Protein AF-A0A1H6FYA8-F1 (afdb_monomer_lite)

Organism: Thermoleophilum album (NCBI:txid29539)

Sequence (494 aa):
MKAREGRDPGYGELPTGGPGAGPPAADCSPAAARSGRGACLRGLLGPTILLLAALLLPAVARPRPGVRVVAHADRLPAVPDAAWRSLLPARARIATAASSTPGDWCGEPTFEEYGPARAHTIKVVYAYPRGGSDRFGVYSDLIQRDVEAARVFYARESGGTVMPRFDLGTACGPAYVDVRKVELPRPREGYPADAARAALVLAQDLSNLLGPNRDYLVYVDGLASSGDATGVATMASDDSPGPDNRAASGGFFGFVIGDGSPDFNRARTLTAIHELTHTLGAVQDSAPHSTGAGHCFDEQDVMCYDDGGPRVPHPLPRVRCRANPLPRLDCGRDDYFAPTPASTSYLARHWNVARSPFLCGEPECPVSELAQRTIPAAKTRRPQTSATGALARRLARQVARAIARRGRLPRTVSARFVAPGRGVLRLRIALASRTVAIGSARVVRRGPLRVRFTLRPVRHESAHAAAFGTLRVRVVFEPAALRPRGFRYSNERR

Secondary structure (DSSP, 8-state):
-------------------------------------------------------------PPPTTEEE-SS-B-PPP--HHHHGGGS-GGGGT--SSS--TTS--S--BSS-SSSPPTT-EEEEEEE-TTS---HHHHHHHHHHHHHHHHHHHHHHTTSS-EE-B-EEETTEEEEE-EEEEE-SS-GGGS-SSHHHHHHHHHHHHHHHS-TTSEEEEEETT---SS---EEEEEE-----STT-GGGS---EEEEE--SSTTSSTTHHHHHHHHHHHHTTPPPTTSTTB-SSS-BSSSSBTTBS----TT--SSPPP-SS--BSB-BSSSSS-SS--SS--TTSHHHHS--GGG-TTEE-TTTS-HHHHHHTTS-------HHHHHHHHHHHHHHHHHHHHHHHHSS--SEEEEEEEESSSEEEEEEEEETTEEEEEEEEEE-SSEEEEEEEE-EE-SS----TT-----EEEEEEEEPP-PPP---------

pLDDT: mean 77.25, std 22.47, range [26.34, 98.56]

Foldseek 3Di:
DDDDDDDDDDDDDDDDDDDDDDDDDDDDDDDDDDDDDDDDDDDDDDDDPDDDPPPPPPPQPDPDPQKDWLQAFDLDAFQDPVLLCLLFFCQLVPPPDDDDRVLAADADADLDDPPDDDFLAEAEEEEEEAVGDDPCVLCQSVVLSLQLSQQLQCLQLQVLFKGFRACAAHPVGRSHGRYHYDHFPHHLVVADQGQSRSQVVVLSRVCVVDPFRHEYEYEYAQNNNPDSGQWIWMAGQFWAADCPTPLQRGSIYIYGQANNDSSRHRHRSLSSNLRVLRSLHAFHLPFPQDLNSRAGQLPLESRHDPPVRPRQDVPGDPRQDDPDPHGRPDRVCAGAADLDDDCPGSNVGTHHSNPHSSMDHPPSDSSNCSNVSNPPVPPCCPVQNVQQVVVQVQQLVVQVVCCVVPVDGDQKDKDKTQAQAWFKKKKFKDFQNHTFWIWMWTDPGGGIDMTMTGIDGDDDDPCRSPDRGDIGMGMHTDHDDPPPPDDPDDDDDD

Radius of gyration: 36.57 Å; chains: 1; bounding box: 97×131×97 Å

Structure (mmCIF, N/CA/C/O backbone):
data_AF-A0A1H6FYA8-F1
#
_entry.id   AF-A0A1H6FYA8-F1
#
loop_
_atom_site.group_PDB
_atom_site.id
_atom_site.type_symbol
_atom_site.label_atom_id
_atom_site.label_alt_id
_atom_site.label_comp_id
_atom_site.label_asym_id
_atom_site.label_entity_id
_atom_site.label_seq_id
_atom_site.pdbx_PDB_ins_code
_atom_site.Cartn_x
_atom_site.Cartn_y
_atom_site.Cartn_z
_atom_site.occupancy
_atom_site.B_iso_or_equiv
_atom_site.auth_seq_id
_atom_site.auth_comp_id
_atom_site.auth_asym_id
_atom_site.auth_atom_id
_atom_site.pdbx_PDB_model_num
ATOM 1 N N . MET A 1 1 ? 52.543 24.501 16.268 1.00 33.78 1 MET A N 1
ATOM 2 C CA . MET A 1 1 ? 53.647 23.651 16.765 1.00 33.78 1 MET A CA 1
ATOM 3 C C . MET A 1 1 ? 53.288 23.207 18.181 1.00 33.78 1 MET A C 1
ATOM 5 O O . MET A 1 1 ? 53.078 24.071 19.015 1.00 33.78 1 MET A O 1
ATOM 9 N N . LYS A 1 2 ? 53.196 21.886 18.393 1.00 34.97 2 LYS A N 1
ATOM 10 C CA . LYS A 1 2 ? 53.009 21.129 19.652 1.00 34.97 2 LYS A CA 1
ATOM 11 C C . LYS A 1 2 ? 51.674 21.230 20.421 1.00 34.97 2 LYS A C 1
ATOM 13 O O . LYS A 1 2 ? 51.342 22.228 21.044 1.00 34.97 2 LYS A O 1
ATOM 18 N N . ALA A 1 3 ? 50.993 20.083 20.382 1.00 35.41 3 ALA A N 1
ATOM 19 C CA . ALA A 1 3 ? 49.879 19.612 21.192 1.00 35.41 3 ALA A CA 1
ATOM 20 C C . ALA A 1 3 ? 50.312 19.156 22.599 1.00 35.41 3 ALA A C 1
ATOM 22 O O . ALA A 1 3 ? 51.505 18.935 22.831 1.00 35.41 3 ALA A O 1
ATOM 23 N N . ARG A 1 4 ? 49.328 18.890 23.475 1.00 35.19 4 ARG A N 1
ATOM 24 C CA . ARG A 1 4 ? 49.377 17.742 24.396 1.00 35.19 4 ARG A CA 1
ATOM 25 C C . ARG A 1 4 ? 48.000 17.335 24.933 1.00 35.19 4 ARG A C 1
ATOM 27 O O . ARG A 1 4 ? 47.330 18.114 25.603 1.00 35.19 4 ARG A O 1
ATOM 34 N N . GLU A 1 5 ? 47.663 16.084 24.636 1.00 38.38 5 GLU A N 1
ATOM 35 C CA . GLU A 1 5 ? 46.716 15.198 25.314 1.00 38.38 5 GLU A CA 1
ATOM 36 C C . GLU A 1 5 ? 47.224 14.748 26.696 1.00 38.38 5 GLU A C 1
ATOM 38 O O . GLU A 1 5 ? 48.426 14.729 26.975 1.00 38.38 5 GLU A O 1
ATOM 43 N N . GLY A 1 6 ? 46.281 14.290 27.516 1.00 29.27 6 GLY A N 1
ATOM 44 C CA . GLY A 1 6 ? 46.433 13.278 28.564 1.00 29.27 6 GLY A CA 1
ATOM 45 C C . GLY A 1 6 ? 45.064 12.591 28.716 1.00 29.27 6 GLY A C 1
ATOM 46 O O . GLY A 1 6 ? 44.052 13.234 28.469 1.00 29.27 6 GLY A O 1
ATOM 47 N N . ARG A 1 7 ? 44.921 11.326 29.107 1.00 33.25 7 ARG A N 1
ATOM 48 C CA . ARG A 1 7 ? 45.831 10.418 29.805 1.00 33.25 7 ARG A CA 1
ATOM 49 C C . ARG A 1 7 ? 45.182 9.018 29.769 1.00 33.25 7 ARG A C 1
ATOM 51 O O . ARG A 1 7 ? 43.987 8.919 30.018 1.00 33.25 7 ARG A O 1
ATOM 58 N N . ASP A 1 8 ? 45.981 7.988 29.519 1.00 36.16 8 ASP A N 1
ATOM 59 C CA . ASP A 1 8 ? 45.690 6.568 29.785 1.00 36.16 8 ASP A CA 1
ATOM 60 C C . ASP A 1 8 ? 46.709 6.089 30.845 1.00 36.16 8 ASP A C 1
ATOM 62 O O . ASP A 1 8 ? 47.762 6.737 30.977 1.00 36.16 8 ASP A O 1
ATOM 66 N N . PRO A 1 9 ? 46.436 5.039 31.647 1.00 47.88 9 PRO A N 1
ATOM 67 C CA . PRO A 1 9 ? 47.124 3.776 31.350 1.00 47.88 9 PRO A CA 1
ATOM 68 C C . PRO A 1 9 ? 46.405 2.476 31.785 1.00 47.88 9 PRO A C 1
ATOM 70 O O . PRO A 1 9 ? 45.856 2.382 32.881 1.00 47.88 9 PRO A O 1
ATOM 73 N N . GLY A 1 10 ? 46.662 1.403 31.027 1.00 28.73 10 GLY A N 1
ATOM 74 C CA . GLY A 1 10 ? 47.315 0.216 31.599 1.00 28.73 10 GLY A CA 1
ATOM 75 C C . GLY A 1 10 ? 46.602 -1.129 31.431 1.00 28.73 10 GLY A C 1
ATOM 76 O O . GLY A 1 10 ? 45.739 -1.468 32.230 1.00 28.73 10 GLY A O 1
ATOM 77 N N . TYR A 1 11 ? 47.085 -1.957 30.497 1.00 32.53 11 TYR A N 1
ATOM 78 C CA . TYR A 1 11 ? 47.039 -3.423 30.598 1.00 32.53 11 TYR A CA 1
ATOM 79 C C . TYR A 1 11 ? 48.361 -4.015 30.086 1.00 32.53 11 TYR A C 1
ATOM 81 O O . TYR A 1 11 ? 48.807 -3.688 28.988 1.00 32.53 11 TYR A O 1
ATOM 89 N N . GLY A 1 12 ? 48.994 -4.839 30.927 1.00 30.19 12 GLY A N 1
ATOM 90 C CA . GLY A 1 12 ? 50.229 -5.583 30.661 1.00 30.19 12 GLY A CA 1
ATOM 91 C C . GLY A 1 12 ? 49.976 -7.045 30.264 1.00 30.19 12 GLY A C 1
ATOM 92 O O . GLY A 1 12 ? 48.887 -7.578 30.462 1.00 30.19 12 GLY A O 1
ATOM 93 N N . GLU A 1 13 ? 51.010 -7.647 29.678 1.00 31.88 13 GLU A N 1
ATOM 94 C CA . GLU A 1 13 ? 51.063 -8.861 28.847 1.00 31.88 13 GLU A CA 1
ATOM 95 C C . GLU A 1 13 ? 51.052 -10.235 29.580 1.00 31.88 13 GLU A C 1
ATOM 97 O O . GLU A 1 13 ? 51.619 -10.346 30.660 1.00 31.88 13 GLU A O 1
ATOM 102 N N . LEU A 1 14 ? 50.456 -11.253 28.905 1.00 37.53 14 LEU A N 1
ATOM 103 C CA . LEU A 1 14 ? 50.890 -12.653 28.564 1.00 37.53 14 LEU A CA 1
ATOM 104 C C . LEU A 1 14 ? 51.487 -13.611 29.649 1.00 37.53 14 LEU A C 1
ATOM 106 O O . LEU A 1 14 ? 52.099 -13.115 30.586 1.00 37.53 14 LEU A O 1
ATOM 110 N N . PRO A 1 15 ? 51.409 -14.981 29.537 1.00 42.06 15 PRO A N 1
ATOM 111 C CA . PRO A 1 15 ? 51.671 -15.753 28.301 1.00 42.06 15 PRO A CA 1
ATOM 112 C C . PRO A 1 15 ? 51.003 -17.144 28.054 1.00 42.06 15 PRO A C 1
ATOM 114 O O . PRO A 1 15 ? 50.451 -17.805 28.924 1.00 42.06 15 PRO A O 1
ATOM 117 N N . THR A 1 16 ? 51.114 -17.542 26.776 1.00 37.56 16 THR A N 1
ATOM 118 C CA . THR A 1 16 ? 51.184 -18.862 26.093 1.00 37.56 16 THR A CA 1
ATOM 119 C C . THR A 1 16 ? 50.863 -20.194 26.804 1.00 37.56 16 THR A C 1
ATOM 121 O O . THR A 1 16 ? 51.509 -20.555 27.784 1.00 37.56 16 THR A O 1
ATOM 124 N N . GLY A 1 17 ? 50.058 -21.035 26.130 1.00 29.47 17 GLY A N 1
ATOM 125 C CA . GLY A 1 17 ? 50.079 -22.502 26.264 1.00 29.47 17 GLY A CA 1
ATOM 126 C C . GLY A 1 17 ? 48.920 -23.225 25.549 1.00 29.47 17 GLY A C 1
ATOM 127 O O . GLY A 1 17 ? 47.765 -23.055 25.916 1.00 29.47 17 GLY A O 1
ATOM 128 N N . GLY A 1 18 ? 49.224 -24.062 24.554 1.00 30.66 18 GLY A N 1
ATOM 129 C CA . GLY A 1 18 ? 48.389 -25.193 24.098 1.00 30.66 18 GLY A CA 1
ATOM 130 C C . GLY A 1 18 ? 49.275 -26.447 23.982 1.00 30.66 18 GLY A C 1
ATOM 131 O O . GLY A 1 18 ? 50.467 -26.324 24.275 1.00 30.66 18 GLY A O 1
ATOM 132 N N . PRO A 1 19 ? 48.808 -27.616 23.489 1.00 51.59 19 PRO A N 1
ATOM 133 C CA . PRO A 1 19 ? 47.439 -28.096 23.237 1.00 51.59 19 PRO A CA 1
ATOM 134 C C . PRO A 1 19 ? 47.111 -29.416 24.001 1.00 51.59 19 PRO A C 1
ATOM 136 O O . PRO A 1 19 ? 48.009 -30.066 24.531 1.00 51.59 19 PRO A O 1
ATOM 139 N N . GLY A 1 20 ? 45.847 -29.876 24.016 1.00 29.41 20 GLY A N 1
ATOM 140 C CA . GLY A 1 20 ? 45.524 -31.220 24.535 1.00 29.41 20 GLY A CA 1
ATOM 141 C C . GLY A 1 20 ? 44.039 -31.620 24.587 1.00 29.41 20 GLY A C 1
ATOM 142 O O . GLY A 1 20 ? 43.308 -31.145 25.442 1.00 29.41 20 GLY A O 1
ATOM 143 N N . ALA A 1 21 ? 43.665 -32.529 23.674 1.00 32.12 21 ALA A N 1
ATOM 144 C CA . ALA A 1 21 ? 42.736 -33.673 23.781 1.00 32.12 21 ALA A CA 1
ATOM 145 C C . ALA A 1 21 ? 41.332 -33.545 24.441 1.00 32.12 21 ALA A C 1
ATOM 147 O O . ALA A 1 21 ? 41.198 -33.364 25.646 1.00 32.12 21 ALA A O 1
ATOM 148 N N . GLY A 1 22 ? 40.282 -33.829 23.647 1.00 33.88 22 GLY A N 1
ATOM 149 C CA . GLY A 1 22 ? 38.974 -34.333 24.128 1.00 33.88 22 GLY A CA 1
ATOM 150 C C . GLY A 1 22 ? 39.032 -35.827 24.494 1.00 33.88 22 GLY A C 1
ATOM 151 O O . GLY A 1 22 ? 40.035 -36.470 24.168 1.00 33.88 22 GLY A O 1
ATOM 152 N N . PRO A 1 23 ? 38.035 -36.394 25.216 1.00 42.47 23 PRO A N 1
ATOM 153 C CA . PRO A 1 23 ? 36.964 -37.231 24.602 1.00 42.47 23 PRO A CA 1
ATOM 154 C C . PRO A 1 23 ? 35.683 -37.347 25.508 1.00 42.47 23 PRO A C 1
ATOM 156 O O . PRO A 1 23 ? 35.545 -36.525 26.413 1.00 42.47 23 PRO A O 1
ATOM 159 N N . PRO A 1 24 ? 34.794 -38.377 25.426 1.00 48.53 24 PRO A N 1
ATOM 160 C CA . PRO A 1 24 ? 34.211 -39.113 24.285 1.00 48.53 24 PRO A CA 1
ATOM 161 C C . PRO A 1 24 ? 32.655 -39.182 24.292 1.00 48.53 24 PRO A C 1
ATOM 163 O O . PRO A 1 24 ? 31.983 -38.865 25.271 1.00 48.53 24 PRO A O 1
ATOM 166 N N . ALA A 1 25 ? 32.108 -39.696 23.182 1.00 32.44 25 ALA A N 1
ATOM 167 C CA . ALA A 1 25 ? 30.738 -40.190 23.009 1.00 32.44 25 ALA A CA 1
ATOM 168 C C . ALA A 1 25 ? 30.579 -41.656 23.480 1.00 32.44 25 ALA A C 1
ATOM 170 O O . ALA A 1 25 ? 31.560 -42.399 23.526 1.00 32.44 25 ALA A O 1
ATOM 171 N N . ALA A 1 26 ? 29.345 -42.077 23.784 1.00 33.16 26 ALA A N 1
ATOM 172 C CA . ALA A 1 26 ? 28.998 -43.445 24.178 1.00 33.16 26 ALA A CA 1
ATOM 173 C C . ALA A 1 26 ? 28.077 -44.127 23.148 1.00 33.16 26 ALA A C 1
ATOM 175 O O . ALA A 1 26 ? 27.032 -43.587 22.785 1.00 33.16 26 ALA A O 1
ATOM 176 N N . ASP A 1 27 ? 28.489 -45.326 22.733 1.00 29.91 27 ASP A N 1
ATOM 177 C CA . ASP A 1 27 ? 27.759 -46.327 21.946 1.00 29.91 27 ASP A CA 1
ATOM 178 C C . ASP A 1 27 ? 26.989 -47.301 22.855 1.00 29.91 27 ASP A C 1
ATOM 180 O O . ASP A 1 27 ? 27.418 -47.550 23.981 1.00 29.91 27 ASP A O 1
ATOM 184 N N . CYS A 1 28 ? 25.949 -47.959 22.320 1.00 26.34 28 CYS A N 1
ATOM 185 C CA . CYS A 1 28 ? 25.732 -49.407 22.496 1.00 26.34 28 CYS A CA 1
ATOM 186 C C . CYS A 1 28 ? 24.712 -49.981 21.486 1.00 26.34 28 CYS A C 1
ATOM 188 O O . CYS A 1 28 ? 23.619 -49.452 21.298 1.00 26.34 28 CYS A O 1
ATOM 190 N N . SER A 1 29 ? 25.102 -51.101 20.864 1.00 30.34 29 SER A N 1
ATOM 191 C CA . SER A 1 29 ? 24.357 -51.952 19.910 1.00 30.34 29 SER A CA 1
ATOM 192 C C . SER A 1 29 ? 23.349 -52.903 20.586 1.00 30.34 29 SER A C 1
ATOM 194 O O . SER A 1 29 ? 23.366 -53.044 21.809 1.00 30.34 29 SER A O 1
ATOM 196 N N . PRO A 1 30 ? 22.596 -53.702 19.797 1.00 38.25 30 PRO A N 1
ATOM 197 C CA . PRO A 1 30 ? 22.347 -55.090 20.189 1.00 38.25 30 PRO A CA 1
ATOM 198 C C . PRO A 1 30 ? 22.651 -56.129 19.091 1.00 38.25 30 PRO A C 1
ATOM 200 O O . PRO A 1 30 ? 22.567 -55.873 17.890 1.00 38.25 30 PRO A O 1
ATOM 203 N N . ALA A 1 31 ? 23.022 -57.321 19.567 1.00 30.17 31 ALA A N 1
ATOM 204 C CA . ALA A 1 31 ? 23.472 -58.495 18.825 1.00 30.17 31 ALA A CA 1
ATOM 205 C C . ALA A 1 31 ? 22.334 -59.485 18.478 1.00 30.17 31 ALA A C 1
ATOM 207 O O . ALA A 1 31 ? 21.182 -59.319 18.865 1.00 30.17 31 ALA A O 1
ATOM 208 N N . ALA A 1 32 ? 22.705 -60.510 17.709 1.00 30.94 32 ALA A N 1
ATOM 209 C CA . ALA A 1 32 ? 21.889 -61.325 16.812 1.00 30.94 32 ALA A CA 1
ATOM 210 C C . ALA A 1 32 ? 21.442 -62.715 17.343 1.00 30.94 32 ALA A C 1
ATOM 212 O O . ALA A 1 32 ? 21.878 -63.153 18.402 1.00 30.94 32 ALA A O 1
ATOM 213 N N . ALA A 1 33 ? 20.727 -63.439 16.450 1.00 32.94 33 ALA A N 1
ATOM 214 C CA . ALA A 1 33 ? 20.590 -64.911 16.296 1.00 32.94 33 ALA A CA 1
ATOM 215 C C . ALA A 1 33 ? 19.403 -65.602 17.017 1.00 32.94 33 ALA A C 1
ATOM 217 O O . ALA A 1 33 ? 19.029 -65.196 18.103 1.00 32.94 33 ALA A O 1
ATOM 218 N N . ARG A 1 34 ? 18.768 -66.691 16.537 1.00 31.50 34 ARG A N 1
ATOM 219 C CA . ARG A 1 34 ? 18.753 -67.497 15.285 1.00 31.50 34 ARG A CA 1
ATOM 220 C C . ARG A 1 34 ? 17.603 -68.535 15.397 1.00 31.50 34 ARG A C 1
ATOM 222 O O . ARG A 1 34 ? 17.360 -69.020 16.492 1.00 31.50 34 ARG A O 1
ATOM 229 N N . SER A 1 35 ? 17.092 -69.001 14.242 1.00 30.69 35 SER A N 1
ATOM 230 C CA . SER A 1 35 ? 16.445 -70.320 13.949 1.00 30.69 35 SER A CA 1
ATOM 231 C C . SER A 1 35 ? 15.113 -70.686 14.645 1.00 30.69 35 SER A C 1
ATOM 233 O O . SER A 1 35 ? 14.906 -70.329 15.787 1.00 30.69 35 SER A O 1
ATOM 235 N N . GLY A 1 36 ? 14.160 -71.437 14.075 1.00 29.28 36 GLY A N 1
ATOM 236 C CA . GLY A 1 36 ? 14.002 -72.072 12.764 1.00 29.28 36 GLY A CA 1
ATOM 237 C C . GLY A 1 36 ? 12.756 -72.997 12.732 1.00 29.28 36 GLY A C 1
ATOM 238 O O . GLY A 1 36 ? 12.485 -73.678 13.707 1.00 29.28 36 GLY A O 1
ATOM 239 N N . ARG A 1 37 ? 12.057 -73.011 11.580 1.00 32.16 37 ARG A N 1
ATOM 240 C CA . ARG A 1 37 ? 11.232 -74.070 10.926 1.00 32.16 37 ARG A CA 1
ATOM 241 C C . ARG A 1 37 ? 10.091 -74.812 11.671 1.00 32.16 37 ARG A C 1
ATOM 243 O O . ARG A 1 37 ? 10.326 -75.588 12.583 1.00 32.16 37 ARG A O 1
ATOM 250 N N . GLY A 1 38 ? 8.894 -74.757 11.066 1.00 27.91 38 GLY A N 1
ATOM 251 C CA . GLY A 1 38 ? 7.794 -75.730 11.204 1.00 27.91 38 GLY A CA 1
ATOM 252 C C . GLY A 1 38 ? 6.563 -75.322 10.373 1.00 27.91 38 GLY A C 1
ATOM 253 O O . GLY A 1 38 ? 6.024 -74.242 10.576 1.00 27.91 38 GLY A O 1
ATOM 254 N N . ALA A 1 39 ? 6.164 -76.142 9.397 1.00 32.06 39 ALA A N 1
ATOM 255 C CA . ALA A 1 39 ? 5.094 -75.898 8.421 1.00 32.06 39 ALA A CA 1
ATOM 256 C C . ALA A 1 39 ? 3.717 -76.422 8.887 1.00 32.06 39 ALA A C 1
ATOM 258 O O . ALA A 1 39 ? 3.691 -77.443 9.564 1.00 32.06 39 ALA A O 1
ATOM 259 N N . CYS A 1 40 ? 2.604 -75.784 8.471 1.00 28.16 40 CYS A N 1
ATOM 260 C CA . CYS A 1 40 ? 1.428 -76.410 7.815 1.00 28.16 40 CYS A CA 1
ATOM 261 C C . CYS A 1 40 ? 0.173 -75.499 7.741 1.00 28.16 40 CYS A C 1
ATOM 263 O O . CYS A 1 40 ? -0.322 -75.013 8.746 1.00 28.16 40 CYS A O 1
ATOM 265 N N . LEU A 1 41 ? -0.344 -75.378 6.509 1.00 30.83 41 LEU A N 1
ATOM 266 C CA . LEU A 1 41 ? -1.746 -75.328 6.042 1.00 30.83 41 LEU A CA 1
ATOM 267 C C . LEU A 1 41 ? -2.814 -74.346 6.613 1.00 30.83 41 LEU A C 1
ATOM 269 O O . LEU A 1 41 ? -3.372 -74.554 7.678 1.00 30.83 41 LEU A O 1
ATOM 273 N N . ARG A 1 42 ? -3.274 -73.488 5.676 1.00 32.56 42 ARG A N 1
ATOM 274 C CA . ARG A 1 42 ? -4.671 -73.196 5.234 1.00 32.56 42 ARG A CA 1
ATOM 275 C C . ARG A 1 42 ? -5.653 -72.409 6.131 1.00 32.56 42 ARG A C 1
ATOM 277 O O . ARG A 1 42 ? -6.063 -72.873 7.182 1.00 32.56 42 ARG A O 1
ATOM 284 N N . GLY A 1 43 ? -6.201 -71.335 5.536 1.00 32.56 43 GLY A N 1
ATOM 285 C CA . GLY A 1 43 ? -7.517 -70.736 5.845 1.00 32.56 43 GLY A CA 1
ATOM 286 C C . GLY A 1 43 ? -7.471 -69.202 5.949 1.00 32.56 43 GLY A C 1
ATOM 287 O O . GLY A 1 43 ? -7.127 -68.686 6.997 1.00 32.56 43 GLY A O 1
ATOM 288 N N . LEU A 1 44 ? -7.511 -68.451 4.841 1.00 40.62 44 LEU A N 1
ATOM 289 C CA . LEU A 1 44 ? -8.682 -67.718 4.310 1.00 40.62 44 LEU A CA 1
ATOM 290 C C . LEU A 1 44 ? -9.338 -66.688 5.269 1.00 40.62 44 LEU A C 1
ATOM 292 O O . LEU A 1 44 ? -9.979 -67.075 6.236 1.00 40.62 44 LEU A O 1
ATOM 296 N N . LEU A 1 45 ? -9.284 -65.413 4.824 1.00 39.56 45 LEU A N 1
ATOM 297 C CA . LEU A 1 45 ? -10.137 -64.232 5.112 1.00 39.56 45 LEU A CA 1
ATOM 298 C C . LEU A 1 45 ? -9.621 -63.145 6.088 1.00 39.56 45 LEU A C 1
ATOM 300 O O . LEU A 1 45 ? -9.574 -63.339 7.294 1.00 39.56 45 LEU A O 1
ATOM 304 N N . GLY A 1 46 ? -9.417 -61.937 5.530 1.00 34.12 46 GLY A N 1
ATOM 305 C CA . GLY A 1 46 ? -9.762 -60.648 6.164 1.00 34.12 46 GLY A CA 1
ATOM 306 C C . GLY A 1 46 ? -8.605 -59.833 6.766 1.00 34.12 46 GLY A C 1
ATOM 307 O O . GLY A 1 46 ? -7.939 -60.336 7.663 1.00 34.12 46 GLY A O 1
ATOM 308 N N . PRO A 1 47 ? -8.345 -58.586 6.313 1.00 43.62 47 PRO A N 1
ATOM 309 C CA . PRO A 1 47 ? -7.110 -57.872 6.614 1.00 43.62 47 PRO A CA 1
ATOM 310 C C . PRO A 1 47 ? -7.100 -57.232 8.009 1.00 43.62 47 PRO A C 1
ATOM 312 O O . PRO A 1 47 ? -8.093 -56.729 8.529 1.00 43.62 47 PRO A O 1
ATOM 315 N N . THR A 1 48 ? -5.901 -57.250 8.567 1.00 37.06 48 THR A N 1
ATOM 316 C CA . THR A 1 48 ? -5.419 -56.728 9.840 1.00 37.06 48 THR A CA 1
ATOM 317 C C . THR A 1 48 ? -5.754 -55.252 10.080 1.00 37.06 48 THR A C 1
ATOM 319 O O . THR A 1 48 ? -5.327 -54.369 9.338 1.00 37.06 48 THR A O 1
ATOM 322 N N . ILE A 1 49 ? -6.414 -54.979 11.208 1.00 43.66 49 ILE A N 1
ATOM 323 C CA . ILE A 1 49 ? -6.346 -53.692 11.909 1.00 43.66 49 ILE A CA 1
ATOM 324 C C . ILE A 1 49 ? -4.923 -53.585 12.471 1.00 43.66 49 ILE A C 1
ATOM 326 O O . ILE A 1 49 ? -4.612 -54.167 13.509 1.00 43.66 49 ILE A O 1
ATOM 330 N N . LEU A 1 50 ? -4.032 -52.897 11.754 1.00 37.78 50 LEU A N 1
ATOM 331 C CA . LEU A 1 50 ? -2.731 -52.509 12.291 1.00 37.78 50 LEU A CA 1
ATOM 332 C C . LEU A 1 50 ? -2.895 -51.175 13.026 1.00 37.78 50 LEU A C 1
ATOM 334 O O . LEU A 1 50 ? -3.168 -50.142 12.415 1.00 37.78 50 LEU A O 1
ATOM 338 N N . LEU A 1 51 ? -2.722 -51.217 14.346 1.00 43.41 51 LEU A N 1
ATOM 339 C CA . LEU A 1 51 ? -2.502 -50.052 15.196 1.00 43.41 51 LEU A CA 1
ATOM 340 C C . LEU A 1 51 ? -1.263 -49.289 14.678 1.00 43.41 51 LEU A C 1
ATOM 342 O O . LEU A 1 51 ? -0.130 -49.647 14.992 1.00 43.41 51 LEU A O 1
ATOM 346 N N . LEU A 1 52 ? -1.462 -48.235 13.884 1.00 38.66 52 LEU A N 1
ATOM 347 C CA . LEU A 1 52 ? -0.457 -47.188 13.702 1.00 38.66 52 LEU A CA 1
ATOM 348 C C . LEU A 1 52 ? -0.699 -46.128 14.777 1.00 38.66 52 LEU A C 1
ATOM 350 O O . LEU A 1 52 ? -1.466 -45.187 14.591 1.00 38.66 52 LEU A O 1
ATOM 354 N N . ALA A 1 53 ? -0.016 -46.276 15.911 1.00 43.28 53 ALA A N 1
ATOM 355 C CA . ALA A 1 53 ? 0.268 -45.146 16.784 1.00 43.28 53 ALA A CA 1
ATOM 356 C C . ALA A 1 53 ? 1.272 -44.239 16.054 1.00 43.28 53 ALA A C 1
ATOM 358 O O . ALA A 1 53 ? 2.481 -44.311 16.264 1.00 43.28 53 ALA A O 1
ATOM 359 N N . ALA A 1 54 ? 0.767 -43.430 15.121 1.00 41.62 54 ALA A N 1
ATOM 360 C CA . ALA A 1 54 ? 1.525 -42.337 14.547 1.00 41.62 54 ALA A CA 1
ATOM 361 C C . ALA A 1 54 ? 1.774 -41.321 15.666 1.00 41.62 54 ALA A C 1
ATOM 363 O O . ALA A 1 54 ? 0.849 -40.670 16.151 1.00 41.62 54 ALA A O 1
ATOM 364 N N . LEU A 1 55 ? 3.032 -41.222 16.092 1.00 41.00 55 LEU A N 1
ATOM 365 C CA . LEU A 1 55 ? 3.555 -40.085 16.836 1.00 41.00 55 LEU A CA 1
ATOM 366 C C . LEU A 1 55 ? 3.176 -38.808 16.076 1.00 41.00 55 LEU A C 1
ATOM 368 O O . LEU A 1 55 ? 3.811 -38.448 15.085 1.00 41.00 55 LEU A O 1
ATOM 372 N N . LEU A 1 56 ? 2.121 -38.140 16.540 1.00 39.19 56 LEU A N 1
ATOM 373 C CA . LEU A 1 56 ? 1.770 -36.774 16.173 1.00 39.19 56 LEU A CA 1
ATOM 374 C C . LEU A 1 56 ? 2.833 -35.845 16.770 1.00 39.19 56 LEU A C 1
ATOM 376 O O . LEU A 1 56 ? 2.621 -35.180 17.779 1.00 39.19 56 LEU A O 1
ATOM 380 N N . LEU A 1 57 ? 4.013 -35.831 16.155 1.00 39.56 57 LEU A N 1
ATOM 381 C CA . LEU A 1 57 ? 4.903 -34.686 16.249 1.00 39.56 57 LEU A CA 1
ATOM 382 C C . LEU A 1 57 ? 4.167 -33.521 15.574 1.00 39.56 57 LEU A C 1
ATOM 384 O O . LEU A 1 57 ? 3.738 -33.683 14.426 1.00 39.56 57 LEU A O 1
ATOM 388 N N . PRO A 1 58 ? 3.987 -32.365 16.237 1.00 35.91 58 PRO A N 1
ATOM 389 C CA . PRO A 1 58 ? 3.462 -31.198 15.552 1.00 35.91 58 PRO A CA 1
ATOM 390 C C . PRO A 1 58 ? 4.407 -30.917 14.387 1.00 35.91 58 PRO A C 1
ATOM 392 O O . PRO A 1 58 ? 5.620 -30.794 14.575 1.00 35.91 58 PRO A O 1
ATOM 395 N N . ALA A 1 59 ? 3.862 -30.881 13.172 1.00 37.69 59 ALA A N 1
ATOM 396 C CA . ALA A 1 59 ? 4.596 -30.440 12.004 1.00 37.69 59 ALA A CA 1
ATOM 397 C C . ALA A 1 59 ? 4.963 -28.971 12.230 1.00 37.69 59 ALA A C 1
ATOM 399 O O . ALA A 1 59 ? 4.201 -28.066 11.907 1.00 37.69 59 ALA A O 1
ATOM 400 N N . VAL A 1 60 ? 6.121 -28.729 12.841 1.00 41.25 60 VAL A N 1
ATOM 401 C CA . VAL A 1 60 ? 6.735 -27.409 12.858 1.00 41.25 60 VAL A CA 1
ATOM 402 C C . VAL A 1 60 ? 7.012 -27.095 11.396 1.00 41.25 60 VAL A C 1
ATOM 404 O O . VAL A 1 60 ? 7.863 -27.736 10.775 1.00 41.25 60 VAL A O 1
ATOM 407 N N . ALA A 1 61 ? 6.235 -26.174 10.823 1.00 41.06 61 ALA A N 1
ATOM 408 C CA . ALA A 1 61 ? 6.444 -25.689 9.472 1.00 41.06 61 ALA A CA 1
ATOM 409 C C . ALA A 1 61 ? 7.901 -25.226 9.360 1.00 41.06 61 ALA A C 1
ATOM 411 O O . ALA A 1 61 ? 8.300 -24.222 9.950 1.00 41.06 61 ALA A O 1
ATOM 412 N N . ARG A 1 62 ? 8.732 -26.002 8.655 1.00 41.47 62 ARG A N 1
ATOM 413 C CA . ARG A 1 62 ? 10.086 -25.561 8.321 1.00 41.47 62 ARG A CA 1
ATOM 414 C C . ARG A 1 62 ? 9.951 -24.298 7.464 1.00 41.47 62 ARG A C 1
ATOM 416 O O . ARG A 1 62 ? 9.093 -24.288 6.577 1.00 41.47 62 ARG A O 1
ATOM 423 N N . PRO A 1 63 ? 10.769 -23.255 7.693 1.00 46.22 63 PRO A N 1
ATOM 424 C CA . PRO A 1 63 ? 10.760 -22.079 6.834 1.00 46.22 63 PRO A CA 1
ATOM 425 C C . PRO A 1 63 ? 10.970 -22.526 5.386 1.00 46.22 63 PRO A C 1
ATOM 427 O O . PRO A 1 63 ? 11.866 -23.323 5.091 1.00 46.22 63 PRO A O 1
ATOM 430 N N . ARG A 1 64 ? 10.093 -22.066 4.490 1.00 53.31 64 ARG A N 1
ATOM 431 C CA . ARG A 1 64 ? 10.176 -22.397 3.067 1.00 53.31 64 ARG A CA 1
ATOM 432 C C . ARG A 1 64 ? 11.500 -21.837 2.526 1.00 53.31 64 ARG A C 1
ATOM 434 O O . ARG A 1 64 ? 11.757 -20.647 2.717 1.00 53.31 64 ARG A O 1
ATOM 441 N N . PRO A 1 65 ? 12.354 -22.647 1.875 1.00 54.06 65 PRO A N 1
ATOM 442 C CA . PRO A 1 65 ? 13.595 -22.144 1.297 1.00 54.06 65 PRO A CA 1
ATOM 443 C C . PRO A 1 65 ? 13.286 -21.012 0.305 1.00 54.06 65 PRO A C 1
ATOM 445 O O . PRO A 1 65 ? 12.465 -21.187 -0.594 1.00 54.06 65 PRO A O 1
ATOM 448 N N . GLY A 1 66 ? 13.924 -19.852 0.491 1.00 61.25 66 GLY A N 1
ATOM 449 C CA . GLY A 1 66 ? 13.747 -18.669 -0.361 1.00 61.25 66 GLY A CA 1
ATOM 450 C C . GLY A 1 66 ? 12.802 -17.582 0.166 1.00 61.25 66 GLY A C 1
ATOM 451 O O . GLY A 1 66 ? 12.606 -16.591 -0.530 1.00 61.25 66 GLY A O 1
ATOM 452 N N . VAL A 1 67 ? 12.240 -17.723 1.372 1.00 71.31 67 VAL A N 1
ATOM 453 C CA . VAL A 1 67 ? 11.621 -16.590 2.085 1.00 71.31 67 VAL A CA 1
ATOM 454 C C . VAL A 1 67 ? 12.727 -15.794 2.774 1.00 71.31 67 VAL A C 1
ATOM 456 O O . VAL A 1 67 ? 13.470 -16.345 3.588 1.00 71.31 67 VAL A O 1
ATOM 459 N N . ARG A 1 68 ? 12.835 -14.503 2.460 1.00 76.69 68 ARG A N 1
ATOM 460 C CA . ARG A 1 68 ? 13.720 -13.560 3.152 1.00 76.69 68 ARG A CA 1
ATOM 461 C C . ARG A 1 68 ? 12.842 -12.584 3.929 1.00 76.69 68 ARG A C 1
ATOM 463 O O . ARG A 1 68 ? 11.874 -12.064 3.384 1.00 76.69 68 ARG A O 1
ATOM 470 N N . VAL A 1 69 ? 13.163 -12.322 5.191 1.00 77.12 69 VAL A N 1
ATOM 471 C CA . VAL A 1 69 ? 12.685 -11.089 5.839 1.00 77.12 69 VAL A CA 1
ATOM 472 C C . VAL A 1 69 ? 13.514 -9.960 5.260 1.00 77.12 69 VAL A C 1
ATOM 474 O O . VAL A 1 69 ? 14.725 -10.135 5.107 1.00 77.12 69 VAL A O 1
ATOM 477 N N . VAL A 1 70 ? 12.888 -8.846 4.885 1.00 76.31 70 VAL A N 1
ATOM 478 C CA . VAL A 1 70 ? 13.629 -7.647 4.472 1.00 76.31 70 VAL A CA 1
ATOM 479 C C . VAL A 1 70 ? 14.729 -7.405 5.507 1.00 76.31 70 VAL A C 1
ATOM 481 O O . VAL A 1 70 ? 14.511 -7.590 6.705 1.00 76.31 70 VAL A O 1
ATOM 484 N N . ALA A 1 71 ? 15.958 -7.180 5.033 1.00 62.94 71 ALA A N 1
ATOM 485 C CA . ALA A 1 71 ? 17.169 -7.434 5.822 1.00 62.94 71 ALA A CA 1
ATOM 486 C C . ALA A 1 71 ? 17.279 -6.550 7.084 1.00 62.94 71 ALA A C 1
ATOM 488 O O . ALA A 1 71 ? 18.107 -6.813 7.960 1.00 62.94 71 ALA A O 1
ATOM 489 N N . HIS A 1 72 ? 16.420 -5.536 7.188 1.00 80.69 72 HIS A N 1
ATOM 490 C CA . HIS A 1 72 ? 16.305 -4.568 8.266 1.00 80.69 72 HIS A CA 1
ATOM 491 C C . HIS A 1 72 ? 14.853 -4.088 8.407 1.00 80.69 72 HIS A C 1
ATOM 493 O O . HIS A 1 72 ? 13.975 -4.471 7.640 1.00 80.69 72 HIS A O 1
ATOM 499 N N . ALA A 1 73 ? 14.610 -3.263 9.425 1.00 86.81 73 ALA A N 1
ATOM 500 C CA . ALA A 1 73 ? 13.317 -2.633 9.662 1.00 86.81 73 ALA A CA 1
ATOM 501 C C . ALA A 1 73 ? 13.256 -1.211 9.089 1.00 86.81 73 ALA A C 1
ATOM 503 O O . ALA A 1 73 ? 14.227 -0.451 9.188 1.00 86.81 73 ALA A O 1
ATOM 504 N N . ASP A 1 74 ? 12.085 -0.827 8.591 1.00 90.12 74 ASP A N 1
ATOM 505 C CA . ASP A 1 74 ? 11.899 0.369 7.777 1.00 90.12 74 ASP A CA 1
ATOM 506 C C . ASP A 1 74 ? 11.592 1.604 8.610 1.00 90.12 74 ASP A C 1
ATOM 508 O O . ASP A 1 74 ? 10.640 1.644 9.393 1.00 90.12 74 ASP A O 1
ATOM 512 N N . ARG A 1 75 ? 12.375 2.670 8.417 1.00 90.25 75 ARG A N 1
ATOM 513 C CA . ARG A 1 75 ? 12.238 3.944 9.148 1.00 90.25 75 ARG A CA 1
ATOM 514 C C . ARG A 1 75 ? 11.638 5.034 8.270 1.00 90.25 75 ARG A C 1
ATOM 516 O O . ARG A 1 75 ? 12.205 6.121 8.142 1.00 90.25 75 ARG A O 1
ATOM 523 N N . LEU A 1 76 ? 10.474 4.752 7.695 1.00 89.94 76 LEU A N 1
ATOM 524 C CA . LEU A 1 76 ? 9.866 5.606 6.681 1.00 89.94 76 LEU A CA 1
ATOM 525 C C . LEU A 1 76 ? 9.512 7.002 7.225 1.00 89.94 76 LEU A C 1
ATOM 527 O O . LEU A 1 76 ? 9.065 7.144 8.371 1.00 89.94 76 LEU A O 1
ATOM 531 N N . PRO A 1 77 ? 9.724 8.061 6.424 1.00 87.19 77 PRO A N 1
ATOM 532 C CA . PRO A 1 77 ? 9.394 9.416 6.828 1.00 87.19 77 PRO A CA 1
ATOM 533 C C . PRO A 1 77 ? 7.877 9.607 6.905 1.00 87.19 77 PRO A C 1
ATOM 535 O O . PRO A 1 77 ? 7.107 9.009 6.153 1.00 87.19 77 PRO A O 1
ATOM 538 N N . ALA A 1 78 ? 7.446 10.512 7.783 1.00 85.56 78 ALA A N 1
ATOM 539 C CA . ALA A 1 78 ? 6.048 10.906 7.843 1.00 85.56 78 ALA A CA 1
ATOM 540 C C . ALA A 1 78 ? 5.636 11.595 6.534 1.00 85.56 78 ALA A C 1
ATOM 542 O O . ALA A 1 78 ? 6.236 12.588 6.114 1.00 85.56 78 ALA A O 1
ATOM 543 N N . VAL A 1 79 ? 4.565 11.101 5.922 1.00 82.81 79 VAL A N 1
ATOM 544 C CA . VAL A 1 79 ? 3.871 11.776 4.826 1.00 82.81 79 VAL A CA 1
ATOM 545 C C . VAL A 1 79 ? 2.547 12.276 5.386 1.00 82.81 79 VAL A C 1
ATOM 547 O O . VAL A 1 79 ? 1.786 11.462 5.905 1.00 82.81 79 VAL A O 1
ATOM 550 N N . PRO A 1 80 ? 2.233 13.584 5.298 1.00 77.00 80 PRO A N 1
ATOM 551 C CA . PRO A 1 80 ? 1.008 14.105 5.880 1.00 77.00 80 PRO A CA 1
ATOM 552 C C . PRO A 1 80 ? -0.216 13.354 5.362 1.00 77.00 80 PRO A C 1
ATOM 554 O O . PRO A 1 80 ? -0.422 13.261 4.153 1.00 77.00 80 PRO A O 1
ATOM 557 N N . ASP A 1 81 ? -1.087 12.922 6.268 1.00 70.69 81 ASP A N 1
ATOM 558 C CA . ASP A 1 81 ? -2.374 12.290 5.957 1.00 70.69 81 ASP A CA 1
ATOM 559 C C . ASP A 1 81 ? -3.174 13.049 4.891 1.00 70.69 81 ASP A C 1
ATOM 561 O O . ASP A 1 81 ? -3.840 12.465 4.040 1.00 70.69 81 ASP A O 1
ATOM 565 N N . ALA A 1 82 ? -3.089 14.382 4.894 1.00 71.69 82 ALA A N 1
ATOM 566 C CA . ALA A 1 82 ? -3.723 15.234 3.896 1.00 71.69 82 ALA A CA 1
ATOM 567 C C . ALA A 1 82 ? -3.250 14.951 2.454 1.00 71.69 82 ALA A C 1
ATOM 569 O O . ALA A 1 82 ? -4.043 15.103 1.521 1.00 71.69 82 ALA A O 1
ATOM 570 N N . ALA A 1 83 ? -1.994 14.537 2.262 1.00 80.75 83 ALA A N 1
ATOM 571 C CA . ALA A 1 83 ? -1.449 14.131 0.971 1.00 80.75 83 ALA A CA 1
ATOM 572 C C . ALA A 1 83 ? -2.074 12.808 0.504 1.00 80.75 83 ALA A C 1
ATOM 574 O O . ALA A 1 83 ? -2.563 12.742 -0.624 1.00 80.75 83 ALA A O 1
ATOM 575 N N . TRP A 1 84 ? -2.192 11.807 1.379 1.00 81.31 84 TRP A N 1
ATOM 576 C CA . TRP A 1 84 ? -2.893 10.552 1.075 1.00 81.31 84 TRP A CA 1
ATOM 577 C C . TRP A 1 84 ? -4.386 10.771 0.834 1.00 81.31 84 TRP A C 1
ATOM 579 O O . TRP A 1 84 ? -4.927 10.366 -0.192 1.00 81.31 84 TRP A O 1
ATOM 589 N N . ARG A 1 85 ? -5.048 11.566 1.681 1.00 71.12 85 ARG A N 1
ATOM 590 C CA . ARG A 1 85 ? -6.443 11.999 1.479 1.00 71.12 85 ARG A CA 1
ATOM 591 C C . ARG A 1 85 ? -6.618 12.848 0.219 1.00 71.12 85 ARG A C 1
ATOM 593 O O . ARG A 1 85 ? -7.747 13.037 -0.237 1.00 71.12 85 ARG A O 1
ATOM 600 N N . SER A 1 86 ? -5.546 13.395 -0.361 1.00 68.75 86 SER A N 1
ATOM 601 C CA . SER A 1 86 ? -5.574 14.043 -1.681 1.00 68.75 86 SER A CA 1
ATOM 602 C C . SER A 1 86 ? -5.773 13.074 -2.837 1.00 68.75 86 SER A C 1
ATOM 604 O O . SER A 1 86 ? -6.272 13.489 -3.885 1.00 68.75 86 SER A O 1
ATOM 606 N N . LEU A 1 87 ? -5.503 11.787 -2.612 1.00 66.31 87 LEU A N 1
ATOM 607 C CA . LEU A 1 87 ? -5.863 10.713 -3.526 1.00 66.31 87 LEU A CA 1
ATOM 608 C C . LEU A 1 87 ? -7.340 10.314 -3.456 1.00 66.31 87 LEU A C 1
ATOM 610 O O . LEU A 1 87 ? -7.808 9.653 -4.377 1.00 66.31 87 LEU A O 1
ATOM 614 N N . LEU A 1 88 ? -8.091 10.743 -2.442 1.00 59.53 88 LEU A N 1
ATOM 615 C CA . LEU A 1 88 ? -9.511 10.416 -2.290 1.00 59.53 88 LEU A CA 1
ATOM 616 C C . LEU A 1 88 ? -10.406 11.530 -2.891 1.00 59.53 88 LEU A C 1
ATOM 618 O O . LEU A 1 88 ? -10.050 12.715 -2.838 1.00 59.53 88 LEU A O 1
ATOM 622 N N . PRO A 1 89 ? -11.576 11.204 -3.482 1.00 53.78 89 PRO A N 1
ATOM 623 C CA . PRO A 1 89 ? -12.446 12.186 -4.132 1.00 53.78 89 PRO A CA 1
ATOM 624 C C . PRO A 1 89 ? -13.030 13.215 -3.148 1.00 53.78 89 PRO A C 1
ATOM 626 O O . PRO A 1 89 ? -13.317 12.925 -1.991 1.00 53.78 89 PRO A O 1
ATOM 629 N N . ALA A 1 90 ? -13.340 14.422 -3.640 1.00 45.59 90 ALA A N 1
ATOM 630 C CA . ALA A 1 90 ? -13.895 15.516 -2.829 1.00 45.59 90 ALA A CA 1
ATOM 631 C C . ALA A 1 90 ? -15.259 15.210 -2.166 1.00 45.59 90 ALA A C 1
ATOM 633 O O . ALA A 1 90 ? -15.618 15.877 -1.201 1.00 45.59 90 ALA A O 1
ATOM 634 N N . ARG A 1 91 ? -16.019 14.216 -2.651 1.00 41.59 91 ARG A N 1
ATOM 635 C CA . ARG A 1 91 ? -17.286 13.777 -2.029 1.00 41.59 91 ARG A CA 1
ATOM 636 C C . ARG A 1 91 ? -17.078 13.104 -0.667 1.00 41.59 91 ARG A C 1
ATOM 638 O O . ARG A 1 91 ? -17.899 13.326 0.213 1.00 41.59 91 ARG A O 1
ATOM 645 N N . ALA A 1 92 ? -15.947 12.422 -0.457 1.00 42.59 92 ALA A N 1
ATOM 646 C CA . ALA A 1 92 ? -15.532 11.926 0.860 1.00 42.59 92 ALA A CA 1
ATOM 647 C C . ALA A 1 92 ? -15.230 13.064 1.855 1.00 42.59 92 ALA A C 1
ATOM 649 O O . ALA A 1 92 ? -15.231 12.860 3.059 1.00 42.59 92 ALA A O 1
ATOM 650 N N . ARG A 1 93 ? -15.028 14.296 1.361 1.00 43.16 93 ARG A N 1
ATOM 651 C CA . ARG A 1 93 ? -14.765 15.488 2.184 1.00 43.16 93 ARG A CA 1
ATOM 652 C C . ARG A 1 93 ? -16.018 16.303 2.533 1.00 43.16 93 ARG A C 1
ATOM 654 O O . ARG A 1 93 ? -15.883 17.310 3.217 1.00 43.16 93 ARG A O 1
ATOM 661 N N . ILE A 1 94 ? -17.202 15.949 2.009 1.00 38.72 94 ILE A N 1
ATOM 662 C CA . ILE A 1 94 ? -18.444 16.755 2.127 1.00 38.72 94 ILE A CA 1
ATOM 663 C C . ILE A 1 94 ? -19.645 15.923 2.645 1.00 38.72 94 ILE A C 1
ATOM 665 O O . ILE A 1 94 ? -20.752 16.442 2.757 1.00 38.72 94 ILE A O 1
ATOM 669 N N . ALA A 1 95 ? -19.472 14.649 3.003 1.00 33.38 95 ALA A N 1
ATOM 670 C CA . ALA A 1 95 ? -20.555 13.847 3.577 1.00 33.38 95 ALA A CA 1
ATOM 671 C C . ALA A 1 95 ? -20.757 14.161 5.074 1.00 33.38 95 ALA A C 1
ATOM 673 O O . ALA A 1 95 ? -20.295 13.435 5.942 1.00 33.38 95 ALA A O 1
ATOM 674 N N . THR A 1 96 ? -21.459 15.254 5.377 1.00 38.56 96 THR A N 1
ATOM 675 C CA . THR A 1 96 ? -22.119 15.476 6.672 1.00 38.56 96 THR A CA 1
ATOM 676 C C . THR A 1 96 ? -23.616 15.642 6.450 1.00 38.56 96 THR A C 1
ATOM 678 O O . THR A 1 96 ? -24.095 16.735 6.161 1.00 38.56 96 THR A O 1
ATOM 681 N N . ALA A 1 97 ? -24.334 14.522 6.541 1.00 34.50 97 ALA A N 1
ATOM 682 C CA . ALA A 1 97 ? -25.692 14.376 7.076 1.00 34.50 97 ALA A CA 1
ATOM 683 C C . ALA A 1 97 ? -26.193 12.960 6.733 1.00 34.50 97 ALA A C 1
ATOM 685 O O . ALA A 1 97 ? -26.480 12.678 5.573 1.00 34.50 97 ALA A O 1
ATOM 686 N N . ALA A 1 98 ? -26.316 12.128 7.773 1.00 35.25 98 ALA A N 1
ATOM 687 C CA . ALA A 1 98 ? -26.837 10.755 7.809 1.00 35.25 98 ALA A CA 1
ATOM 688 C C . ALA A 1 98 ? -25.950 9.640 7.193 1.00 35.25 98 ALA A C 1
ATOM 690 O O . ALA A 1 98 ? -25.799 9.540 5.980 1.00 35.25 98 ALA A O 1
ATOM 691 N N . SER A 1 99 ? -25.474 8.746 8.076 1.00 37.62 99 SER A N 1
ATOM 692 C CA . SER A 1 99 ? -24.676 7.512 7.872 1.00 37.62 99 SER A CA 1
ATOM 693 C C . SER A 1 99 ? -23.187 7.682 7.507 1.00 37.62 99 SER A C 1
ATOM 695 O O . SER A 1 99 ? -22.837 8.588 6.759 1.00 37.62 99 SER A O 1
ATOM 697 N N . SER A 1 100 ? -22.348 6.838 8.133 1.00 40.19 100 SER A N 1
ATOM 698 C CA . SER A 1 100 ? -20.876 6.674 8.055 1.00 40.19 100 SER A CA 1
ATOM 699 C C . SER A 1 100 ? -20.137 7.486 6.982 1.00 40.19 100 SER A C 1
ATOM 701 O O . SER A 1 100 ? -20.444 7.383 5.790 1.00 40.19 100 SER A O 1
ATOM 703 N N . THR A 1 101 ? -19.108 8.238 7.384 1.00 45.94 101 THR A N 1
ATOM 704 C CA . THR A 1 101 ? -18.249 8.979 6.450 1.00 45.94 101 THR A CA 1
ATOM 705 C C . THR A 1 101 ? -17.581 7.998 5.480 1.00 45.94 101 THR A C 1
ATOM 707 O O . THR A 1 101 ? -17.174 6.916 5.899 1.00 45.94 101 THR A O 1
ATOM 710 N N . PRO A 1 102 ? -17.411 8.332 4.187 1.00 50.22 102 PRO A N 1
ATOM 711 C CA . PRO A 1 102 ? -16.529 7.560 3.318 1.00 50.22 102 PRO A CA 1
ATOM 712 C C . PRO A 1 102 ? -15.126 7.483 3.943 1.00 50.22 102 PRO A C 1
ATOM 714 O O . PRO A 1 102 ? -14.481 8.520 4.117 1.00 50.22 102 PRO A O 1
ATOM 717 N N . GLY A 1 103 ? -14.696 6.272 4.303 1.00 58.41 103 GLY A N 1
ATOM 718 C CA . GLY A 1 103 ? -13.443 6.005 5.012 1.00 58.41 103 GLY A CA 1
ATOM 719 C C . GLY A 1 103 ? -13.590 5.679 6.503 1.00 58.41 103 GLY A C 1
ATOM 720 O O . GLY A 1 103 ? -12.569 5.491 7.154 1.00 58.41 103 GLY A O 1
ATOM 721 N N . ASP A 1 104 ? -14.799 5.621 7.057 1.00 80.81 104 ASP A N 1
ATOM 722 C CA . ASP A 1 104 ? -15.025 4.977 8.356 1.00 80.81 104 ASP A CA 1
ATOM 723 C C . ASP A 1 104 ? -15.300 3.492 8.103 1.00 80.81 104 ASP A C 1
ATOM 725 O O . ASP A 1 104 ? -15.979 3.133 7.135 1.00 80.81 104 ASP A O 1
ATOM 729 N N . TRP A 1 105 ? -14.725 2.619 8.917 1.00 88.06 105 TRP A N 1
ATOM 730 C CA . TRP A 1 105 ? -14.878 1.185 8.763 1.00 88.06 105 TRP A CA 1
ATOM 731 C C . TRP A 1 105 ? -16.267 0.741 9.223 1.00 88.06 105 TRP A C 1
ATOM 733 O O . TRP A 1 105 ? -16.839 1.267 10.176 1.00 88.06 105 TRP A O 1
ATOM 743 N N . CYS A 1 106 ? -16.825 -0.245 8.526 1.00 86.00 106 CYS A N 1
ATOM 744 C CA . CYS A 1 106 ? -18.093 -0.855 8.888 1.00 86.00 106 CYS A CA 1
ATOM 745 C C . CYS A 1 106 ? -17.975 -2.362 8.710 1.00 86.00 106 CYS A C 1
ATOM 747 O O . CYS A 1 106 ? -17.813 -2.866 7.597 1.00 86.00 106 CYS A O 1
ATOM 749 N N . GLY A 1 107 ? -18.063 -3.082 9.816 1.00 83.50 107 GLY A N 1
ATOM 750 C CA . GLY A 1 107 ? -17.980 -4.528 9.863 1.00 83.50 107 GLY A CA 1
ATOM 751 C C . GLY A 1 107 ? -18.001 -5.010 11.305 1.00 83.50 107 GLY A C 1
ATOM 752 O O . GLY A 1 107 ? -18.064 -4.212 12.237 1.00 83.50 107 GLY A O 1
ATOM 753 N N . GLU A 1 108 ? -17.928 -6.323 11.470 1.00 78.38 108 GLU A N 1
ATOM 754 C CA . GLU A 1 108 ? -17.730 -6.954 12.772 1.00 78.38 108 GLU A CA 1
ATOM 755 C C . GLU A 1 108 ? -16.292 -7.473 12.832 1.00 78.38 108 GLU A C 1
ATOM 757 O O . GLU A 1 108 ? -15.876 -8.154 11.892 1.00 78.38 108 GLU A O 1
ATOM 762 N N . PRO A 1 109 ? -15.500 -7.148 13.871 1.00 69.31 109 PRO A N 1
ATOM 763 C CA . PRO A 1 109 ? -14.181 -7.736 14.027 1.00 69.31 109 PRO A CA 1
ATOM 764 C C . PRO A 1 109 ? -14.350 -9.226 14.259 1.00 69.31 109 PRO A C 1
ATOM 766 O O . PRO A 1 109 ? -14.801 -9.656 15.322 1.00 69.31 109 PRO A O 1
ATOM 769 N N . THR A 1 110 ? -13.976 -10.025 13.272 1.00 76.06 110 THR A N 1
ATOM 770 C CA . THR A 1 110 ? -14.035 -11.468 13.407 1.00 76.06 110 THR A CA 1
ATOM 771 C C . THR A 1 110 ? -12.710 -11.971 13.961 1.00 76.06 110 THR A C 1
ATOM 773 O O . THR A 1 110 ? -11.625 -11.622 13.493 1.00 76.06 110 THR A O 1
ATOM 776 N N . PHE A 1 111 ? -12.801 -12.832 14.972 1.00 77.00 111 PHE A N 1
ATOM 777 C CA . PHE A 1 111 ? -11.704 -13.720 15.353 1.00 77.00 111 PHE A CA 1
ATOM 778 C C . PHE A 1 111 ? -11.628 -14.935 14.435 1.00 77.00 111 PHE A C 1
ATOM 780 O O . PHE A 1 111 ? -10.767 -15.768 14.672 1.00 77.00 111 PHE A O 1
ATOM 787 N N . GLU A 1 112 ? -12.504 -15.023 13.424 1.00 76.31 112 GLU A N 1
ATOM 788 C CA . GLU A 1 112 ? -12.582 -16.059 12.390 1.00 76.31 112 GLU A CA 1
ATOM 789 C C . GLU A 1 112 ? -12.637 -15.464 10.970 1.00 76.31 112 GLU A C 1
ATOM 791 O O . GLU A 1 112 ? -12.596 -14.248 10.795 1.00 76.31 112 GLU A O 1
ATOM 796 N N . GLU A 1 113 ? -12.638 -16.300 9.931 1.00 75.69 113 GLU A N 1
ATOM 797 C CA . GLU A 1 113 ? -12.817 -15.822 8.555 1.00 75.69 113 GLU A CA 1
ATOM 798 C C . GLU A 1 113 ? -14.242 -15.300 8.367 1.00 75.69 113 GLU A C 1
ATOM 800 O O . GLU A 1 113 ? -15.209 -15.978 8.729 1.00 75.69 113 GLU A O 1
ATOM 805 N N . TYR A 1 114 ? -14.389 -14.110 7.786 1.00 67.38 114 TYR A N 1
ATOM 806 C CA . TYR A 1 114 ? -15.699 -13.643 7.359 1.00 67.38 114 TYR A CA 1
ATOM 807 C C . TYR A 1 114 ? -15.995 -14.222 5.969 1.00 67.38 114 TYR A C 1
ATOM 809 O O . TYR A 1 114 ? -15.563 -13.725 4.932 1.00 67.38 114 TYR A O 1
ATOM 817 N N . GLY A 1 115 ? -16.742 -15.325 5.945 1.00 68.25 115 GLY A N 1
ATOM 818 C CA . GLY A 1 115 ? -17.055 -16.037 4.707 1.00 68.25 115 GLY A CA 1
ATOM 819 C C . GLY A 1 115 ? -15.895 -16.899 4.182 1.00 68.25 115 GLY A C 1
ATOM 820 O O . GLY A 1 115 ? -14.925 -17.160 4.894 1.00 68.25 115 GLY A O 1
ATOM 821 N N . PRO A 1 116 ? -16.010 -17.438 2.954 1.00 69.00 116 PRO A N 1
ATOM 822 C CA . PRO A 1 116 ? -15.004 -18.340 2.412 1.00 69.00 116 PRO A CA 1
ATOM 823 C C . PRO A 1 116 ? -13.735 -17.576 2.022 1.00 69.00 116 PRO A C 1
ATOM 825 O O . PRO A 1 116 ? -13.781 -16.672 1.185 1.00 69.00 116 PRO A O 1
ATOM 828 N N . ALA A 1 117 ? -12.593 -18.002 2.569 1.00 77.25 117 ALA A N 1
ATOM 829 C CA . ALA A 1 117 ? -11.291 -17.469 2.193 1.00 77.25 117 ALA A CA 1
ATOM 830 C C . ALA A 1 117 ? -11.053 -17.638 0.684 1.00 77.25 117 ALA A C 1
ATOM 832 O O . ALA A 1 117 ? -11.160 -18.736 0.130 1.00 77.25 117 ALA A O 1
ATOM 833 N N . ARG A 1 118 ? -10.705 -16.537 0.019 1.00 82.06 118 ARG A N 1
ATOM 834 C CA . ARG A 1 118 ? -10.361 -16.523 -1.404 1.00 82.06 118 ARG A CA 1
ATOM 835 C C . ARG A 1 118 ? -8.846 -16.586 -1.547 1.00 82.06 118 ARG A C 1
ATOM 837 O O . ARG A 1 118 ? -8.132 -15.831 -0.895 1.00 82.06 118 ARG A O 1
ATOM 844 N N . ALA A 1 119 ? -8.356 -17.501 -2.378 1.00 84.25 119 ALA A N 1
ATOM 845 C CA . ALA A 1 119 ? -6.937 -17.541 -2.714 1.00 84.25 119 ALA A CA 1
ATOM 846 C C . ALA A 1 119 ? -6.525 -16.256 -3.446 1.00 84.25 119 ALA A C 1
ATOM 848 O O . ALA A 1 119 ? -7.346 -15.621 -4.112 1.00 84.25 119 ALA A O 1
ATOM 849 N N . HIS A 1 120 ? -5.249 -15.901 -3.332 1.00 92.12 120 HIS A N 1
ATOM 850 C CA . HIS A 1 120 ? -4.657 -14.730 -3.976 1.00 92.12 120 HIS A CA 1
ATOM 851 C C . HIS A 1 120 ? -5.303 -13.388 -3.596 1.00 92.12 120 HIS A C 1
ATOM 853 O O . HIS A 1 120 ? -5.284 -12.446 -4.381 1.00 92.12 120 HIS A O 1
ATOM 859 N N . THR A 1 121 ? -5.879 -13.275 -2.396 1.00 95.44 121 THR A N 1
ATOM 860 C CA . THR A 1 121 ? -6.277 -11.982 -1.824 1.00 95.44 121 THR A CA 1
ATOM 861 C C . THR A 1 121 ? -5.271 -11.500 -0.789 1.00 95.44 121 THR A C 1
ATOM 863 O O . THR A 1 121 ? -4.503 -12.282 -0.224 1.00 95.44 121 THR A O 1
ATOM 866 N N . ILE A 1 122 ? -5.295 -10.193 -0.536 1.00 97.88 122 ILE A N 1
ATOM 867 C CA . ILE A 1 122 ? -4.562 -9.559 0.556 1.00 97.88 122 ILE A CA 1
ATOM 868 C C . ILE A 1 122 ? -5.498 -9.481 1.757 1.00 97.88 122 ILE A C 1
ATOM 870 O O . ILE A 1 122 ? -6.465 -8.712 1.756 1.00 97.88 122 ILE A O 1
ATOM 874 N N . LYS A 1 123 ? -5.218 -10.287 2.778 1.00 96.69 123 LYS A N 1
ATOM 875 C CA . LYS A 1 123 ? -5.968 -10.297 4.028 1.00 96.69 123 LYS A CA 1
ATOM 876 C C . LYS A 1 123 ? -5.400 -9.254 4.977 1.00 96.69 123 LYS A C 1
ATOM 878 O O . LYS A 1 123 ? -4.207 -9.258 5.275 1.00 96.69 123 LYS A O 1
ATOM 883 N N . VAL A 1 124 ? -6.260 -8.381 5.489 1.00 97.50 124 VAL A N 1
ATOM 884 C CA . VAL A 1 124 ? -5.858 -7.418 6.514 1.00 97.50 124 VAL A CA 1
ATOM 885 C C . VAL A 1 124 ? -6.064 -8.017 7.895 1.00 97.50 124 VAL A C 1
ATOM 887 O O . VAL A 1 124 ? -7.104 -8.614 8.184 1.00 97.50 124 VAL A O 1
ATOM 890 N N . VAL A 1 125 ? -5.055 -7.859 8.745 1.00 97.44 125 VAL A N 1
ATOM 891 C CA . VAL A 1 125 ? -5.049 -8.376 10.111 1.00 97.44 125 VAL A CA 1
ATOM 892 C C . VAL A 1 125 ? -4.769 -7.232 11.074 1.00 97.44 125 VAL A C 1
ATOM 894 O O . VAL A 1 125 ? -3.814 -6.484 10.883 1.00 97.44 125 VAL A O 1
ATOM 897 N N . TYR A 1 126 ? -5.572 -7.112 12.126 1.00 97.62 126 TYR A N 1
ATOM 898 C CA . TYR A 1 126 ? -5.224 -6.317 13.299 1.00 97.62 126 TYR A CA 1
ATOM 899 C C . TYR A 1 126 ? -4.740 -7.260 14.398 1.00 97.62 126 TYR A C 1
ATOM 901 O O . TYR A 1 126 ? -5.492 -8.130 14.845 1.00 97.62 126 TYR A O 1
ATOM 909 N N . ALA A 1 127 ? -3.488 -7.099 14.814 1.00 97.25 127 ALA A N 1
ATOM 910 C CA . ALA A 1 127 ? -2.840 -7.950 15.798 1.00 97.25 127 ALA A CA 1
ATOM 911 C C . ALA A 1 127 ? -2.404 -7.138 17.020 1.00 97.25 127 ALA A C 1
ATOM 913 O O . ALA A 1 127 ? -1.880 -6.037 16.875 1.00 97.25 127 ALA A O 1
ATOM 914 N N . TYR A 1 128 ? -2.569 -7.686 18.222 1.00 96.12 128 TYR A N 1
ATOM 915 C CA . TYR A 1 128 ? -2.097 -7.069 19.467 1.00 96.12 128 TYR A CA 1
ATOM 916 C C . TYR A 1 128 ? -1.468 -8.125 20.392 1.00 96.12 128 TYR A C 1
ATOM 918 O O . TYR A 1 128 ? -1.919 -9.273 20.385 1.00 96.12 128 TYR A O 1
ATOM 926 N N . PRO A 1 129 ? -0.415 -7.796 21.168 1.00 95.62 129 PRO A N 1
ATOM 927 C CA . PRO A 1 129 ? 0.210 -8.729 22.107 1.00 95.62 129 PRO A CA 1
ATOM 928 C C . PRO A 1 129 ? -0.775 -9.282 23.144 1.00 95.62 129 PRO A C 1
ATOM 930 O O . PRO A 1 129 ? -1.683 -8.567 23.567 1.00 95.62 129 PRO A O 1
ATOM 933 N N . ARG A 1 130 ? -0.555 -10.517 23.617 1.00 96.00 130 ARG A N 1
ATOM 934 C CA . ARG A 1 130 ? -1.366 -11.132 24.681 1.00 96.00 130 ARG A CA 1
ATOM 935 C C . ARG A 1 130 ? -1.405 -10.254 25.923 1.00 96.00 130 ARG A C 1
ATOM 937 O O . ARG A 1 130 ? -0.351 -9.877 26.435 1.00 96.00 130 ARG A O 1
ATOM 944 N N . GLY A 1 131 ? -2.604 -9.981 26.432 1.00 93.25 131 GLY A N 1
ATOM 945 C CA . GLY A 1 131 ? -2.793 -9.087 27.581 1.00 93.25 131 GLY A CA 1
ATOM 946 C C . GLY A 1 131 ? -2.437 -7.617 27.305 1.00 93.25 131 GLY A C 1
ATOM 947 O O . GLY A 1 131 ? -2.439 -6.803 28.227 1.00 93.25 131 GLY A O 1
ATOM 948 N N . GLY A 1 132 ? -2.129 -7.271 26.052 1.00 90.56 132 GLY A N 1
ATOM 949 C CA . GLY A 1 132 ? -2.000 -5.902 25.577 1.00 90.56 132 GLY A CA 1
ATOM 950 C C . GLY A 1 132 ? -3.363 -5.237 25.385 1.00 90.56 132 GLY A C 1
ATOM 951 O O . GLY A 1 132 ? -4.415 -5.875 25.433 1.00 90.56 132 GLY A O 1
ATOM 952 N N . SER A 1 133 ? -3.352 -3.924 25.169 1.00 90.25 133 SER A N 1
ATOM 953 C CA . SER A 1 133 ? -4.583 -3.174 24.927 1.00 90.25 133 SER A CA 1
ATOM 954 C C . SER A 1 133 ? -5.099 -3.422 23.514 1.00 90.25 133 SER A C 1
ATOM 956 O O . SER A 1 133 ? -4.426 -3.095 22.543 1.00 90.25 133 SER A O 1
ATOM 958 N N . ASP A 1 134 ? -6.320 -3.926 23.412 1.00 90.50 134 ASP A N 1
ATOM 959 C CA . ASP A 1 134 ? -7.064 -3.987 22.162 1.00 90.50 134 ASP A CA 1
ATOM 960 C C . ASP A 1 134 ? -7.661 -2.611 21.828 1.00 90.50 134 ASP A C 1
ATOM 962 O O . ASP A 1 134 ? -8.579 -2.122 22.488 1.00 90.50 134 ASP A O 1
ATOM 966 N N . ARG A 1 135 ? -7.116 -1.976 20.792 1.00 92.44 135 ARG A N 1
ATOM 967 C CA . ARG A 1 135 ? -7.530 -0.663 20.277 1.00 92.44 135 ARG A CA 1
ATOM 968 C C . ARG A 1 135 ? -8.166 -0.767 18.894 1.00 92.44 135 ARG A C 1
ATOM 970 O O . ARG A 1 135 ? -8.203 0.220 18.160 1.00 92.44 135 ARG A O 1
ATOM 977 N N . PHE A 1 136 ? -8.702 -1.932 18.525 1.00 91.12 136 PHE A N 1
ATOM 978 C CA . PHE A 1 136 ? -9.297 -2.134 17.203 1.00 91.12 136 PHE A CA 1
ATOM 979 C C . PHE A 1 136 ? -10.371 -1.087 16.859 1.00 91.12 136 PHE A C 1
ATOM 981 O O . PHE A 1 136 ? -10.413 -0.577 15.741 1.00 91.12 136 PHE A O 1
ATOM 988 N N . GLY A 1 137 ? -11.200 -0.701 17.835 1.00 86.75 137 GLY A N 1
ATOM 989 C CA . GLY A 1 137 ? -12.223 0.333 17.646 1.00 86.75 137 GLY A CA 1
ATOM 990 C C . GLY A 1 137 ? -11.665 1.716 17.281 1.00 86.75 137 GLY A C 1
ATOM 991 O O . GLY A 1 137 ? -12.369 2.503 16.665 1.00 86.75 137 GLY A O 1
ATOM 992 N N . VAL A 1 138 ? -10.403 2.005 17.615 1.00 85.38 138 VAL A N 1
ATOM 993 C CA . VAL A 1 138 ? -9.709 3.248 17.234 1.00 85.38 138 VAL A CA 1
ATOM 994 C C . VAL A 1 138 ? -9.075 3.115 15.848 1.00 85.38 138 VAL A C 1
ATOM 996 O O . VAL A 1 138 ? -9.083 4.059 15.062 1.00 85.38 138 VAL A O 1
ATOM 999 N N . TYR A 1 139 ? -8.520 1.944 15.536 1.00 91.69 139 TYR A N 1
ATOM 1000 C CA . TYR A 1 139 ? -7.701 1.758 14.339 1.00 91.69 139 TYR A CA 1
ATOM 1001 C C . TYR A 1 139 ? -8.439 1.198 13.128 1.00 91.69 139 TYR A C 1
ATOM 1003 O O . TYR A 1 139 ? -7.925 1.307 12.022 1.00 91.69 139 TYR A O 1
ATOM 1011 N N . SER A 1 140 ? -9.628 0.627 13.288 1.00 90.38 140 SER A N 1
ATOM 1012 C CA . SER A 1 140 ? -10.407 0.078 12.169 1.00 90.38 140 SER A CA 1
ATOM 1013 C C . SER A 1 140 ? -10.667 1.117 11.066 1.00 90.38 140 SER A C 1
ATOM 1015 O O . SER A 1 140 ? -10.386 0.847 9.898 1.00 90.38 140 SER A O 1
ATOM 1017 N N . ASP A 1 141 ? -11.070 2.339 11.427 1.00 88.25 141 ASP A N 1
ATOM 1018 C CA . ASP A 1 141 ? -11.232 3.459 10.485 1.00 88.25 141 ASP A CA 1
ATOM 1019 C C . ASP A 1 141 ? -9.923 3.827 9.781 1.00 88.25 141 ASP A C 1
ATOM 1021 O O . ASP A 1 141 ? -9.885 4.106 8.581 1.00 88.25 141 ASP A O 1
ATOM 1025 N N . LEU A 1 142 ? -8.819 3.831 10.528 1.00 89.88 142 LEU A N 1
ATOM 1026 C CA . LEU A 1 142 ? -7.494 4.085 9.980 1.00 89.88 142 LEU A CA 1
ATOM 1027 C C . LEU A 1 142 ? -7.145 3.010 8.938 1.00 89.88 142 LEU A C 1
ATOM 1029 O O . LEU A 1 142 ? -6.816 3.341 7.794 1.00 89.88 142 LEU A O 1
ATOM 1033 N N . ILE A 1 143 ? -7.292 1.739 9.297 1.00 94.44 143 ILE A N 1
ATOM 1034 C CA . ILE A 1 143 ? -7.009 0.584 8.444 1.00 94.44 143 ILE A CA 1
ATOM 1035 C C . ILE A 1 143 ? -7.845 0.627 7.155 1.00 94.44 143 ILE A C 1
ATOM 1037 O O . ILE A 1 143 ? -7.292 0.490 6.063 1.00 94.44 143 ILE A O 1
ATOM 1041 N N . GLN A 1 144 ? -9.152 0.902 7.244 1.00 92.75 144 GLN A N 1
ATOM 1042 C CA . GLN A 1 144 ? -10.018 1.072 6.069 1.00 92.75 144 GLN A CA 1
ATOM 1043 C C . GLN A 1 144 ? -9.483 2.158 5.123 1.00 92.75 144 GLN A C 1
ATOM 1045 O O . GLN A 1 144 ? -9.422 1.956 3.907 1.00 92.75 144 GLN A O 1
ATOM 1050 N N . ARG A 1 145 ? -9.047 3.302 5.666 1.00 89.75 145 ARG A N 1
ATOM 1051 C CA . ARG A 1 145 ? -8.501 4.413 4.864 1.00 89.75 145 ARG A CA 1
ATOM 1052 C C . ARG A 1 145 ? -7.200 4.044 4.163 1.00 89.75 145 ARG A C 1
ATOM 1054 O O . ARG A 1 145 ? -6.993 4.488 3.036 1.00 89.75 145 ARG A O 1
ATOM 1061 N N . ASP A 1 146 ? -6.340 3.250 4.791 1.00 93.88 146 ASP A N 1
ATOM 1062 C CA . ASP A 1 146 ? -5.096 2.794 4.162 1.00 93.88 146 ASP A CA 1
ATOM 1063 C C . ASP A 1 146 ? -5.359 1.819 3.026 1.00 93.88 146 ASP A C 1
ATOM 1065 O O . ASP A 1 146 ? -4.764 1.952 1.960 1.00 93.88 146 ASP A O 1
ATOM 1069 N N . VAL A 1 147 ? -6.290 0.883 3.219 1.00 94.81 147 VAL A N 1
ATOM 1070 C CA . VAL A 1 147 ? -6.719 -0.050 2.172 1.00 94.81 147 VAL A CA 1
ATOM 1071 C C . VAL A 1 147 ? -7.260 0.719 0.968 1.00 94.81 147 VAL A C 1
ATOM 1073 O O . VAL A 1 147 ? -6.866 0.466 -0.173 1.00 94.81 147 VAL A O 1
ATOM 1076 N N . GLU A 1 148 ? -8.116 1.715 1.199 1.00 90.56 148 GLU A N 1
ATOM 1077 C CA . GLU A 1 148 ? -8.606 2.595 0.136 1.00 90.56 148 GLU A CA 1
ATOM 1078 C C . GLU A 1 148 ? -7.474 3.383 -0.538 1.00 90.56 148 GLU A C 1
ATOM 1080 O O . GLU A 1 148 ? -7.423 3.457 -1.771 1.00 90.56 148 GLU A O 1
ATOM 1085 N N . ALA A 1 149 ? -6.552 3.949 0.247 1.00 90.94 149 ALA A N 1
ATOM 1086 C CA . ALA A 1 149 ? -5.415 4.705 -0.264 1.00 90.94 149 ALA A CA 1
ATOM 1087 C C . ALA A 1 149 ? -4.496 3.831 -1.127 1.00 90.94 149 ALA A C 1
ATOM 1089 O O . ALA A 1 149 ? -4.159 4.241 -2.237 1.00 90.94 149 ALA A O 1
ATOM 1090 N N . ALA A 1 150 ? -4.161 2.620 -0.678 1.00 94.88 150 ALA A N 1
ATOM 1091 C CA . ALA A 1 150 ? -3.344 1.657 -1.409 1.00 94.88 150 ALA A CA 1
ATOM 1092 C C . ALA A 1 150 ? -3.997 1.265 -2.741 1.00 94.88 150 ALA A C 1
ATOM 1094 O O . ALA A 1 150 ? -3.353 1.332 -3.791 1.00 94.88 150 ALA A O 1
ATOM 1095 N N . ARG A 1 151 ? -5.301 0.947 -2.735 1.00 94.69 151 ARG A N 1
ATOM 1096 C CA . ARG A 1 151 ? -6.051 0.616 -3.960 1.00 94.69 151 ARG A CA 1
ATOM 1097 C C . ARG A 1 151 ? -6.042 1.759 -4.968 1.00 94.69 151 ARG A C 1
ATOM 1099 O O . ARG A 1 151 ? -5.774 1.534 -6.147 1.00 94.69 151 ARG A O 1
ATOM 1106 N N . VAL A 1 152 ? -6.311 2.988 -4.523 1.00 91.50 152 VAL A N 1
ATOM 1107 C CA . VAL A 1 152 ? -6.298 4.166 -5.403 1.00 91.50 152 VAL A CA 1
ATOM 1108 C C . VAL A 1 152 ? -4.887 4.488 -5.893 1.00 91.50 152 VAL A C 1
ATOM 1110 O O . VAL A 1 152 ? -4.714 4.840 -7.061 1.00 91.50 152 VAL A O 1
ATOM 1113 N N . PHE A 1 153 ? -3.884 4.383 -5.022 1.00 92.44 153 PHE A N 1
ATOM 1114 C CA . PHE A 1 153 ? -2.489 4.651 -5.353 1.00 92.44 153 PHE A CA 1
ATOM 1115 C C . PHE A 1 153 ? -2.000 3.713 -6.457 1.00 92.44 153 PHE A C 1
ATOM 1117 O O . PHE A 1 153 ? -1.589 4.184 -7.516 1.00 92.44 153 PHE A O 1
ATOM 1124 N N . TYR A 1 154 ? -2.170 2.403 -6.277 1.00 95.62 154 TYR A N 1
ATOM 1125 C CA . TYR A 1 154 ? -1.827 1.415 -7.296 1.00 95.62 154 TYR A CA 1
ATOM 1126 C C . TYR A 1 154 ? -2.639 1.585 -8.578 1.00 95.62 154 TYR A C 1
ATOM 1128 O O . TYR A 1 154 ? -2.055 1.565 -9.654 1.00 95.62 154 TYR A O 1
ATOM 1136 N N . ALA A 1 155 ? -3.956 1.811 -8.497 1.00 94.25 155 ALA A N 1
ATOM 1137 C CA . ALA A 1 155 ? -4.774 2.039 -9.690 1.00 94.25 155 ALA A CA 1
ATOM 1138 C C . ALA A 1 155 ? -4.255 3.230 -10.517 1.00 94.25 155 ALA A C 1
ATOM 1140 O O . ALA A 1 155 ? -4.261 3.193 -11.744 1.00 94.25 155 ALA A O 1
ATOM 1141 N N . ARG A 1 156 ? -3.762 4.291 -9.871 1.00 90.06 156 ARG A N 1
ATOM 1142 C CA . ARG A 1 156 ? -3.156 5.433 -10.571 1.00 90.06 156 ARG A CA 1
ATOM 1143 C C . ARG A 1 156 ? -1.786 5.121 -11.136 1.00 90.06 156 ARG A C 1
ATOM 1145 O O . ARG A 1 156 ? -1.527 5.427 -12.299 1.00 90.06 156 ARG A O 1
ATOM 1152 N N . GLU A 1 157 ? -0.914 4.540 -10.323 1.00 92.00 157 GLU A N 1
ATOM 1153 C CA . GLU A 1 157 ? 0.443 4.203 -10.741 1.00 92.00 157 GLU A CA 1
ATOM 1154 C C . GLU A 1 157 ? 0.429 3.141 -11.844 1.00 92.00 157 GLU A C 1
ATOM 1156 O O . GLU A 1 157 ? 1.304 3.133 -12.713 1.00 92.00 157 GLU A O 1
ATOM 1161 N N . SER A 1 158 ? -0.629 2.334 -11.908 1.00 94.19 158 SER A N 1
ATOM 1162 C CA . SER A 1 158 ? -0.869 1.366 -12.967 1.00 94.19 158 SER A CA 1
ATOM 1163 C C . SER A 1 158 ? -1.506 1.947 -14.237 1.00 94.19 158 SER A C 1
ATOM 1165 O O . SER A 1 158 ? -1.633 1.244 -15.239 1.00 94.19 158 SER A O 1
ATOM 1167 N N . GLY A 1 159 ? -1.923 3.217 -14.225 1.00 91.00 159 GLY A N 1
ATOM 1168 C CA . GLY A 1 159 ? -2.674 3.815 -15.332 1.00 91.00 159 GLY A CA 1
ATOM 1169 C C . GLY A 1 159 ? -4.094 3.258 -15.491 1.00 91.00 159 GLY A C 1
ATOM 1170 O O . GLY A 1 159 ? -4.655 3.344 -16.579 1.00 91.00 159 GLY A O 1
ATOM 1171 N N . GLY A 1 160 ? -4.677 2.698 -14.428 1.00 91.50 160 GLY A N 1
ATOM 1172 C CA . GLY A 1 160 ? -6.029 2.135 -14.411 1.00 91.50 160 GLY A CA 1
ATOM 1173 C C . GLY A 1 160 ? -6.109 0.677 -14.850 1.00 91.50 160 GLY A C 1
ATOM 1174 O O . GLY A 1 160 ? -7.159 0.257 -15.321 1.00 91.50 160 GLY A O 1
ATOM 1175 N N . THR A 1 161 ? -5.021 -0.084 -14.719 1.00 94.88 161 THR A N 1
ATOM 1176 C CA . THR A 1 161 ? -4.949 -1.479 -15.189 1.00 94.88 161 THR A CA 1
ATOM 1177 C C . THR A 1 161 ? -5.071 -2.491 -14.056 1.00 94.88 161 THR A C 1
ATOM 1179 O O . THR A 1 161 ? -5.828 -3.449 -14.177 1.00 94.88 161 THR A O 1
ATOM 1182 N N . VAL A 1 162 ? -4.367 -2.264 -12.946 1.00 96.69 162 VAL A N 1
ATOM 1183 C CA . VAL A 1 162 ? -4.344 -3.164 -11.784 1.00 96.69 162 VAL A CA 1
ATOM 1184 C C . VAL A 1 162 ? -4.368 -2.401 -10.458 1.00 96.69 162 VAL A C 1
ATOM 1186 O O . VAL A 1 162 ? -3.896 -1.262 -10.375 1.00 96.69 162 VAL A O 1
ATOM 1189 N N . MET A 1 163 ? -4.911 -3.037 -9.419 1.00 96.25 163 MET A N 1
ATOM 1190 C CA . MET A 1 163 ? -4.857 -2.612 -8.015 1.00 96.25 163 MET A CA 1
ATOM 1191 C C . MET A 1 163 ? -4.699 -3.826 -7.076 1.00 96.25 163 MET A C 1
ATOM 1193 O O . MET A 1 163 ? -5.023 -4.935 -7.494 1.00 96.25 163 MET A O 1
ATOM 1197 N N . PRO A 1 164 ? -4.286 -3.634 -5.809 1.00 97.75 164 PRO A N 1
ATOM 1198 C CA . PRO A 1 164 ? -4.312 -4.655 -4.770 1.00 97.75 164 PRO A CA 1
ATOM 1199 C C . PRO A 1 164 ? -5.685 -5.307 -4.611 1.00 97.75 164 PRO A C 1
ATOM 1201 O O . PRO A 1 164 ? -6.698 -4.621 -4.417 1.00 97.75 164 PRO A O 1
ATOM 1204 N N . ARG A 1 165 ? -5.704 -6.640 -4.655 1.00 97.12 165 ARG A N 1
ATOM 1205 C CA . ARG A 1 165 ? -6.884 -7.480 -4.447 1.00 97.12 165 ARG A CA 1
ATOM 1206 C C . ARG A 1 165 ? -7.096 -7.732 -2.956 1.00 97.12 165 ARG A C 1
ATOM 1208 O O . ARG A 1 165 ? -6.894 -8.836 -2.457 1.00 97.12 165 ARG A O 1
ATOM 1215 N N . PHE A 1 166 ? -7.471 -6.687 -2.226 1.00 96.50 166 PHE A N 1
ATOM 1216 C CA . PHE A 1 166 ? -7.823 -6.828 -0.813 1.00 96.50 166 PHE A CA 1
ATOM 1217 C C . PHE A 1 166 ? -9.044 -7.729 -0.615 1.00 96.50 166 PHE A C 1
ATOM 1219 O O . PHE A 1 166 ? -9.956 -7.755 -1.443 1.00 96.50 166 PHE A O 1
ATOM 1226 N N . ASP A 1 167 ? -9.058 -8.436 0.511 1.00 94.12 167 ASP A N 1
ATOM 1227 C CA . ASP A 1 167 ? -10.224 -9.154 1.010 1.00 94.12 167 ASP A CA 1
ATOM 1228 C C . ASP A 1 167 ? -11.273 -8.145 1.500 1.00 94.12 167 ASP A C 1
ATOM 1230 O O . ASP A 1 167 ? -11.139 -7.528 2.560 1.00 94.12 167 ASP A O 1
ATOM 1234 N N . LEU A 1 168 ? -12.270 -7.887 0.653 1.00 90.75 168 LEU A N 1
ATOM 1235 C CA . LEU A 1 168 ? -13.327 -6.911 0.896 1.00 90.75 168 LEU A CA 1
ATOM 1236 C C . LEU A 1 168 ? -14.687 -7.595 0.950 1.00 90.75 168 LEU A C 1
ATOM 1238 O O . LEU A 1 168 ? -14.967 -8.537 0.202 1.00 90.75 168 LEU A O 1
ATOM 1242 N N . GLY A 1 169 ? -15.567 -7.018 1.757 1.00 86.88 169 GLY A N 1
ATOM 1243 C CA . GLY A 1 169 ? -16.902 -7.526 2.005 1.00 86.88 169 GLY A CA 1
ATOM 1244 C C . GLY A 1 169 ? -17.118 -7.739 3.486 1.00 86.88 169 GLY A C 1
ATOM 1245 O O . GLY A 1 169 ? -16.512 -8.609 4.092 1.00 86.88 169 GLY A O 1
ATOM 1246 N N . THR A 1 170 ? -18.034 -6.965 4.049 1.00 85.31 170 THR A N 1
ATOM 1247 C CA . THR A 1 170 ? -18.544 -7.160 5.406 1.00 85.31 170 THR A CA 1
ATOM 1248 C C . THR A 1 170 ? -20.069 -7.209 5.359 1.00 85.31 170 THR A C 1
ATOM 1250 O O . THR A 1 170 ? -20.679 -7.061 4.293 1.00 85.31 170 THR A O 1
ATOM 1253 N N . ALA A 1 171 ? -20.715 -7.322 6.522 1.00 83.88 171 ALA A N 1
ATOM 1254 C CA . ALA A 1 171 ? -22.168 -7.192 6.624 1.00 83.88 171 ALA A CA 1
ATOM 1255 C C . ALA A 1 171 ? -22.681 -5.823 6.126 1.00 83.88 171 ALA A C 1
ATOM 1257 O O . ALA A 1 171 ? -23.845 -5.698 5.752 1.00 83.88 171 ALA A O 1
ATOM 1258 N N . CYS A 1 172 ? -21.811 -4.808 6.072 1.00 83.94 172 CYS A N 1
ATOM 1259 C CA . CYS A 1 172 ? -22.132 -3.474 5.570 1.00 83.94 172 CYS A CA 1
ATOM 1260 C C . CYS A 1 172 ? -21.979 -3.336 4.045 1.00 83.94 172 CYS A C 1
ATOM 1262 O O . CYS A 1 172 ? -22.379 -2.320 3.475 1.00 83.94 172 CYS A O 1
ATOM 1264 N N . GLY A 1 173 ? -21.401 -4.337 3.373 1.00 85.25 173 GLY A N 1
ATOM 1265 C CA . GLY A 1 173 ? -21.281 -4.393 1.919 1.00 85.25 173 GLY A CA 1
ATOM 1266 C C . GLY A 1 173 ? -19.853 -4.608 1.398 1.00 85.25 173 GLY A C 1
ATOM 1267 O O . GLY A 1 173 ? -18.899 -4.713 2.167 1.00 85.25 173 GLY A O 1
ATOM 1268 N N . PRO A 1 174 ? -19.686 -4.651 0.063 1.00 84.62 174 PRO A N 1
ATOM 1269 C CA . PRO A 1 174 ? -18.450 -5.075 -0.610 1.00 84.62 174 PRO A CA 1
ATOM 1270 C C . PRO A 1 174 ? -17.315 -4.037 -0.603 1.00 84.62 174 PRO A C 1
ATOM 1272 O O . PRO A 1 174 ? -16.244 -4.298 -1.143 1.00 84.62 174 PRO A O 1
ATOM 1275 N N . ALA A 1 175 ? -17.546 -2.836 -0.067 1.00 85.06 175 ALA A N 1
ATOM 1276 C CA . ALA A 1 175 ? -16.557 -1.754 -0.056 1.00 85.06 175 ALA A CA 1
ATOM 1277 C C . ALA A 1 175 ? -15.670 -1.745 1.199 1.00 85.06 175 ALA A C 1
ATOM 1279 O O . ALA A 1 175 ? -14.615 -1.108 1.195 1.00 85.06 175 ALA A O 1
ATOM 1280 N N . TYR A 1 176 ? -16.101 -2.428 2.258 1.00 89.25 176 TYR A N 1
ATOM 1281 C CA . TYR A 1 176 ? -15.419 -2.433 3.544 1.00 89.25 176 TYR A CA 1
ATOM 1282 C C . TYR A 1 176 ? -14.414 -3.575 3.610 1.00 89.25 176 TYR A C 1
ATOM 1284 O O . TYR A 1 176 ? -14.706 -4.680 3.148 1.00 89.25 176 TYR A O 1
ATOM 1292 N N . VAL A 1 177 ? -13.229 -3.301 4.152 1.00 92.25 177 VAL A N 1
ATOM 1293 C CA . VAL A 1 177 ? -12.207 -4.329 4.336 1.00 92.25 177 VAL A CA 1
ATOM 1294 C C . VAL A 1 177 ? -12.648 -5.329 5.392 1.00 92.25 177 VAL A C 1
ATOM 1296 O O . VAL A 1 177 ? -13.126 -4.951 6.461 1.00 92.25 177 VAL A O 1
ATOM 1299 N N . ASP A 1 178 ? -12.466 -6.607 5.087 1.00 91.62 178 ASP A N 1
ATOM 1300 C CA . ASP A 1 178 ? -12.638 -7.673 6.057 1.00 91.62 178 ASP A CA 1
ATOM 1301 C C . ASP A 1 178 ? -11.355 -7.826 6.891 1.00 91.62 178 ASP A C 1
ATOM 1303 O O . ASP A 1 178 ? -10.343 -8.366 6.423 1.00 91.62 178 ASP A O 1
ATOM 1307 N N . VAL A 1 179 ? -11.396 -7.333 8.133 1.00 93.69 179 VAL A N 1
ATOM 1308 C CA . VAL A 1 179 ? -10.251 -7.341 9.051 1.00 93.69 179 VAL A CA 1
ATOM 1309 C C . VAL A 1 179 ? -10.345 -8.513 10.020 1.00 93.69 179 VAL A C 1
ATOM 1311 O O . VAL A 1 179 ? -11.223 -8.551 10.881 1.00 93.69 179 VAL A O 1
ATOM 1314 N N . ARG A 1 180 ? -9.365 -9.420 9.949 1.00 93.62 180 ARG A N 1
ATOM 1315 C CA . ARG A 1 180 ? -9.189 -10.474 10.957 1.00 93.62 180 ARG A CA 1
ATOM 1316 C C . ARG A 1 180 ? -8.526 -9.879 12.192 1.00 93.62 180 ARG A C 1
ATOM 1318 O O . ARG A 1 180 ? -7.440 -9.308 12.105 1.00 93.62 180 ARG A O 1
ATOM 1325 N N . LYS A 1 181 ? -9.149 -10.041 13.352 1.00 94.25 181 LYS A N 1
ATOM 1326 C CA . LYS A 1 181 ? -8.563 -9.651 14.633 1.00 94.25 181 LYS A CA 1
ATOM 1327 C C . LYS A 1 181 ? -7.832 -10.829 15.269 1.00 94.25 181 LYS A C 1
ATOM 1329 O O . LYS A 1 181 ? -8.357 -11.941 15.302 1.00 94.25 181 LYS A O 1
ATOM 1334 N N . VAL A 1 182 ? -6.626 -10.582 15.773 1.00 95.25 182 VAL A N 1
ATOM 1335 C CA . VAL A 1 182 ? -5.764 -11.602 16.379 1.00 95.25 182 VAL A CA 1
ATOM 1336 C C . VAL A 1 182 ? -5.174 -11.085 17.687 1.00 95.25 182 VAL A C 1
ATOM 1338 O O . VAL A 1 182 ? -4.425 -10.111 17.701 1.00 95.25 182 VAL A O 1
ATOM 1341 N N . GLU A 1 183 ? -5.455 -11.780 18.788 1.00 95.31 183 GLU A N 1
ATOM 1342 C CA . GLU A 1 183 ? -4.589 -11.702 19.964 1.00 95.31 183 GLU A CA 1
ATOM 1343 C C . GLU A 1 183 ? -3.376 -12.596 19.713 1.00 95.31 183 GLU A C 1
ATOM 1345 O O . GLU A 1 183 ? -3.495 -13.800 19.475 1.00 95.31 183 GLU A O 1
ATOM 1350 N N . LEU A 1 184 ? -2.194 -11.998 19.723 1.00 95.88 184 LEU A N 1
ATOM 1351 C CA . LEU A 1 184 ? -0.950 -12.712 19.512 1.00 95.88 184 LEU A CA 1
ATOM 1352 C C . LEU A 1 184 ? -0.665 -13.664 20.685 1.00 95.88 184 LEU A C 1
ATOM 1354 O O . LEU A 1 184 ? -0.936 -13.323 21.833 1.00 95.88 184 LEU A O 1
ATOM 1358 N N . PRO A 1 185 ? -0.010 -14.817 20.463 1.00 95.75 185 PRO A N 1
ATOM 1359 C CA . PRO A 1 185 ? 0.203 -15.831 21.499 1.00 95.75 185 PRO A CA 1
ATOM 1360 C C . PRO A 1 185 ? 1.272 -15.459 22.538 1.00 95.75 185 PRO A C 1
ATOM 1362 O O . PRO A 1 185 ? 1.614 -16.277 23.392 1.00 95.75 185 PRO A O 1
ATOM 1365 N N . ARG A 1 186 ? 1.837 -14.252 22.491 1.00 95.12 186 ARG A N 1
ATOM 1366 C CA . ARG A 1 186 ? 2.888 -13.785 23.403 1.00 95.12 186 ARG A CA 1
ATOM 1367 C C . ARG A 1 186 ? 2.560 -12.377 23.886 1.00 95.12 186 ARG A C 1
ATOM 1369 O O . ARG A 1 186 ? 2.017 -11.598 23.099 1.00 95.12 186 ARG A O 1
ATOM 1376 N N . PRO A 1 187 ? 2.902 -12.031 25.138 1.00 95.38 187 PRO A N 1
ATOM 1377 C CA . PRO A 1 187 ? 2.866 -10.647 25.580 1.00 95.38 187 PRO A CA 1
ATOM 1378 C C . PRO A 1 187 ? 3.965 -9.851 24.866 1.00 95.38 187 PRO A C 1
ATOM 1380 O O . PRO A 1 187 ? 4.806 -10.418 24.159 1.00 95.38 187 PRO A O 1
ATOM 1383 N N . ARG A 1 188 ? 3.973 -8.530 25.053 1.00 92.81 188 ARG A N 1
ATOM 1384 C CA . ARG A 1 188 ? 4.885 -7.617 24.354 1.00 92.81 188 ARG A CA 1
ATOM 1385 C C . ARG A 1 188 ? 6.357 -8.002 24.530 1.00 92.81 188 ARG A C 1
ATOM 1387 O O . ARG A 1 188 ? 7.127 -7.922 23.574 1.00 92.81 188 ARG A O 1
ATOM 1394 N N . GLU A 1 189 ? 6.734 -8.446 25.722 1.00 92.75 189 GLU A N 1
ATOM 1395 C CA . GLU A 1 189 ? 8.097 -8.822 26.112 1.00 92.75 189 GLU A CA 1
ATOM 1396 C C . GLU A 1 189 ? 8.559 -10.125 25.442 1.00 92.75 189 GLU A C 1
ATOM 1398 O O . GLU A 1 189 ? 9.753 -10.406 25.378 1.00 92.75 189 GLU A O 1
ATOM 1403 N N . GLY A 1 190 ? 7.621 -10.920 24.916 1.00 93.94 190 GLY A N 1
ATOM 1404 C CA . GLY A 1 190 ? 7.913 -12.142 24.169 1.00 93.94 190 GLY A CA 1
ATOM 1405 C C . GLY A 1 190 ? 8.384 -11.901 22.732 1.00 93.94 190 GLY A C 1
ATOM 1406 O O . GLY A 1 190 ? 8.760 -12.863 22.057 1.00 93.94 190 GLY A O 1
ATOM 1407 N N . TYR A 1 191 ? 8.367 -10.646 22.269 1.00 92.75 191 TYR A N 1
ATOM 1408 C CA . TYR A 1 191 ? 8.864 -10.231 20.961 1.00 92.75 191 TYR A CA 1
ATOM 1409 C C . TYR A 1 191 ? 10.176 -9.447 21.095 1.00 92.75 191 TYR A C 1
ATOM 1411 O O . TYR A 1 191 ? 10.250 -8.524 21.914 1.00 92.75 191 TYR A O 1
ATOM 1419 N N . PRO A 1 192 ? 11.199 -9.762 20.276 1.00 91.75 192 PRO A N 1
ATOM 1420 C CA . PRO A 1 192 ? 12.449 -9.013 20.232 1.00 91.75 192 PRO A CA 1
ATOM 1421 C C . PRO A 1 192 ? 12.247 -7.500 20.084 1.00 91.75 192 PRO A C 1
ATOM 1423 O O . PRO A 1 192 ? 11.318 -7.042 19.424 1.00 91.75 192 PRO A O 1
ATOM 1426 N N . ALA A 1 193 ? 13.155 -6.716 20.671 1.00 87.62 193 ALA A N 1
ATOM 1427 C CA . ALA A 1 193 ? 13.125 -5.263 20.523 1.00 87.62 193 ALA A CA 1
ATOM 1428 C C . ALA A 1 193 ? 13.494 -4.802 19.098 1.00 87.62 193 ALA A C 1
ATOM 1430 O O . ALA A 1 193 ? 13.030 -3.756 18.646 1.00 87.62 193 ALA A O 1
ATOM 1431 N N . ASP A 1 194 ? 14.326 -5.583 18.408 1.00 88.94 194 ASP A N 1
ATOM 1432 C CA . ASP A 1 194 ? 14.646 -5.391 16.998 1.00 88.94 194 ASP A CA 1
ATOM 1433 C C . ASP A 1 194 ? 13.465 -5.829 16.122 1.00 88.94 194 ASP A C 1
ATOM 1435 O O . ASP A 1 194 ? 13.020 -6.976 16.202 1.00 88.94 194 ASP A O 1
ATOM 1439 N N . ALA A 1 195 ? 12.960 -4.918 15.291 1.00 88.88 195 ALA A N 1
ATOM 1440 C CA . ALA A 1 195 ? 11.749 -5.138 14.507 1.00 88.88 195 ALA A CA 1
ATOM 1441 C C . ALA A 1 195 ? 11.909 -6.235 13.439 1.00 88.88 195 ALA A C 1
ATOM 1443 O O . ALA A 1 195 ? 10.980 -7.015 13.247 1.00 88.88 195 ALA A O 1
ATOM 1444 N N . ALA A 1 196 ? 13.084 -6.378 12.815 1.00 88.19 196 ALA A N 1
ATOM 1445 C CA . ALA A 1 196 ? 13.326 -7.444 11.839 1.00 88.19 196 ALA A CA 1
ATOM 1446 C C . ALA A 1 196 ? 13.300 -8.834 12.496 1.00 88.19 196 ALA A C 1
ATOM 1448 O O . ALA A 1 196 ? 12.665 -9.768 12.000 1.00 88.19 196 ALA A O 1
ATOM 1449 N N . ARG A 1 197 ? 13.909 -8.974 13.680 1.00 89.75 197 ARG A N 1
ATOM 1450 C CA . ARG A 1 197 ? 13.803 -10.201 14.485 1.00 89.75 197 ARG A CA 1
ATOM 1451 C C . ARG A 1 197 ? 12.392 -10.428 15.019 1.00 89.75 197 ARG A C 1
ATOM 1453 O O . ARG A 1 197 ? 11.957 -11.575 15.086 1.00 89.75 197 ARG A O 1
ATOM 1460 N N . ALA A 1 198 ? 11.670 -9.371 15.388 1.00 91.50 198 ALA A N 1
ATOM 1461 C CA . ALA A 1 198 ? 10.272 -9.483 15.790 1.00 91.50 198 ALA A CA 1
ATOM 1462 C C . ALA A 1 198 ? 9.390 -9.986 14.642 1.00 91.50 198 ALA A C 1
ATOM 1464 O O . ALA A 1 198 ? 8.551 -10.850 14.879 1.00 91.50 198 ALA A O 1
ATOM 1465 N N . ALA A 1 199 ? 9.631 -9.537 13.407 1.00 91.44 199 ALA A N 1
ATOM 1466 C CA . ALA A 1 199 ? 8.918 -9.984 12.210 1.00 91.44 199 ALA A CA 1
ATOM 1467 C C . ALA A 1 199 ? 9.022 -11.496 11.988 1.00 91.44 199 ALA A C 1
ATOM 1469 O O . ALA A 1 199 ? 8.032 -12.131 11.642 1.00 91.44 199 ALA A O 1
ATOM 1470 N N . LEU A 1 200 ? 10.196 -12.091 12.235 1.00 91.00 200 LEU A N 1
ATOM 1471 C CA . LEU A 1 200 ? 10.384 -13.545 12.154 1.00 91.00 200 LEU A CA 1
ATOM 1472 C C . LEU A 1 200 ? 9.482 -14.289 13.145 1.00 91.00 200 LEU A C 1
ATOM 1474 O O . LEU A 1 200 ? 8.835 -15.272 12.785 1.00 91.00 200 LEU A O 1
ATOM 1478 N N . VAL A 1 201 ? 9.426 -13.806 14.389 1.00 93.31 201 VAL A N 1
ATOM 1479 C CA . VAL A 1 201 ? 8.586 -14.399 15.437 1.00 93.31 201 VAL A CA 1
ATOM 1480 C C . VAL A 1 201 ? 7.102 -14.185 15.126 1.00 93.31 201 VAL A C 1
ATOM 1482 O O . VAL A 1 201 ? 6.321 -15.127 15.225 1.00 93.31 201 VAL A O 1
ATOM 1485 N N . LEU A 1 202 ? 6.718 -12.985 14.682 1.00 94.94 202 LEU A N 1
ATOM 1486 C CA . LEU A 1 202 ? 5.353 -12.660 14.261 1.00 94.94 202 LEU A CA 1
ATOM 1487 C C . LEU A 1 202 ? 4.895 -13.531 13.092 1.00 94.94 202 LEU A C 1
ATOM 1489 O O . LEU A 1 202 ? 3.808 -14.097 13.145 1.00 94.94 202 LEU A O 1
ATOM 1493 N N . ALA A 1 203 ? 5.715 -13.666 12.048 1.00 93.88 203 ALA A N 1
ATOM 1494 C CA . ALA A 1 203 ? 5.398 -14.489 10.888 1.00 93.88 203 ALA A CA 1
ATOM 1495 C C . ALA A 1 203 ? 5.218 -15.956 11.290 1.00 93.88 203 ALA A C 1
ATOM 1497 O O . ALA A 1 203 ? 4.295 -16.607 10.805 1.00 93.88 203 ALA A O 1
ATOM 1498 N N . GLN A 1 204 ? 6.041 -16.471 12.209 1.00 92.38 204 GLN A N 1
ATOM 1499 C CA . GLN A 1 204 ? 5.878 -17.823 12.741 1.00 92.38 204 GLN A CA 1
ATOM 1500 C C . GLN A 1 204 ? 4.569 -17.979 13.527 1.00 92.38 204 GLN A C 1
ATOM 1502 O O . GLN A 1 204 ? 3.825 -18.931 13.292 1.00 92.38 204 GLN A O 1
ATOM 1507 N N . ASP A 1 205 ? 4.279 -17.051 14.439 1.00 94.31 205 ASP A N 1
ATOM 1508 C CA . ASP A 1 205 ? 3.082 -17.101 15.277 1.00 94.31 205 ASP A CA 1
ATOM 1509 C C . ASP A 1 205 ? 1.801 -16.973 14.421 1.00 94.31 205 ASP A C 1
ATOM 1511 O O . ASP A 1 205 ? 0.845 -17.722 14.622 1.00 94.31 205 ASP A O 1
ATOM 1515 N N . LEU A 1 206 ? 1.799 -16.098 13.410 1.00 94.75 206 LEU A N 1
ATOM 1516 C CA . LEU A 1 206 ? 0.653 -15.873 12.523 1.00 94.75 206 LEU A CA 1
ATOM 1517 C C . LEU A 1 206 ? 0.486 -16.944 11.444 1.00 94.75 206 LEU A C 1
ATOM 1519 O O . LEU A 1 206 ? -0.649 -17.282 11.126 1.00 94.75 206 LEU A O 1
ATOM 1523 N N . SER A 1 207 ? 1.563 -17.526 10.908 1.00 91.69 207 SER A N 1
ATOM 1524 C CA . SER A 1 207 ? 1.462 -18.608 9.908 1.00 91.69 207 SER A CA 1
ATOM 1525 C C . SER A 1 207 ? 0.750 -19.850 10.447 1.00 91.69 207 SER A C 1
ATOM 1527 O O . SER A 1 207 ? 0.199 -20.625 9.674 1.00 91.69 207 SER A O 1
ATOM 1529 N N . ASN A 1 208 ? 0.757 -20.059 11.766 1.00 85.31 208 ASN A N 1
ATOM 1530 C CA . ASN A 1 208 ? 0.014 -21.153 12.395 1.00 85.31 208 ASN A CA 1
ATOM 1531 C C . ASN A 1 208 ? -1.483 -20.844 12.537 1.00 85.31 208 ASN A C 1
ATOM 1533 O O . ASN A 1 208 ? -2.298 -21.761 12.587 1.00 85.31 208 ASN A O 1
ATOM 1537 N N . LEU A 1 209 ? -1.836 -19.560 12.630 1.00 87.38 209 LEU A N 1
ATOM 1538 C CA . LEU A 1 209 ? -3.213 -19.086 12.791 1.00 87.38 209 LEU A CA 1
ATOM 1539 C C . LEU A 1 209 ? -3.889 -18.806 11.445 1.00 87.38 209 LEU A C 1
ATOM 1541 O O . LEU A 1 209 ? -5.115 -18.800 11.354 1.00 87.38 209 LEU A O 1
ATOM 1545 N N . LEU A 1 210 ? -3.094 -18.545 10.408 1.00 89.62 210 LEU A N 1
ATOM 1546 C CA . LEU A 1 210 ? -3.540 -18.061 9.110 1.00 89.62 210 LEU A CA 1
ATOM 1547 C C . LEU A 1 210 ? -3.105 -19.020 7.995 1.00 89.62 210 LEU A C 1
ATOM 1549 O O . LEU A 1 210 ? -2.070 -19.673 8.067 1.00 89.62 210 LEU A O 1
ATOM 1553 N N . GLY A 1 211 ? -3.905 -19.117 6.934 1.00 85.00 211 GLY A N 1
ATOM 1554 C CA . GLY A 1 211 ? -3.626 -20.021 5.814 1.00 85.00 211 GLY A CA 1
ATOM 1555 C C . GLY A 1 211 ? -2.502 -19.537 4.879 1.00 85.00 211 GLY A C 1
ATOM 1556 O O . GLY A 1 211 ? -2.180 -18.353 4.849 1.00 85.00 211 GLY A O 1
ATOM 1557 N N . PRO A 1 212 ? -1.935 -20.409 4.032 1.00 87.75 212 PRO A N 1
ATOM 1558 C CA . PRO A 1 212 ? -0.791 -20.054 3.187 1.00 87.75 212 PRO A CA 1
ATOM 1559 C C . PRO A 1 212 ? -1.140 -19.374 1.853 1.00 87.75 212 PRO A C 1
ATOM 1561 O O . PRO A 1 212 ? -0.234 -18.916 1.177 1.00 87.75 212 PRO A O 1
ATOM 1564 N N . ASN A 1 213 ? -2.409 -19.337 1.441 1.00 88.50 213 ASN A N 1
ATOM 1565 C CA . ASN A 1 213 ? -2.800 -18.977 0.064 1.00 88.50 213 ASN A CA 1
ATOM 1566 C C . ASN A 1 213 ? -3.129 -17.483 -0.125 1.00 88.50 213 ASN A C 1
ATOM 1568 O O . ASN A 1 213 ? -3.745 -17.099 -1.123 1.00 88.50 213 ASN A O 1
ATOM 1572 N N . ARG A 1 214 ? -2.806 -16.657 0.872 1.00 94.44 214 ARG A N 1
ATOM 1573 C CA . ARG A 1 214 ? -3.061 -15.214 0.909 1.00 94.44 214 ARG A CA 1
ATOM 1574 C C . ARG A 1 214 ? -1.806 -14.489 1.352 1.00 94.44 214 ARG A C 1
ATOM 1576 O O . ARG A 1 214 ? -1.025 -15.062 2.109 1.00 94.44 214 ARG A O 1
ATOM 1583 N N . ASP A 1 215 ? -1.665 -13.244 0.931 1.00 96.62 215 ASP A N 1
ATOM 1584 C CA . ASP A 1 215 ? -0.710 -12.334 1.552 1.00 96.62 215 ASP A CA 1
ATOM 1585 C C . ASP A 1 215 ? -1.403 -11.538 2.647 1.00 96.62 215 ASP A C 1
ATOM 1587 O O . ASP A 1 215 ? -2.617 -11.317 2.612 1.00 96.62 215 ASP A O 1
ATOM 1591 N N . TYR A 1 216 ? -0.633 -11.138 3.650 1.00 97.69 216 TYR A N 1
ATOM 1592 C CA . TYR A 1 216 ? -1.153 -10.553 4.872 1.00 97.69 216 TYR A CA 1
ATOM 1593 C C . TYR A 1 216 ? -0.568 -9.168 5.092 1.00 97.69 216 TYR A C 1
ATOM 1595 O O . TYR A 1 216 ? 0.642 -9.015 5.237 1.00 97.69 216 TYR A O 1
ATOM 1603 N N . LEU A 1 217 ? -1.441 -8.167 5.186 1.00 98.56 217 LEU A N 1
ATOM 1604 C CA . LEU A 1 217 ? -1.075 -6.841 5.667 1.00 98.56 217 LEU A CA 1
ATOM 1605 C C . LEU A 1 217 ? -1.502 -6.730 7.131 1.00 98.56 217 LEU A C 1
ATOM 1607 O O . LEU A 1 217 ? -2.694 -6.669 7.444 1.00 98.56 217 LEU A O 1
ATOM 1611 N N . VAL A 1 218 ? -0.526 -6.754 8.031 1.00 98.38 218 VAL A N 1
ATOM 1612 C CA . VAL A 1 218 ? -0.741 -6.897 9.469 1.00 98.38 218 VAL A CA 1
ATOM 1613 C C . VAL A 1 218 ? -0.425 -5.587 10.177 1.00 98.38 218 VAL A C 1
ATOM 1615 O O . VAL A 1 218 ? 0.717 -5.142 10.206 1.00 98.38 218 VAL A O 1
ATOM 1618 N N . TYR A 1 219 ? -1.432 -5.003 10.812 1.00 98.25 219 TYR A N 1
ATOM 1619 C CA . TYR A 1 219 ? -1.290 -3.875 11.724 1.00 98.25 219 TYR A CA 1
ATOM 1620 C C . TYR A 1 219 ? -1.038 -4.416 13.128 1.00 98.25 219 TYR A C 1
ATOM 1622 O O . TYR A 1 219 ? -1.966 -4.890 13.785 1.00 98.25 219 TYR A O 1
ATOM 1630 N N . VAL A 1 220 ? 0.215 -4.362 13.582 1.00 96.94 220 VAL A N 1
ATOM 1631 C CA . VAL A 1 220 ? 0.636 -4.870 14.893 1.00 96.94 220 VAL A CA 1
ATOM 1632 C C . VAL A 1 220 ? 0.667 -3.744 15.930 1.00 96.94 220 VAL A C 1
ATOM 1634 O O . VAL A 1 220 ? 1.555 -2.896 15.904 1.00 96.94 220 VAL A O 1
ATOM 1637 N N . ASP A 1 221 ? -0.294 -3.722 16.849 1.00 95.06 221 ASP A N 1
ATOM 1638 C CA . ASP A 1 221 ? -0.448 -2.669 17.859 1.00 95.06 221 ASP A CA 1
ATOM 1639 C C . ASP A 1 221 ? 0.573 -2.771 18.998 1.00 95.06 221 ASP A C 1
ATOM 1641 O O . ASP A 1 221 ? 0.810 -3.844 19.555 1.00 95.06 221 ASP A O 1
ATOM 1645 N N . GLY A 1 222 ? 1.131 -1.626 19.392 1.00 88.81 222 GLY A N 1
ATOM 1646 C CA . GLY A 1 222 ? 1.938 -1.480 20.603 1.00 88.81 222 GLY A CA 1
ATOM 1647 C C . GLY A 1 222 ? 3.233 -2.292 20.614 1.00 88.81 222 GLY A C 1
ATOM 1648 O O . GLY A 1 222 ? 3.769 -2.561 21.691 1.00 88.81 222 GLY A O 1
ATOM 1649 N N . LEU A 1 223 ? 3.736 -2.708 19.446 1.00 89.81 223 LEU A N 1
ATOM 1650 C CA . LEU A 1 223 ? 4.968 -3.488 19.336 1.00 89.81 223 LEU A CA 1
ATOM 1651 C C . LEU A 1 223 ? 6.213 -2.622 19.097 1.00 89.81 223 LEU A C 1
ATOM 1653 O O . LEU A 1 223 ? 7.324 -3.123 19.238 1.00 89.81 223 LEU A O 1
ATOM 1657 N N . ALA A 1 224 ? 6.094 -1.323 18.815 1.00 84.62 224 ALA A N 1
ATOM 1658 C CA . ALA A 1 224 ? 7.277 -0.464 18.712 1.00 84.62 224 ALA A CA 1
ATOM 1659 C C . ALA A 1 224 ? 8.053 -0.433 20.050 1.00 84.62 224 ALA A C 1
ATOM 1661 O O . ALA A 1 224 ? 7.481 -0.193 21.111 1.00 84.62 224 ALA A O 1
ATOM 1662 N N . SER A 1 225 ? 9.354 -0.749 20.027 1.00 65.75 225 SER A N 1
ATOM 1663 C CA . SER A 1 225 ? 10.169 -0.940 21.248 1.00 65.75 225 SER A CA 1
ATOM 1664 C C . SER A 1 225 ? 10.932 0.292 21.707 1.00 65.75 225 SER A C 1
ATOM 1666 O O . SER A 1 225 ? 11.317 0.334 22.870 1.00 65.75 225 SER A O 1
ATOM 1668 N N . SER A 1 226 ? 11.276 1.195 20.781 1.00 56.53 226 SER A N 1
ATOM 1669 C CA . SER A 1 226 ? 12.141 2.391 20.951 1.00 56.53 226 SER A CA 1
ATOM 1670 C C . SER A 1 226 ? 12.895 2.765 19.663 1.00 56.53 226 SER A C 1
ATOM 1672 O O . SER A 1 226 ? 13.502 3.828 19.607 1.00 56.53 226 SER A O 1
ATOM 1674 N N . GLY A 1 227 ? 12.878 1.918 18.627 1.00 57.75 227 GLY A N 1
ATOM 1675 C CA . GLY A 1 227 ? 13.416 2.253 17.307 1.00 57.75 227 GLY A CA 1
ATOM 1676 C C . GLY A 1 227 ? 12.335 2.851 16.412 1.00 57.75 227 GLY A C 1
ATOM 1677 O O . GLY A 1 227 ? 11.221 2.339 16.400 1.00 57.75 227 GLY A O 1
ATOM 1678 N N . ASP A 1 228 ? 12.673 3.874 15.625 1.00 74.75 228 ASP A N 1
ATOM 1679 C CA . ASP A 1 228 ? 11.793 4.573 14.663 1.00 74.75 228 ASP A CA 1
ATOM 1680 C C . ASP A 1 228 ? 11.258 3.693 13.505 1.00 74.75 228 ASP A C 1
ATOM 1682 O O . ASP A 1 228 ? 10.849 4.215 12.457 1.00 74.75 228 ASP A O 1
ATOM 1686 N N . ALA A 1 229 ? 11.330 2.368 13.659 1.00 88.62 229 ALA A N 1
ATOM 1687 C CA . ALA A 1 229 ? 10.823 1.382 12.727 1.00 88.62 229 ALA A CA 1
ATOM 1688 C C . ALA A 1 229 ? 9.302 1.494 12.651 1.00 88.62 229 ALA A C 1
ATOM 1690 O O . ALA A 1 229 ? 8.585 1.370 13.641 1.00 88.62 229 ALA A O 1
ATOM 1691 N N . THR A 1 230 ? 8.832 1.742 11.443 1.00 93.88 230 THR A N 1
ATOM 1692 C CA . THR A 1 230 ? 7.422 1.862 11.099 1.00 93.88 230 THR A CA 1
ATOM 1693 C C . THR A 1 230 ? 6.875 0.552 10.557 1.00 93.88 230 THR A C 1
ATOM 1695 O O . THR A 1 230 ? 5.701 0.272 10.779 1.00 93.88 230 THR A O 1
ATOM 1698 N N . GLY A 1 231 ? 7.714 -0.264 9.912 1.00 95.19 231 GLY A N 1
ATOM 1699 C CA . GLY A 1 231 ? 7.316 -1.544 9.351 1.00 95.19 231 GLY A CA 1
ATOM 1700 C C . GLY A 1 231 ? 8.483 -2.473 9.046 1.00 95.19 231 GLY A C 1
ATOM 1701 O O . GLY A 1 231 ? 9.633 -2.178 9.384 1.00 95.19 231 GLY A O 1
ATOM 1702 N N . VAL A 1 232 ? 8.116 -3.647 8.543 1.00 95.38 232 VAL A N 1
ATOM 1703 C CA . VAL A 1 232 ? 9.002 -4.699 8.044 1.00 95.38 232 VAL A CA 1
ATOM 1704 C C . VAL A 1 232 ? 8.159 -5.741 7.317 1.00 95.38 232 VAL A C 1
ATOM 1706 O O . VAL A 1 232 ? 7.049 -6.061 7.752 1.00 95.38 232 VAL A O 1
ATOM 1709 N N . ALA A 1 233 ? 8.697 -6.351 6.269 1.00 95.94 233 ALA A N 1
ATOM 1710 C CA . ALA A 1 233 ? 8.007 -7.401 5.537 1.00 95.94 233 ALA A CA 1
ATOM 1711 C C . ALA A 1 233 ? 8.839 -8.671 5.358 1.00 95.94 233 ALA A C 1
ATOM 1713 O O . ALA A 1 233 ? 10.066 -8.706 5.466 1.00 95.94 233 ALA A O 1
ATOM 1714 N N . THR A 1 234 ? 8.136 -9.747 5.034 1.00 93.94 234 THR A N 1
ATOM 1715 C CA . THR A 1 234 ? 8.705 -10.930 4.398 1.00 93.94 234 THR A CA 1
ATOM 1716 C C . THR A 1 234 ? 8.493 -10.831 2.895 1.00 93.94 234 THR A C 1
ATOM 1718 O O . THR A 1 234 ? 7.409 -10.446 2.458 1.00 93.94 234 THR A O 1
ATOM 1721 N N . MET A 1 235 ? 9.468 -11.272 2.111 1.00 91.62 235 MET A N 1
ATOM 1722 C CA . MET A 1 235 ? 9.370 -11.323 0.658 1.00 91.62 235 MET A CA 1
ATOM 1723 C C . MET A 1 235 ? 9.968 -12.616 0.103 1.00 91.62 235 MET A C 1
ATOM 1725 O O . MET A 1 235 ? 10.829 -13.258 0.719 1.00 91.62 235 MET A O 1
ATOM 1729 N N . ALA A 1 236 ? 9.523 -12.999 -1.089 1.00 92.19 236 ALA A N 1
ATOM 1730 C CA . ALA A 1 236 ? 10.185 -14.036 -1.861 1.00 92.19 236 ALA A CA 1
ATOM 1731 C C . ALA A 1 236 ? 11.514 -13.511 -2.419 1.00 92.19 236 ALA A C 1
ATOM 1733 O O . ALA A 1 236 ? 11.560 -12.429 -3.000 1.00 92.19 236 ALA A O 1
ATOM 1734 N N . SER A 1 237 ? 12.581 -14.299 -2.299 1.00 92.69 237 SER A N 1
ATOM 1735 C CA . SER A 1 237 ? 13.789 -14.130 -3.109 1.00 92.69 237 SER A CA 1
ATOM 1736 C C . SER A 1 237 ? 13.666 -15.034 -4.336 1.00 92.69 237 SER A C 1
ATOM 1738 O O . SER A 1 237 ? 13.971 -16.230 -4.284 1.00 92.69 237 SER A O 1
ATOM 1740 N N . ASP A 1 238 ? 13.087 -14.466 -5.391 1.00 94.81 238 ASP A N 1
ATOM 1741 C CA . ASP A 1 238 ? 12.772 -15.116 -6.661 1.00 94.81 238 ASP A CA 1
ATOM 1742 C C . ASP A 1 238 ? 12.455 -14.028 -7.697 1.00 94.81 238 ASP A C 1
ATOM 1744 O O . ASP A 1 238 ? 11.421 -13.364 -7.625 1.00 94.81 238 ASP A O 1
ATOM 1748 N N . ASP A 1 239 ? 13.352 -13.824 -8.655 1.00 95.75 239 ASP A N 1
ATOM 1749 C CA . ASP A 1 239 ? 13.208 -12.835 -9.723 1.00 95.75 239 ASP A CA 1
ATOM 1750 C C . ASP A 1 239 ? 12.724 -13.450 -11.041 1.00 95.75 239 ASP A C 1
ATOM 1752 O O . ASP A 1 239 ? 12.702 -12.770 -12.070 1.00 95.75 239 ASP A O 1
ATOM 1756 N N . SER A 1 240 ? 12.298 -14.716 -11.037 1.00 96.25 240 SER A N 1
ATOM 1757 C CA . SER A 1 240 ? 11.808 -15.370 -12.246 1.00 96.25 240 SER A CA 1
ATOM 1758 C C . SER A 1 240 ? 10.515 -14.699 -12.758 1.00 96.25 240 SER A C 1
ATOM 1760 O O . SER A 1 240 ? 9.639 -14.334 -11.977 1.00 96.25 240 SER A O 1
ATOM 1762 N N . PRO A 1 241 ? 10.335 -14.505 -14.077 1.00 94.19 241 PRO A N 1
ATOM 1763 C CA . PRO A 1 241 ? 9.196 -13.755 -14.631 1.00 94.19 241 PRO A CA 1
ATOM 1764 C C . PRO A 1 241 ? 7.882 -14.549 -14.703 1.00 94.19 241 PRO A C 1
ATOM 1766 O O . PRO A 1 241 ? 6.869 -14.012 -15.165 1.00 94.19 241 PRO A O 1
ATOM 1769 N N . GLY A 1 242 ? 7.934 -15.842 -14.379 1.00 87.19 242 GLY A N 1
ATOM 1770 C CA . GLY A 1 242 ? 6.867 -16.806 -14.622 1.00 87.19 242 GLY A CA 1
ATOM 1771 C C . GLY A 1 242 ? 5.821 -16.864 -13.506 1.00 87.19 242 GLY A C 1
ATOM 1772 O O . GLY A 1 242 ? 6.035 -16.329 -12.423 1.00 87.19 242 GLY A O 1
ATOM 1773 N N . PRO A 1 243 ? 4.690 -17.545 -13.752 1.00 85.56 243 PRO A N 1
ATOM 1774 C CA . PRO A 1 243 ? 3.651 -17.747 -12.741 1.00 85.56 243 PRO A CA 1
ATOM 1775 C C . PRO A 1 243 ? 4.110 -18.637 -11.575 1.00 85.56 243 PRO A C 1
ATOM 1777 O O . PRO A 1 243 ? 3.535 -18.553 -10.498 1.00 85.56 243 PRO A O 1
ATOM 1780 N N . ASP A 1 244 ? 5.155 -19.445 -11.777 1.00 91.50 244 ASP A N 1
ATOM 1781 C CA . ASP A 1 244 ? 5.767 -20.282 -10.736 1.00 91.50 244 ASP A CA 1
ATOM 1782 C C . ASP A 1 244 ? 6.660 -19.483 -9.772 1.00 91.50 244 ASP A C 1
ATOM 1784 O O . ASP A 1 244 ? 7.234 -20.059 -8.846 1.00 91.50 244 ASP A O 1
ATOM 1788 N N . ASN A 1 245 ? 6.787 -18.165 -9.981 1.00 94.62 245 ASN A N 1
ATOM 1789 C CA . ASN A 1 245 ? 7.495 -17.294 -9.056 1.00 94.62 245 ASN A CA 1
ATOM 1790 C C . ASN A 1 245 ? 6.884 -17.420 -7.654 1.00 94.62 245 ASN A C 1
ATOM 1792 O O . ASN A 1 245 ? 5.667 -17.339 -7.468 1.00 94.62 245 ASN A O 1
ATOM 1796 N N . ARG A 1 246 ? 7.729 -17.580 -6.637 1.00 93.44 246 ARG A N 1
ATOM 1797 C CA . ARG A 1 246 ? 7.285 -17.761 -5.247 1.00 93.44 246 ARG A CA 1
ATOM 1798 C C . ARG A 1 246 ? 6.406 -16.627 -4.721 1.00 93.44 246 ARG A C 1
ATOM 1800 O O . ARG A 1 246 ? 5.510 -16.910 -3.929 1.00 93.44 246 ARG A O 1
ATOM 1807 N N . ALA A 1 247 ? 6.606 -15.387 -5.167 1.00 93.62 247 ALA A N 1
ATOM 1808 C CA . ALA A 1 247 ? 5.759 -14.248 -4.805 1.00 93.62 247 ALA A CA 1
ATOM 1809 C C . ALA A 1 247 ? 4.301 -14.406 -5.287 1.00 93.62 247 ALA A C 1
ATOM 1811 O O . ALA A 1 247 ? 3.410 -13.727 -4.790 1.00 93.62 247 ALA A O 1
ATOM 1812 N N . ALA A 1 248 ? 4.021 -15.325 -6.219 1.00 93.75 248 ALA A N 1
ATOM 1813 C CA . ALA A 1 248 ? 2.666 -15.650 -6.658 1.00 93.75 248 ALA A CA 1
ATOM 1814 C C . ALA A 1 248 ? 1.952 -16.682 -5.760 1.00 93.75 248 ALA A C 1
ATOM 1816 O O . ALA A 1 248 ? 0.751 -16.881 -5.911 1.00 93.75 248 ALA A O 1
ATOM 1817 N N . SER A 1 249 ? 2.657 -17.343 -4.831 1.00 91.06 249 SER A N 1
ATOM 1818 C CA . SER A 1 249 ? 2.109 -18.462 -4.040 1.00 91.06 249 SER A CA 1
ATOM 1819 C C . SER A 1 249 ? 1.344 -18.042 -2.778 1.00 91.06 249 SER A C 1
ATOM 1821 O O . SER A 1 249 ? 0.501 -18.797 -2.293 1.00 91.06 249 SER A O 1
ATOM 1823 N N . GLY A 1 250 ? 1.640 -16.861 -2.232 1.00 91.44 250 GLY A N 1
ATOM 1824 C CA . GLY A 1 250 ? 1.090 -16.384 -0.964 1.00 91.44 250 GLY A CA 1
ATOM 1825 C C . GLY A 1 250 ? 1.827 -16.860 0.289 1.00 91.44 250 GLY A C 1
ATOM 1826 O O . GLY A 1 250 ? 2.749 -17.686 0.252 1.00 91.44 250 GLY A O 1
ATOM 1827 N N . GLY A 1 251 ? 1.377 -16.343 1.430 1.00 92.56 251 GLY A N 1
ATOM 1828 C CA . GLY A 1 251 ? 1.914 -16.636 2.754 1.00 92.56 251 GLY A CA 1
ATOM 1829 C C . GLY A 1 251 ? 2.989 -15.649 3.199 1.00 92.56 251 GLY A C 1
ATOM 1830 O O . GLY A 1 251 ? 3.754 -15.973 4.108 1.00 92.56 251 GLY A O 1
ATOM 1831 N N . PHE A 1 252 ? 3.064 -14.478 2.563 1.00 95.38 252 PHE A N 1
ATOM 1832 C CA . PHE A 1 252 ? 3.957 -13.398 2.962 1.00 95.38 252 PHE A CA 1
ATOM 1833 C C . PHE A 1 252 ? 3.231 -12.384 3.848 1.00 95.38 252 PHE A C 1
ATOM 1835 O O . PHE A 1 252 ? 2.021 -12.180 3.749 1.00 95.38 252 PHE A O 1
ATOM 1842 N N . PHE A 1 253 ? 3.990 -11.750 4.736 1.00 97.56 253 PHE A N 1
ATOM 1843 C CA . PHE A 1 253 ? 3.510 -10.794 5.722 1.00 97.56 253 PHE A CA 1
ATOM 1844 C C . PHE A 1 253 ? 4.187 -9.442 5.537 1.00 97.56 253 PHE A C 1
ATOM 1846 O O . PHE A 1 253 ? 5.413 -9.365 5.539 1.00 97.56 253 PHE A O 1
ATOM 1853 N N . GLY A 1 254 ? 3.389 -8.385 5.435 1.00 98.00 254 GLY A N 1
ATOM 1854 C CA . GLY A 1 254 ? 3.823 -7.006 5.600 1.00 98.00 254 GLY A CA 1
ATOM 1855 C C . GLY A 1 254 ? 3.339 -6.492 6.949 1.00 98.00 254 GLY A C 1
ATOM 1856 O O . GLY A 1 254 ? 2.132 -6.456 7.193 1.00 98.00 254 GLY A O 1
ATOM 1857 N N . PHE A 1 255 ? 4.255 -6.122 7.839 1.00 97.88 255 PHE A N 1
ATOM 1858 C CA . PHE A 1 255 ? 3.941 -5.674 9.192 1.00 97.88 255 PHE A CA 1
ATOM 1859 C C . PHE A 1 255 ? 4.020 -4.155 9.291 1.00 97.88 255 PHE A C 1
ATOM 1861 O O . PHE A 1 255 ? 5.100 -3.579 9.235 1.00 97.88 255 PHE A O 1
ATOM 1868 N N . VAL A 1 256 ? 2.884 -3.505 9.532 1.00 97.69 256 VAL A N 1
ATOM 1869 C CA . VAL A 1 256 ? 2.832 -2.114 9.991 1.00 97.69 256 VAL A CA 1
ATOM 1870 C C . VAL A 1 256 ? 2.953 -2.142 11.513 1.00 97.69 256 VAL A C 1
ATOM 1872 O O . VAL A 1 256 ? 2.080 -2.676 12.200 1.00 97.69 256 VAL A O 1
ATOM 1875 N N . ILE A 1 257 ? 4.042 -1.600 12.053 1.00 95.56 257 ILE A N 1
ATOM 1876 C CA . ILE A 1 257 ? 4.362 -1.646 13.484 1.00 95.56 257 ILE A CA 1
ATOM 1877 C C . ILE A 1 257 ? 3.820 -0.393 14.166 1.00 95.56 257 ILE A C 1
ATOM 1879 O O . ILE A 1 257 ? 4.225 0.727 13.853 1.00 95.56 257 ILE A O 1
ATOM 1883 N N . GLY A 1 258 ? 2.897 -0.587 15.104 1.00 94.00 258 GLY A N 1
ATOM 1884 C CA . GLY A 1 258 ? 2.273 0.478 15.873 1.00 94.00 258 GLY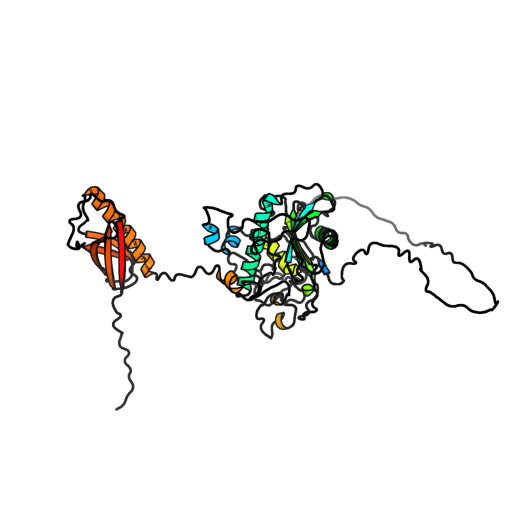 A CA 1
ATOM 1885 C C . GLY A 1 258 ? 3.044 0.828 17.145 1.00 94.00 258 GLY A C 1
ATOM 1886 O O . GLY A 1 258 ? 3.568 -0.048 17.838 1.00 94.00 258 GLY A O 1
ATOM 1887 N N . ASP A 1 259 ? 3.058 2.115 17.483 1.00 90.69 259 ASP A N 1
ATOM 1888 C CA . ASP A 1 259 ? 3.603 2.664 18.733 1.00 90.69 259 ASP A CA 1
ATOM 1889 C C . ASP A 1 259 ? 2.526 2.890 19.812 1.00 90.69 259 ASP A C 1
ATOM 1891 O O . ASP A 1 259 ? 2.823 3.344 20.917 1.00 90.69 259 ASP A O 1
ATOM 1895 N N . GLY A 1 260 ? 1.272 2.532 19.513 1.00 88.12 260 GLY A N 1
ATOM 1896 C CA . GLY A 1 260 ? 0.128 2.714 20.406 1.00 88.12 260 GLY A CA 1
ATOM 1897 C C . GLY A 1 260 ? -0.435 4.141 20.417 1.00 88.12 260 GLY A C 1
ATOM 1898 O O . GLY A 1 260 ? -1.338 4.426 21.209 1.00 88.12 260 GLY A O 1
ATOM 1899 N N . SER A 1 261 ? 0.086 5.040 19.574 1.00 89.31 261 SER A N 1
ATOM 1900 C CA . SER A 1 261 ? -0.440 6.394 19.401 1.00 89.31 261 SER A CA 1
ATOM 1901 C C . SER A 1 261 ? -1.770 6.405 18.632 1.00 89.31 261 SER A C 1
ATOM 1903 O O . SER A 1 261 ? -2.079 5.463 17.902 1.00 89.31 261 SER A O 1
ATOM 1905 N N . PRO A 1 262 ? -2.561 7.494 18.723 1.00 87.00 262 PRO A N 1
ATOM 1906 C CA . PRO A 1 262 ? -3.822 7.612 17.987 1.00 87.00 262 PRO A CA 1
ATOM 1907 C C . PRO A 1 262 ? -3.698 7.487 16.464 1.00 87.00 262 PRO A C 1
ATOM 1909 O O . PRO A 1 262 ? -4.671 7.107 15.824 1.00 87.00 262 PRO A O 1
ATOM 1912 N N . ASP A 1 263 ? -2.527 7.778 15.890 1.00 86.44 263 ASP A N 1
ATOM 1913 C CA . ASP A 1 263 ? -2.263 7.667 14.449 1.00 86.44 263 ASP A CA 1
ATOM 1914 C C . ASP A 1 263 ? -1.630 6.314 14.063 1.00 86.44 263 ASP A C 1
ATOM 1916 O O . ASP A 1 263 ? -1.234 6.117 12.912 1.00 86.44 263 ASP A O 1
ATOM 1920 N N . PHE A 1 264 ? -1.569 5.365 15.009 1.00 91.31 264 PHE A N 1
ATOM 1921 C CA . PHE A 1 264 ? -0.907 4.057 14.947 1.00 91.31 264 PHE A CA 1
ATOM 1922 C C . PHE A 1 264 ? 0.624 4.130 14.892 1.00 91.31 264 PHE A C 1
ATOM 1924 O O . PHE A 1 264 ? 1.285 3.478 15.691 1.00 91.31 264 PHE A O 1
ATOM 1931 N N . ASN A 1 265 ? 1.178 4.889 13.942 1.00 91.56 265 ASN A N 1
ATOM 1932 C CA . ASN A 1 265 ? 2.578 5.306 13.875 1.00 91.56 265 ASN A CA 1
ATOM 1933 C C . ASN A 1 265 ? 2.715 6.523 12.930 1.00 91.56 265 ASN A C 1
ATOM 1935 O O . ASN A 1 265 ? 1.783 6.897 12.215 1.00 91.56 265 ASN A O 1
ATOM 1939 N N . ARG A 1 266 ? 3.908 7.123 12.863 1.00 90.62 266 ARG A N 1
ATOM 1940 C CA . ARG A 1 266 ? 4.174 8.351 12.081 1.00 90.62 266 ARG A CA 1
ATOM 1941 C C . ARG A 1 266 ? 4.008 8.256 10.551 1.00 90.62 266 ARG A C 1
ATOM 1943 O O . ARG A 1 266 ? 3.906 9.299 9.906 1.00 90.62 266 ARG A O 1
ATOM 1950 N N . ALA A 1 267 ? 4.060 7.063 9.954 1.00 92.38 267 ALA A N 1
ATOM 1951 C CA . ALA A 1 267 ? 4.103 6.859 8.495 1.00 92.38 267 ALA A CA 1
ATOM 1952 C C . ALA A 1 267 ? 3.106 5.796 7.993 1.00 92.38 267 ALA A C 1
ATOM 1954 O O . ALA A 1 267 ? 3.218 5.329 6.862 1.00 92.38 267 ALA A O 1
ATOM 1955 N N . ARG A 1 268 ? 2.108 5.460 8.814 1.00 93.38 268 ARG A N 1
ATOM 1956 C CA . ARG A 1 268 ? 1.196 4.313 8.706 1.00 93.38 268 ARG A CA 1
ATOM 1957 C C . ARG A 1 268 ? 0.760 3.960 7.281 1.00 93.38 268 ARG A C 1
ATOM 1959 O O . ARG A 1 268 ? 0.974 2.833 6.850 1.00 93.38 268 ARG A O 1
ATOM 1966 N N . THR A 1 269 ? 0.196 4.910 6.530 1.00 94.38 269 THR A N 1
ATOM 1967 C CA . THR A 1 269 ? -0.280 4.659 5.156 1.00 94.38 269 THR A CA 1
ATOM 1968 C C . THR A 1 269 ? 0.856 4.357 4.179 1.00 94.38 269 THR A C 1
ATOM 1970 O O . THR A 1 269 ? 0.713 3.483 3.327 1.00 94.38 269 THR A O 1
ATOM 1973 N N . LEU A 1 270 ? 1.984 5.070 4.285 1.00 95.12 270 LEU A N 1
ATOM 1974 C CA . LEU A 1 270 ? 3.150 4.812 3.437 1.00 95.12 270 LEU A CA 1
ATOM 1975 C C . LEU A 1 270 ? 3.734 3.438 3.762 1.00 95.12 270 LEU A C 1
ATOM 1977 O O . LEU A 1 270 ? 3.973 2.664 2.844 1.00 95.12 270 LEU A O 1
ATOM 1981 N N . THR A 1 271 ? 3.883 3.121 5.049 1.00 96.75 271 THR A N 1
ATOM 1982 C CA . THR A 1 271 ? 4.320 1.804 5.517 1.00 96.75 271 THR A CA 1
ATOM 1983 C C . THR A 1 271 ? 3.409 0.700 4.997 1.00 96.75 271 THR A C 1
ATOM 1985 O O . THR A 1 271 ? 3.892 -0.259 4.418 1.00 96.75 271 THR A O 1
ATOM 1988 N N . ALA A 1 272 ? 2.089 0.846 5.109 1.00 98.00 272 ALA A N 1
ATOM 1989 C CA . ALA A 1 272 ? 1.149 -0.157 4.618 1.00 98.00 272 ALA A CA 1
ATOM 1990 C C . ALA A 1 272 ? 1.345 -0.475 3.125 1.00 98.00 272 ALA A C 1
ATOM 1992 O O . ALA A 1 272 ? 1.313 -1.635 2.724 1.00 98.00 272 ALA A O 1
ATOM 1993 N N . ILE A 1 273 ? 1.575 0.553 2.302 1.00 97.94 273 ILE A N 1
ATOM 1994 C CA . ILE A 1 273 ? 1.855 0.393 0.871 1.00 97.94 273 ILE A CA 1
ATOM 1995 C C . ILE A 1 273 ? 3.244 -0.222 0.658 1.00 97.94 273 ILE A C 1
ATOM 1997 O O . ILE A 1 273 ? 3.376 -1.118 -0.170 1.00 97.94 273 ILE A O 1
ATOM 2001 N N . HIS A 1 274 ? 4.253 0.231 1.398 1.00 98.06 274 HIS A N 1
ATOM 2002 C CA . HIS A 1 274 ? 5.632 -0.250 1.328 1.00 98.06 274 HIS A CA 1
ATOM 2003 C C . HIS A 1 274 ? 5.733 -1.745 1.650 1.00 98.06 274 HIS A C 1
ATOM 2005 O O . HIS A 1 274 ? 6.112 -2.544 0.794 1.00 98.06 274 HIS A O 1
ATOM 2011 N N . GLU A 1 275 ? 5.260 -2.150 2.829 1.00 98.25 275 GLU A N 1
ATOM 2012 C CA . GLU A 1 275 ? 5.330 -3.543 3.270 1.00 98.25 275 GLU A CA 1
ATOM 2013 C C . GLU A 1 275 ? 4.468 -4.466 2.412 1.00 98.25 275 GLU A C 1
ATOM 2015 O O . GLU A 1 275 ? 4.865 -5.589 2.106 1.00 98.25 275 GLU A O 1
ATOM 2020 N N . LEU A 1 276 ? 3.300 -3.995 1.958 1.00 98.50 276 LEU A N 1
ATOM 2021 C CA . LEU A 1 276 ? 2.507 -4.738 0.982 1.00 98.50 276 LEU A CA 1
ATOM 2022 C C . LEU A 1 276 ? 3.316 -4.980 -0.298 1.00 98.50 276 LEU A C 1
ATOM 2024 O O . LEU A 1 276 ? 3.329 -6.089 -0.822 1.00 98.50 276 LEU A O 1
ATOM 2028 N N . THR A 1 277 ? 4.015 -3.967 -0.799 1.00 98.44 277 THR A N 1
ATOM 2029 C CA . THR A 1 277 ? 4.784 -4.077 -2.046 1.00 98.44 277 THR A CA 1
ATOM 2030 C C . THR A 1 277 ? 5.932 -5.086 -1.910 1.00 98.44 277 THR A C 1
ATOM 2032 O O . THR A 1 277 ? 6.189 -5.840 -2.851 1.00 98.44 277 THR A O 1
ATOM 2035 N N . HIS A 1 278 ? 6.529 -5.209 -0.718 1.00 98.25 278 HIS A N 1
ATOM 2036 C CA . HIS A 1 278 ? 7.450 -6.302 -0.402 1.00 98.25 278 HIS A CA 1
ATOM 2037 C C . HIS A 1 278 ? 6.811 -7.690 -0.493 1.00 98.25 278 HIS A C 1
ATOM 2039 O O . HIS A 1 278 ? 7.385 -8.578 -1.128 1.00 98.25 278 HIS A O 1
ATOM 2045 N N . THR A 1 279 ? 5.618 -7.889 0.085 1.00 97.38 279 THR A N 1
ATOM 2046 C CA . THR A 1 279 ? 4.926 -9.195 0.007 1.00 97.38 279 THR A CA 1
ATOM 2047 C C . THR A 1 279 ? 4.657 -9.624 -1.434 1.00 97.38 279 THR A C 1
ATOM 2049 O O . THR A 1 279 ? 4.765 -10.802 -1.759 1.00 97.38 279 THR A O 1
ATOM 2052 N N . LEU A 1 280 ? 4.448 -8.653 -2.329 1.00 97.44 280 LEU A N 1
ATOM 2053 C CA . LEU A 1 280 ? 4.251 -8.879 -3.760 1.00 97.44 280 LEU A CA 1
ATOM 2054 C C . LEU A 1 280 ? 5.552 -9.175 -4.529 1.00 97.44 280 LEU A C 1
ATOM 2056 O O . LEU A 1 280 ? 5.503 -9.361 -5.746 1.00 97.44 280 LEU A O 1
ATOM 2060 N N . GLY A 1 281 ? 6.707 -9.214 -3.858 1.00 96.06 281 GLY A N 1
ATOM 2061 C CA . GLY A 1 281 ? 8.001 -9.596 -4.426 1.00 96.06 281 GLY A CA 1
ATOM 2062 C C . GLY A 1 281 ? 8.925 -8.438 -4.811 1.00 96.06 281 GLY A C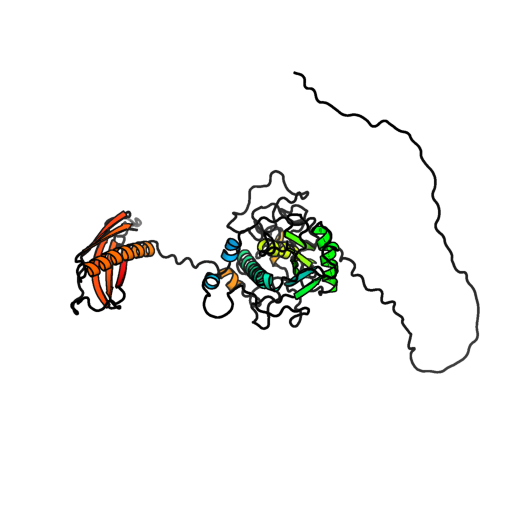 1
ATOM 2063 O O . GLY A 1 281 ? 9.900 -8.674 -5.523 1.00 96.06 281 GLY A O 1
ATOM 2064 N N . ALA A 1 282 ? 8.664 -7.204 -4.374 1.00 96.69 282 ALA A N 1
ATOM 2065 C CA . ALA A 1 282 ? 9.622 -6.103 -4.518 1.00 96.69 282 ALA A CA 1
ATOM 2066 C C . ALA A 1 282 ? 10.588 -6.020 -3.313 1.00 96.69 282 ALA A C 1
ATOM 2068 O O . ALA A 1 282 ? 10.251 -6.461 -2.224 1.00 96.69 282 ALA A O 1
ATOM 2069 N N . VAL A 1 283 ? 11.784 -5.447 -3.418 1.00 96.69 283 VAL A N 1
ATOM 2070 C CA . VAL A 1 283 ? 12.574 -5.237 -4.637 1.00 96.69 283 VAL A CA 1
ATOM 2071 C C . VAL A 1 283 ? 13.566 -6.394 -4.739 1.00 96.69 283 VAL A C 1
ATOM 2073 O O . VAL A 1 283 ? 14.283 -6.685 -3.781 1.00 96.69 283 VAL A O 1
ATOM 2076 N N . GLN A 1 284 ? 13.611 -7.081 -5.881 1.00 96.69 284 GLN A N 1
ATOM 2077 C CA . GLN A 1 284 ? 14.567 -8.174 -6.069 1.00 96.69 284 GLN A CA 1
ATOM 2078 C C . GLN A 1 284 ? 15.995 -7.634 -6.150 1.00 96.69 284 GLN A C 1
ATOM 2080 O O . GLN A 1 284 ? 16.236 -6.583 -6.742 1.00 96.69 284 GLN A O 1
ATOM 2085 N N . ASP A 1 285 ? 16.962 -8.381 -5.611 1.00 95.44 285 ASP A N 1
ATOM 2086 C CA . ASP A 1 285 ? 18.359 -7.939 -5.606 1.00 95.44 285 ASP A CA 1
ATOM 2087 C C . ASP A 1 285 ? 18.891 -7.735 -7.037 1.00 95.44 285 ASP A C 1
ATOM 2089 O O . ASP A 1 285 ? 19.759 -6.901 -7.251 1.00 95.44 285 ASP A O 1
ATOM 2093 N N . SER A 1 286 ? 18.405 -8.476 -8.038 1.00 96.44 286 SER A N 1
ATOM 2094 C CA . SER A 1 286 ? 18.829 -8.326 -9.440 1.00 96.44 286 SER A CA 1
ATOM 2095 C C . SER A 1 286 ? 18.241 -7.103 -10.158 1.00 96.44 286 SER A C 1
ATOM 2097 O O . SER A 1 286 ? 18.624 -6.857 -11.304 1.00 96.44 286 SER A O 1
ATOM 2099 N N . ALA A 1 287 ? 17.346 -6.339 -9.516 1.00 97.50 287 ALA A N 1
ATOM 2100 C CA . ALA A 1 287 ? 16.764 -5.138 -10.105 1.00 97.50 287 ALA A CA 1
ATOM 2101 C C . ALA A 1 287 ? 17.846 -4.074 -10.397 1.00 97.50 287 ALA A C 1
ATOM 2103 O O . ALA A 1 287 ? 18.802 -3.951 -9.619 1.00 97.50 287 ALA A O 1
ATOM 2104 N N . PRO A 1 288 ? 17.724 -3.309 -11.502 1.00 95.38 288 PRO A N 1
ATOM 2105 C CA . PRO A 1 288 ? 18.745 -2.364 -11.959 1.00 95.38 288 PRO A CA 1
ATOM 2106 C C . PRO A 1 288 ? 19.225 -1.368 -10.901 1.00 95.38 288 PRO A C 1
ATOM 2108 O O . PRO A 1 288 ? 20.417 -1.055 -10.868 1.00 95.38 288 PRO A O 1
ATOM 2111 N N . HIS A 1 289 ? 18.322 -0.909 -10.034 1.00 95.25 289 HIS A N 1
ATOM 2112 C CA . HIS A 1 289 ? 18.610 0.066 -8.988 1.00 95.25 289 HIS A CA 1
ATOM 2113 C C . HIS A 1 289 ? 18.395 -0.489 -7.579 1.00 95.25 289 HIS A C 1
ATOM 2115 O O . HIS A 1 289 ? 18.119 0.269 -6.652 1.00 95.25 289 HIS A O 1
ATOM 2121 N N . SER A 1 290 ? 18.526 -1.807 -7.395 1.00 95.94 290 SER A N 1
ATOM 2122 C CA . SER A 1 290 ? 18.452 -2.427 -6.071 1.00 95.94 290 SER A CA 1
ATOM 2123 C C . SER A 1 290 ? 19.612 -1.995 -5.170 1.00 95.94 290 SER A C 1
ATOM 2125 O O . SER A 1 290 ? 20.769 -1.971 -5.594 1.00 95.94 290 SER A O 1
ATOM 2127 N N . THR A 1 291 ? 19.328 -1.766 -3.887 1.00 95.81 291 THR A N 1
ATOM 2128 C CA . THR A 1 291 ? 20.348 -1.605 -2.838 1.00 95.81 291 THR A CA 1
ATOM 2129 C C . THR A 1 291 ? 21.028 -2.931 -2.475 1.00 95.81 291 THR A C 1
ATOM 2131 O O . THR A 1 291 ? 22.099 -2.944 -1.864 1.00 95.81 291 THR A O 1
ATOM 2134 N N . GLY A 1 292 ? 20.435 -4.066 -2.867 1.00 94.31 292 GLY A N 1
ATOM 2135 C CA . GLY A 1 292 ? 20.828 -5.408 -2.432 1.00 94.31 292 GLY A CA 1
ATOM 2136 C C . GLY A 1 292 ? 20.391 -5.756 -1.004 1.00 94.31 292 GLY A C 1
ATOM 2137 O O . GLY A 1 292 ? 20.813 -6.786 -0.482 1.00 94.31 292 GLY A O 1
ATOM 2138 N N . ALA A 1 293 ? 19.578 -4.910 -0.363 1.00 92.56 293 ALA A N 1
ATOM 2139 C CA . ALA A 1 293 ? 19.024 -5.135 0.976 1.00 92.56 293 ALA A CA 1
ATOM 2140 C C . ALA A 1 293 ? 17.479 -5.122 1.008 1.00 92.56 293 ALA A C 1
ATOM 2142 O O . ALA A 1 293 ? 16.872 -5.306 2.061 1.00 92.56 293 ALA A O 1
ATOM 2143 N N . GLY A 1 294 ? 16.833 -5.059 -0.164 1.00 92.75 294 GLY A N 1
ATOM 2144 C CA . GLY A 1 294 ? 15.372 -5.125 -0.328 1.00 92.75 294 GLY A CA 1
ATOM 2145 C C . GLY A 1 294 ? 14.757 -3.848 -0.893 1.00 92.75 294 GLY A C 1
ATOM 2146 O O . GLY A 1 294 ? 13.604 -3.877 -1.309 1.00 92.75 294 GLY A O 1
ATOM 2147 N N . HIS A 1 295 ? 15.534 -2.771 -0.976 1.00 95.69 295 HIS A N 1
ATOM 2148 C CA . HIS A 1 295 ? 15.104 -1.463 -1.463 1.00 95.69 295 HIS A CA 1
ATOM 2149 C C . HIS A 1 295 ? 15.732 -1.116 -2.809 1.00 95.69 295 HIS A C 1
ATOM 2151 O O . HIS A 1 295 ? 16.508 -1.890 -3.380 1.00 95.69 295 HIS A O 1
ATOM 2157 N N . CYS A 1 296 ? 15.410 0.078 -3.299 1.00 95.12 296 CYS A N 1
ATOM 2158 C CA . CYS A 1 296 ? 16.049 0.710 -4.447 1.00 95.12 296 CYS A CA 1
ATOM 2159 C C . CYS A 1 296 ? 16.680 2.069 -4.097 1.00 95.12 296 CYS A C 1
ATOM 2161 O O . CYS A 1 296 ? 16.547 2.558 -2.978 1.00 95.12 296 CYS A O 1
ATOM 2163 N N . PHE A 1 297 ? 17.381 2.697 -5.044 1.00 93.25 297 PHE A N 1
ATOM 2164 C CA . PHE A 1 297 ? 18.042 3.999 -4.835 1.00 93.25 297 PHE A CA 1
ATOM 2165 C C . PHE A 1 297 ? 17.617 5.097 -5.827 1.00 93.25 297 PHE A C 1
ATOM 2167 O O . PHE A 1 297 ? 18.256 6.146 -5.904 1.00 93.25 297 PHE A O 1
ATOM 2174 N N . ASP A 1 298 ? 16.533 4.894 -6.583 1.00 88.00 298 ASP A N 1
ATOM 2175 C CA . ASP A 1 298 ? 16.047 5.864 -7.582 1.00 88.00 298 ASP A CA 1
ATOM 2176 C C . ASP A 1 298 ? 15.416 7.139 -7.003 1.00 88.00 298 ASP A C 1
ATOM 2178 O O . ASP A 1 298 ? 15.225 8.129 -7.728 1.00 88.00 298 ASP A O 1
ATOM 2182 N N . GLU A 1 299 ? 15.184 7.131 -5.685 1.00 83.50 299 GLU A N 1
ATOM 2183 C CA . GLU A 1 299 ? 14.593 8.201 -4.881 1.00 83.50 299 GLU A CA 1
ATOM 2184 C C . GLU A 1 299 ? 13.150 8.568 -5.297 1.00 83.50 299 GLU A C 1
ATOM 2186 O O . GLU A 1 299 ? 12.704 8.362 -6.424 1.00 83.50 299 GLU A O 1
ATOM 2191 N N . GLN A 1 300 ? 12.383 9.179 -4.386 1.00 87.44 300 GLN A N 1
ATOM 2192 C CA . GLN A 1 300 ? 10.975 9.571 -4.633 1.00 87.44 300 GLN A CA 1
ATOM 2193 C C . GLN A 1 300 ? 10.068 8.415 -5.072 1.00 87.44 300 GLN A C 1
ATOM 2195 O O . GLN A 1 300 ? 9.161 8.568 -5.898 1.00 87.44 300 GLN A O 1
ATOM 2200 N N . ASP A 1 301 ? 10.301 7.277 -4.448 1.00 93.31 301 ASP A N 1
ATOM 2201 C CA . ASP A 1 301 ? 9.713 5.987 -4.735 1.00 93.31 301 ASP A CA 1
ATOM 2202 C C . ASP A 1 301 ? 9.321 5.327 -3.409 1.00 93.31 301 ASP A C 1
ATOM 2204 O O . ASP A 1 301 ? 9.957 5.590 -2.388 1.00 93.31 301 ASP A O 1
ATOM 2208 N N . VAL A 1 302 ? 8.255 4.525 -3.395 1.00 94.38 302 VAL A N 1
ATOM 2209 C CA . VAL A 1 302 ? 7.783 3.861 -2.174 1.00 94.38 302 VAL A CA 1
ATOM 2210 C C . VAL A 1 302 ? 8.881 2.996 -1.565 1.00 94.38 302 VAL A C 1
ATOM 2212 O O . VAL A 1 302 ? 8.991 2.984 -0.345 1.00 94.38 302 VAL A O 1
ATOM 2215 N N . MET A 1 303 ? 9.686 2.325 -2.385 1.00 95.31 303 MET A N 1
ATOM 2216 C CA . MET A 1 303 ? 10.692 1.348 -1.976 1.00 95.31 303 MET A CA 1
ATOM 2217 C C . MET A 1 303 ? 12.122 1.892 -2.016 1.00 95.31 303 MET A C 1
ATOM 2219 O O . MET A 1 303 ? 13.041 1.124 -1.741 1.00 95.31 303 MET A O 1
ATOM 2223 N N . CYS A 1 304 ? 12.352 3.163 -2.375 1.00 93.12 304 CYS A N 1
ATOM 2224 C CA . CYS A 1 304 ? 13.719 3.673 -2.500 1.00 93.12 304 CYS A CA 1
ATOM 2225 C C . CYS A 1 304 ? 14.135 4.596 -1.357 1.00 93.12 304 CYS A C 1
ATOM 2227 O O . CYS A 1 304 ? 13.527 5.647 -1.138 1.00 93.12 304 CYS A O 1
ATOM 2229 N N . TYR A 1 305 ? 15.234 4.233 -0.704 1.00 90.44 305 TYR A N 1
ATOM 2230 C CA . TYR A 1 305 ? 16.028 5.074 0.183 1.00 90.44 305 TYR A CA 1
ATOM 2231 C C . TYR A 1 305 ? 17.390 4.398 0.420 1.00 90.44 305 TYR A C 1
ATOM 2233 O O . TYR A 1 305 ? 17.540 3.196 0.205 1.00 90.44 305 TYR A O 1
ATOM 2241 N N . ASP A 1 306 ? 18.388 5.159 0.874 1.00 90.56 306 ASP A N 1
ATOM 2242 C CA . ASP A 1 306 ? 19.674 4.590 1.294 1.00 90.56 306 ASP A CA 1
ATOM 2243 C C . ASP A 1 306 ? 19.509 3.810 2.608 1.00 90.56 306 ASP A C 1
ATOM 2245 O O . ASP A 1 306 ? 19.402 4.390 3.693 1.00 90.56 306 ASP A O 1
ATOM 2249 N N . ASP A 1 307 ? 19.465 2.486 2.492 1.00 90.50 307 ASP A N 1
ATOM 2250 C CA . ASP A 1 307 ? 19.407 1.536 3.601 1.00 90.50 307 ASP A CA 1
ATOM 2251 C C . ASP A 1 307 ? 20.792 0.993 4.003 1.00 90.50 307 ASP A C 1
ATOM 2253 O O . ASP A 1 307 ? 20.891 0.085 4.831 1.00 90.50 307 ASP A O 1
ATOM 2257 N N . GLY A 1 308 ? 21.875 1.541 3.437 1.00 90.38 308 GLY A N 1
ATOM 2258 C CA . GLY A 1 308 ? 23.236 1.043 3.633 1.00 90.38 308 GLY A CA 1
ATOM 2259 C C . GLY A 1 308 ? 23.521 -0.286 2.927 1.00 90.38 308 GLY A C 1
ATOM 2260 O O . GLY A 1 308 ? 24.536 -0.924 3.218 1.00 90.38 308 GLY A O 1
ATOM 2261 N N . GLY A 1 309 ? 22.642 -0.722 2.018 1.00 92.00 309 GLY A N 1
ATOM 2262 C CA . GLY A 1 309 ? 22.825 -1.930 1.228 1.00 92.00 309 GLY A CA 1
ATOM 2263 C C . GLY A 1 309 ? 24.106 -1.901 0.377 1.00 92.00 309 GLY A C 1
ATOM 2264 O O . GLY A 1 309 ? 24.574 -0.840 -0.045 1.00 92.00 309 GLY A O 1
ATOM 2265 N N . PRO A 1 310 ? 24.694 -3.071 0.070 1.00 93.88 310 PRO A N 1
ATOM 2266 C CA . PRO A 1 310 ? 26.012 -3.168 -0.565 1.00 93.88 310 PRO A CA 1
ATOM 2267 C C . PRO A 1 310 ? 26.067 -2.642 -2.008 1.00 93.88 310 PRO A C 1
ATOM 2269 O O . PRO A 1 310 ? 27.153 -2.552 -2.578 1.00 93.88 310 PRO A O 1
ATOM 2272 N N . ARG A 1 311 ? 24.916 -2.352 -2.625 1.00 94.31 311 ARG A N 1
ATOM 2273 C CA . ARG A 1 311 ? 24.814 -1.850 -4.005 1.00 94.31 311 ARG A CA 1
ATOM 2274 C C . ARG A 1 311 ? 24.370 -0.393 -4.082 1.00 94.31 311 ARG A C 1
ATOM 2276 O O . ARG A 1 311 ? 24.231 0.125 -5.187 1.00 94.31 311 ARG A O 1
ATOM 2283 N N . VAL A 1 312 ? 24.165 0.267 -2.941 1.00 92.75 312 VAL A N 1
ATOM 2284 C CA . VAL A 1 312 ? 23.852 1.696 -2.920 1.00 92.75 312 VAL A CA 1
ATOM 2285 C C . VAL A 1 312 ? 25.069 2.485 -3.420 1.00 92.75 312 VAL A C 1
ATOM 2287 O O . VAL A 1 312 ? 26.169 2.313 -2.892 1.00 92.75 312 VAL A O 1
ATOM 2290 N N . PRO A 1 313 ? 24.919 3.350 -4.436 1.00 91.25 313 PRO A N 1
ATOM 2291 C CA . PRO A 1 313 ? 25.986 4.248 -4.859 1.00 91.25 313 PRO A CA 1
ATOM 2292 C C . PRO A 1 313 ? 26.122 5.449 -3.910 1.00 91.25 313 PRO A C 1
ATOM 2294 O O . PRO A 1 313 ? 25.137 6.100 -3.561 1.00 91.25 313 PRO A O 1
ATOM 2297 N N . HIS A 1 314 ? 27.364 5.822 -3.581 1.00 89.69 314 HIS A N 1
ATOM 2298 C CA . HIS A 1 314 ? 27.679 7.041 -2.827 1.00 89.69 314 HIS A CA 1
ATOM 2299 C C . HIS A 1 314 ? 28.621 7.949 -3.640 1.00 89.69 314 HIS A C 1
ATOM 2301 O O . HIS A 1 314 ? 29.761 7.559 -3.899 1.00 89.69 314 HIS A O 1
ATOM 2307 N N . PRO A 1 315 ? 28.193 9.167 -4.040 1.00 86.88 315 PRO A N 1
ATOM 2308 C CA . PRO A 1 315 ? 26.906 9.801 -3.736 1.00 86.88 315 PRO A CA 1
ATOM 2309 C C . PRO A 1 315 ? 25.729 9.172 -4.499 1.00 86.88 315 PRO A C 1
ATOM 2311 O O . PRO A 1 315 ? 25.910 8.645 -5.597 1.00 86.88 315 PRO A O 1
ATOM 2314 N N . LEU A 1 316 ? 24.521 9.307 -3.939 1.00 86.06 316 LEU A N 1
ATOM 2315 C CA . LEU A 1 316 ? 23.287 8.886 -4.603 1.00 86.06 316 LEU A CA 1
ATOM 2316 C C . LEU A 1 316 ? 23.119 9.591 -5.962 1.00 86.06 316 LEU A C 1
ATOM 2318 O O . LEU A 1 316 ? 23.498 10.765 -6.109 1.00 86.06 316 LEU A O 1
ATOM 2322 N N . PRO A 1 317 ? 22.543 8.907 -6.966 1.00 84.44 317 PRO A N 1
ATOM 2323 C CA . PRO A 1 317 ? 22.279 9.499 -8.263 1.00 84.44 317 PRO A CA 1
ATOM 2324 C C . PRO A 1 317 ? 21.261 10.635 -8.153 1.00 84.44 317 PRO A C 1
ATOM 2326 O O . PRO A 1 317 ? 20.573 10.841 -7.153 1.00 84.44 317 PRO A O 1
ATOM 2329 N N . ARG A 1 318 ? 21.149 11.413 -9.232 1.00 82.69 318 ARG A N 1
ATOM 2330 C CA . ARG A 1 318 ? 20.101 12.429 -9.311 1.00 82.69 318 ARG A CA 1
ATOM 2331 C C . ARG A 1 318 ? 18.739 11.747 -9.335 1.00 82.69 318 ARG A C 1
ATOM 2333 O O . ARG A 1 318 ? 18.505 10.896 -10.185 1.00 82.69 318 ARG A O 1
ATOM 2340 N N . VAL A 1 319 ? 17.847 12.233 -8.477 1.00 82.31 319 VAL A N 1
ATOM 2341 C CA . VAL A 1 319 ? 16.440 11.831 -8.410 1.00 82.31 319 VAL A CA 1
ATOM 2342 C C . VAL A 1 319 ? 15.827 11.746 -9.815 1.00 82.31 319 VAL A C 1
ATOM 2344 O O . VAL A 1 319 ? 15.772 12.754 -10.533 1.00 82.31 319 VAL A O 1
ATOM 2347 N N . ARG A 1 320 ? 15.348 10.555 -10.198 1.00 82.81 320 ARG A N 1
ATOM 2348 C CA . ARG A 1 320 ? 14.767 10.294 -11.529 1.00 82.81 320 ARG A CA 1
ATOM 2349 C C . ARG A 1 320 ? 13.320 10.776 -11.634 1.00 82.81 320 ARG A C 1
ATOM 2351 O O . ARG A 1 320 ? 12.882 11.197 -12.708 1.00 82.81 320 ARG A O 1
ATOM 2358 N N . CYS A 1 321 ? 12.592 10.788 -10.516 1.00 82.81 321 CYS A N 1
ATOM 2359 C CA . CYS A 1 321 ? 11.183 11.169 -10.470 1.00 82.81 321 CYS A CA 1
ATOM 2360 C C . CYS A 1 321 ? 10.923 12.415 -9.638 1.00 82.81 321 CYS A C 1
ATOM 2362 O O . CYS A 1 321 ? 11.413 12.605 -8.532 1.00 82.81 321 CYS A O 1
ATOM 2364 N N . ARG A 1 322 ? 10.050 13.283 -10.144 1.00 74.81 322 ARG A N 1
ATOM 2365 C CA . ARG A 1 322 ? 9.612 14.437 -9.364 1.00 74.81 322 ARG A CA 1
ATOM 2366 C C . ARG A 1 322 ? 8.639 13.995 -8.265 1.00 74.81 322 ARG A C 1
ATOM 2368 O O . ARG A 1 322 ? 7.527 13.577 -8.581 1.00 74.81 322 ARG A O 1
ATOM 2375 N N . ALA A 1 323 ? 9.025 14.202 -7.008 1.00 62.72 323 ALA A N 1
ATOM 2376 C CA . ALA A 1 323 ? 8.143 14.127 -5.841 1.00 62.72 323 ALA A CA 1
ATOM 2377 C C . ALA A 1 323 ? 6.888 14.991 -6.033 1.00 62.72 323 ALA A C 1
ATOM 2379 O O . ALA A 1 323 ? 7.025 16.179 -6.362 1.00 62.72 323 ALA A O 1
ATOM 2380 N N . ASN A 1 324 ? 5.677 14.463 -5.808 1.00 60.34 324 ASN A N 1
ATOM 2381 C CA . ASN A 1 324 ? 4.491 15.323 -5.716 1.00 60.34 324 ASN A CA 1
ATOM 2382 C C . ASN A 1 324 ? 3.254 14.649 -5.102 1.00 60.34 324 ASN A C 1
ATOM 2384 O O . ASN A 1 324 ? 2.681 13.745 -5.705 1.00 60.34 324 ASN A O 1
ATOM 2388 N N . PRO A 1 325 ? 2.691 15.206 -4.017 1.00 74.44 325 PRO A N 1
ATOM 2389 C CA . PRO A 1 325 ? 3.274 15.190 -2.669 1.00 74.44 325 PRO A CA 1
ATOM 2390 C C . PRO A 1 325 ? 3.536 13.768 -2.122 1.00 74.44 325 PRO A C 1
ATOM 2392 O O . PRO A 1 325 ? 3.931 13.628 -0.972 1.00 74.44 325 PRO A O 1
ATOM 2395 N N . LEU A 1 326 ? 3.278 12.732 -2.922 1.00 85.00 326 LEU A N 1
ATOM 2396 C CA . LEU A 1 326 ? 3.504 11.327 -2.616 1.00 85.00 326 LEU A CA 1
ATOM 2397 C C . LEU A 1 326 ? 4.668 10.781 -3.457 1.00 85.00 326 LEU A C 1
ATOM 2399 O O . LEU A 1 326 ? 4.946 11.347 -4.527 1.00 85.00 326 LEU A O 1
ATOM 2403 N N . PRO A 1 327 ? 5.326 9.702 -3.000 1.00 88.75 327 PRO A N 1
ATOM 2404 C CA . PRO A 1 327 ? 6.276 8.960 -3.823 1.00 88.75 327 PRO A CA 1
ATOM 2405 C C . PRO A 1 327 ? 5.582 8.282 -5.015 1.00 88.75 327 PRO A C 1
ATOM 2407 O O . PRO A 1 327 ? 4.353 8.181 -5.071 1.00 88.75 327 PRO A O 1
ATOM 2410 N N . ARG A 1 328 ? 6.375 7.831 -5.990 1.00 91.50 328 ARG A N 1
ATOM 2411 C CA . ARG A 1 328 ? 5.931 6.928 -7.064 1.00 91.50 328 ARG A CA 1
ATOM 2412 C C . ARG A 1 328 ? 5.900 5.487 -6.565 1.00 91.50 328 ARG A C 1
ATOM 2414 O O . ARG A 1 328 ? 6.574 5.181 -5.592 1.00 91.50 328 ARG A O 1
ATOM 2421 N N . LEU A 1 329 ? 5.116 4.625 -7.215 1.00 94.00 329 LEU A N 1
ATOM 2422 C CA . LEU A 1 329 ? 5.168 3.194 -6.896 1.00 94.00 329 LEU A CA 1
ATOM 2423 C C . LEU A 1 329 ? 6.375 2.500 -7.516 1.00 94.00 329 LEU A C 1
ATOM 2425 O O . LEU A 1 329 ? 6.784 1.525 -6.950 1.00 94.00 329 LEU A O 1
ATOM 2429 N N . ASP A 1 330 ? 6.859 2.913 -8.683 1.00 94.88 330 ASP A N 1
ATOM 2430 C CA . ASP A 1 330 ? 8.150 2.482 -9.243 1.00 94.88 330 ASP A CA 1
ATOM 2431 C C . ASP A 1 330 ? 8.635 3.639 -10.121 1.00 94.88 330 ASP A C 1
ATOM 2433 O O . ASP A 1 330 ? 8.033 3.982 -11.155 1.00 94.88 330 ASP A O 1
ATOM 2437 N N . CYS A 1 331 ? 9.647 4.339 -9.631 1.00 91.62 331 CYS A N 1
ATOM 2438 C CA . CYS A 1 331 ? 10.248 5.474 -10.278 1.00 91.62 331 CYS A CA 1
ATOM 2439 C C . CYS A 1 331 ? 11.095 5.018 -11.465 1.00 91.62 331 CYS A C 1
ATOM 2441 O O . CYS A 1 331 ? 12.187 4.511 -11.308 1.00 91.62 331 CYS A O 1
ATOM 2443 N N . GLY A 1 332 ? 10.618 5.291 -12.679 1.00 88.69 332 GLY A N 1
ATOM 2444 C CA . GLY A 1 332 ? 11.289 4.832 -13.899 1.00 88.69 332 GLY A CA 1
ATOM 2445 C C . GLY A 1 332 ? 10.658 3.574 -14.486 1.00 88.69 332 GLY A C 1
ATOM 2446 O O . GLY A 1 332 ? 10.705 3.416 -15.709 1.00 88.69 332 GLY A O 1
ATOM 2447 N N . ARG A 1 333 ? 9.903 2.810 -13.678 1.00 93.00 333 ARG A N 1
ATOM 2448 C CA . ARG A 1 333 ? 9.144 1.619 -14.099 1.00 93.00 333 ARG A CA 1
ATOM 2449 C C . ARG A 1 333 ? 10.063 0.526 -14.638 1.00 93.00 333 ARG A C 1
ATOM 2451 O O . ARG A 1 333 ? 9.775 -0.080 -15.679 1.00 93.00 333 ARG A O 1
ATOM 2458 N N . ASP A 1 334 ? 11.187 0.321 -13.971 1.00 93.88 334 ASP A N 1
ATOM 2459 C CA . ASP A 1 334 ? 12.245 -0.587 -14.396 1.00 93.88 334 ASP A CA 1
ATOM 2460 C C . ASP A 1 334 ? 12.796 -1.494 -13.290 1.00 93.88 334 ASP A C 1
ATOM 2462 O O . ASP A 1 334 ? 13.527 -2.422 -13.639 1.00 93.88 334 ASP A O 1
ATOM 2466 N N . ASP A 1 335 ? 12.371 -1.338 -12.031 1.00 96.12 335 ASP A N 1
ATOM 2467 C CA . ASP A 1 335 ? 12.886 -2.139 -10.913 1.00 96.12 335 ASP A CA 1
ATOM 2468 C C . ASP A 1 335 ? 11.950 -3.256 -10.451 1.00 96.12 335 ASP A C 1
ATOM 2470 O O . ASP A 1 335 ? 12.401 -4.382 -10.241 1.00 96.12 335 ASP A O 1
ATOM 2474 N N . TYR A 1 336 ? 10.647 -2.995 -10.308 1.00 97.69 336 TYR A N 1
ATOM 2475 C CA . TYR A 1 336 ? 9.714 -4.009 -9.790 1.00 97.69 336 TYR A CA 1
ATOM 2476 C C . TYR A 1 336 ? 8.262 -3.866 -10.261 1.00 97.69 336 TYR A C 1
ATOM 2478 O O . TYR A 1 336 ? 7.513 -4.842 -10.192 1.00 97.69 336 TYR A O 1
ATOM 2486 N N . PHE A 1 337 ? 7.831 -2.714 -10.778 1.00 97.94 337 PHE A N 1
ATOM 2487 C CA . PHE A 1 337 ? 6.451 -2.475 -11.193 1.00 97.94 337 PHE A CA 1
ATOM 2488 C C . PHE A 1 337 ? 6.331 -1.697 -12.513 1.00 97.94 337 PHE A C 1
ATOM 2490 O O . PHE A 1 337 ? 6.496 -0.479 -12.608 1.00 97.94 337 PHE A O 1
ATOM 2497 N N . ALA A 1 338 ? 5.876 -2.399 -13.552 1.00 96.56 338 ALA A N 1
ATOM 2498 C CA . ALA A 1 338 ? 5.507 -1.791 -14.825 1.00 96.56 338 ALA A CA 1
ATOM 2499 C C . ALA A 1 338 ? 4.303 -2.523 -15.436 1.00 96.56 338 ALA A C 1
ATOM 2501 O O . ALA A 1 338 ? 4.467 -3.637 -15.923 1.00 96.56 338 ALA A O 1
ATOM 2502 N N . PRO A 1 339 ? 3.101 -1.918 -15.491 1.00 94.12 339 PRO A N 1
ATOM 2503 C CA . PRO A 1 339 ? 1.927 -2.553 -16.102 1.00 94.12 339 PRO A CA 1
ATOM 2504 C C . PRO A 1 339 ? 2.100 -2.866 -17.587 1.00 94.12 339 PRO A C 1
ATOM 2506 O O . PRO A 1 339 ? 1.503 -3.795 -18.120 1.00 94.12 339 PRO A O 1
ATOM 2509 N N . THR A 1 340 ? 2.916 -2.072 -18.275 1.00 93.69 340 THR A N 1
ATOM 2510 C CA . THR A 1 340 ? 3.260 -2.272 -19.683 1.00 93.69 340 THR A CA 1
ATOM 2511 C C . THR A 1 340 ? 4.775 -2.134 -19.810 1.00 93.69 340 THR A C 1
ATOM 2513 O O . THR A 1 340 ? 5.259 -1.065 -20.189 1.00 93.69 340 THR A O 1
ATOM 2516 N N . PRO A 1 341 ? 5.545 -3.161 -19.400 1.00 94.25 341 PRO A N 1
ATOM 2517 C CA . PRO A 1 341 ? 6.997 -3.083 -19.440 1.00 94.25 341 PRO A CA 1
ATOM 2518 C C . PRO A 1 341 ? 7.454 -3.014 -20.900 1.00 94.25 341 PRO A C 1
ATOM 2520 O O . PRO A 1 341 ? 6.920 -3.718 -21.761 1.00 94.25 341 PRO A O 1
ATOM 2523 N N . ALA A 1 342 ? 8.452 -2.178 -21.190 1.00 91.69 342 ALA A N 1
ATOM 2524 C CA . ALA A 1 342 ? 9.109 -2.221 -22.492 1.00 91.69 342 ALA A CA 1
ATOM 2525 C C . ALA A 1 342 ? 9.728 -3.612 -22.692 1.00 91.69 342 ALA A C 1
ATOM 2527 O O . ALA A 1 342 ? 10.328 -4.148 -21.769 1.00 91.69 342 ALA A O 1
ATOM 2528 N N . SER A 1 343 ? 9.633 -4.194 -23.889 1.00 91.56 343 SER A N 1
ATOM 2529 C CA . SER A 1 343 ? 10.105 -5.567 -24.158 1.00 91.56 343 SER A CA 1
ATOM 2530 C C . SER A 1 343 ? 11.592 -5.795 -23.854 1.00 91.56 343 SER A C 1
ATOM 2532 O O . SER A 1 343 ? 12.016 -6.927 -23.623 1.00 91.56 343 SER A O 1
ATOM 2534 N N . THR A 1 344 ? 12.393 -4.730 -23.838 1.00 90.19 344 THR A N 1
ATOM 2535 C CA . THR A 1 344 ? 13.821 -4.770 -23.515 1.00 90.19 344 THR A CA 1
ATOM 2536 C C . THR A 1 344 ? 14.126 -4.529 -22.035 1.00 90.19 344 THR A C 1
ATOM 2538 O O . THR A 1 344 ? 15.266 -4.771 -21.635 1.00 90.19 344 THR A O 1
ATOM 2541 N N . SER A 1 345 ? 13.157 -4.077 -21.227 1.00 93.44 345 SER A N 1
ATOM 2542 C CA . SER A 1 345 ? 13.382 -3.729 -19.819 1.00 93.44 345 SER A CA 1
ATOM 2543 C C . SER A 1 345 ? 13.648 -4.960 -18.952 1.00 93.44 345 SER A C 1
ATOM 2545 O O . SER A 1 345 ? 13.350 -6.096 -19.334 1.00 93.44 345 SER A O 1
ATOM 2547 N N . TYR A 1 346 ? 14.200 -4.728 -17.760 1.00 96.94 346 TYR A N 1
ATOM 2548 C CA . TYR A 1 346 ? 14.381 -5.758 -16.738 1.00 96.94 346 TYR A CA 1
ATOM 2549 C C . TYR A 1 346 ? 13.063 -6.508 -16.465 1.00 96.94 346 TYR A C 1
ATOM 2551 O O . TYR A 1 346 ? 13.021 -7.735 -16.571 1.00 96.94 346 TYR A O 1
ATOM 2559 N N . LEU A 1 347 ? 11.965 -5.764 -16.294 1.00 97.50 347 LEU A N 1
ATOM 2560 C CA . LEU A 1 347 ? 10.614 -6.266 -15.999 1.00 97.50 347 LEU A CA 1
ATOM 2561 C C . LEU A 1 347 ? 9.908 -6.998 -17.153 1.00 97.50 347 LEU A C 1
ATOM 2563 O O . LEU A 1 347 ? 8.809 -7.528 -16.972 1.00 97.50 347 LEU A O 1
ATOM 2567 N N . ALA A 1 348 ? 10.502 -7.042 -18.348 1.00 95.56 348 ALA A N 1
ATOM 2568 C CA . ALA A 1 348 ? 10.047 -7.949 -19.398 1.00 95.56 348 ALA A CA 1
ATOM 2569 C C . ALA A 1 348 ? 10.541 -9.388 -19.177 1.00 95.56 348 ALA A C 1
ATOM 2571 O O . ALA A 1 348 ? 9.879 -10.325 -19.628 1.00 95.56 348 ALA A O 1
ATOM 2572 N N . ARG A 1 349 ? 11.683 -9.556 -18.493 1.00 95.94 349 ARG A N 1
ATOM 2573 C CA . ARG A 1 349 ? 12.386 -10.840 -18.315 1.00 95.94 349 ARG A CA 1
ATOM 2574 C C . ARG A 1 349 ? 12.531 -11.289 -16.859 1.00 95.94 349 ARG A C 1
ATOM 2576 O O . ARG A 1 349 ? 12.987 -12.404 -16.647 1.00 95.94 349 ARG A O 1
ATOM 2583 N N . HIS A 1 350 ? 12.122 -10.467 -15.900 1.00 97.62 350 HIS A N 1
ATOM 2584 C CA . HIS A 1 350 ? 12.147 -10.773 -14.468 1.00 97.62 350 HIS A CA 1
ATOM 2585 C C . HIS A 1 350 ? 10.766 -10.572 -13.844 1.00 97.62 350 HIS A C 1
ATOM 2587 O O . HIS A 1 350 ? 9.824 -10.141 -14.524 1.00 97.62 350 HIS A O 1
ATOM 2593 N N . TRP A 1 351 ? 10.648 -10.912 -12.562 1.00 97.62 351 TRP A N 1
ATOM 2594 C CA . TRP A 1 351 ? 9.440 -10.694 -11.784 1.00 97.62 351 TRP A CA 1
ATOM 2595 C C . TRP A 1 351 ? 8.979 -9.244 -11.901 1.00 97.62 351 TRP A C 1
ATOM 2597 O O . TRP A 1 351 ? 9.753 -8.298 -11.778 1.00 97.62 351 TRP A O 1
ATOM 2607 N N . ASN A 1 352 ? 7.690 -9.083 -12.163 1.00 97.81 352 ASN A N 1
ATOM 2608 C CA . ASN A 1 352 ? 7.050 -7.790 -12.275 1.00 97.81 352 ASN A CA 1
ATOM 2609 C C . ASN A 1 352 ? 5.798 -7.844 -11.419 1.00 97.81 352 ASN A C 1
ATOM 2611 O O . ASN A 1 352 ? 4.862 -8.574 -11.748 1.00 97.81 352 ASN A O 1
ATOM 2615 N N . VAL A 1 353 ? 5.771 -7.043 -10.356 1.00 97.94 353 VAL A N 1
ATOM 2616 C CA . VAL A 1 353 ? 4.668 -6.964 -9.393 1.00 97.94 353 VAL A CA 1
ATOM 2617 C C . VAL A 1 353 ? 3.329 -6.739 -10.097 1.00 97.94 353 VAL A C 1
ATOM 2619 O O . VAL A 1 353 ? 2.312 -7.264 -9.657 1.00 97.94 353 VAL A O 1
ATOM 2622 N N . ALA A 1 354 ? 3.308 -6.045 -11.243 1.00 97.12 354 ALA A N 1
ATOM 2623 C CA . ALA A 1 354 ? 2.089 -5.837 -12.026 1.00 97.12 354 ALA A CA 1
ATOM 2624 C C . ALA A 1 354 ? 1.444 -7.138 -12.559 1.00 97.12 354 ALA A C 1
ATOM 2626 O O . ALA A 1 354 ? 0.293 -7.105 -12.988 1.00 97.12 354 ALA A O 1
ATOM 2627 N N . ARG A 1 355 ? 2.165 -8.269 -12.540 1.00 94.56 355 ARG A N 1
ATOM 2628 C CA . ARG A 1 355 ? 1.683 -9.612 -12.912 1.00 94.56 355 ARG A CA 1
ATOM 2629 C C . ARG A 1 355 ? 1.268 -10.464 -11.710 1.00 94.56 355 ARG A C 1
ATOM 2631 O O . ARG A 1 355 ? 0.850 -11.601 -11.906 1.00 94.56 355 ARG A O 1
ATOM 2638 N N . SER A 1 356 ? 1.399 -9.946 -10.488 1.00 96.38 356 SER A N 1
ATOM 2639 C CA . SER A 1 356 ? 1.068 -10.693 -9.277 1.00 96.38 356 SER A CA 1
ATOM 2640 C C . SER A 1 356 ? -0.420 -11.079 -9.249 1.00 96.38 356 SER A C 1
ATOM 2642 O O . SER A 1 356 ? -1.272 -10.224 -9.514 1.00 96.38 356 SER A O 1
ATOM 2644 N N . PRO A 1 357 ? -0.769 -12.332 -8.890 1.00 96.12 357 PRO A N 1
ATOM 2645 C CA . PRO A 1 357 ? -2.165 -12.757 -8.770 1.00 96.12 357 PRO A CA 1
ATOM 2646 C C . PRO A 1 357 ? -2.895 -12.065 -7.607 1.00 96.12 357 PRO A C 1
ATOM 2648 O O . PRO A 1 357 ? -4.124 -12.038 -7.582 1.00 96.12 357 PRO A O 1
ATOM 2651 N N . PHE A 1 358 ? -2.146 -11.454 -6.683 1.00 97.50 358 PHE A N 1
ATOM 2652 C CA . PHE A 1 358 ? -2.653 -10.616 -5.593 1.00 97.50 358 PHE A CA 1
ATOM 2653 C C . PHE A 1 358 ? -3.074 -9.215 -6.049 1.00 97.50 358 PHE A C 1
ATOM 2655 O O . PHE A 1 358 ? -3.557 -8.409 -5.249 1.00 97.50 358 PHE A O 1
ATOM 2662 N N . LEU A 1 359 ? -2.920 -8.911 -7.339 1.00 97.69 359 LEU A N 1
ATOM 2663 C CA . LEU A 1 359 ? -3.528 -7.757 -7.981 1.00 97.69 359 LEU A CA 1
ATOM 2664 C C . LEU A 1 359 ? -4.759 -8.177 -8.800 1.00 97.69 359 LEU A C 1
ATOM 2666 O O . LEU A 1 359 ? -4.966 -9.336 -9.164 1.00 97.69 359 LEU A O 1
ATOM 2670 N N . CYS A 1 360 ? -5.624 -7.216 -9.084 1.00 96.62 360 CYS A N 1
ATOM 2671 C CA . CYS A 1 360 ? -6.826 -7.407 -9.885 1.00 96.62 360 CYS A CA 1
ATOM 2672 C C . CYS A 1 360 ? -7.048 -6.214 -10.817 1.00 96.62 360 CYS A C 1
ATOM 2674 O O . CYS A 1 360 ? -6.746 -5.069 -10.468 1.00 96.62 360 CYS A O 1
ATOM 2676 N N . GLY A 1 361 ? -7.591 -6.499 -11.998 1.00 95.00 361 GLY A N 1
ATOM 2677 C CA . GLY A 1 361 ? -8.072 -5.520 -12.972 1.00 95.00 361 GLY A CA 1
ATOM 2678 C C . GLY A 1 361 ? -9.585 -5.622 -13.170 1.00 95.00 361 GLY A C 1
ATOM 2679 O O . GLY A 1 361 ? -10.275 -6.315 -12.421 1.00 95.00 361 GLY A O 1
ATOM 2680 N N . GLU A 1 362 ? -10.109 -4.955 -14.197 1.00 90.56 362 GLU A N 1
ATOM 2681 C CA . GLU A 1 362 ? -11.515 -5.114 -14.589 1.00 90.56 362 GLU A CA 1
ATOM 2682 C C . GLU A 1 362 ? -11.804 -6.555 -15.071 1.00 90.56 362 GLU A C 1
ATOM 2684 O O . GLU A 1 362 ? -10.932 -7.178 -15.682 1.00 90.56 362 GLU A O 1
ATOM 2689 N N . PRO A 1 363 ? -13.029 -7.085 -14.877 1.00 91.38 363 PRO A N 1
ATOM 2690 C CA . PRO A 1 363 ? -14.150 -6.492 -14.137 1.00 91.38 363 PRO A CA 1
ATOM 2691 C C . PRO A 1 363 ? -14.132 -6.819 -12.631 1.00 91.38 363 PRO A C 1
ATOM 2693 O O . PRO A 1 363 ? -15.032 -6.402 -11.908 1.00 91.38 363 PRO A O 1
ATOM 2696 N N . GLU A 1 364 ? -13.152 -7.595 -12.157 1.00 89.38 364 GLU A N 1
ATOM 2697 C CA . GLU A 1 364 ? -13.059 -8.027 -10.754 1.00 89.38 364 GLU A CA 1
ATOM 2698 C C . GLU A 1 364 ? -12.900 -6.834 -9.803 1.00 89.38 364 GLU A C 1
ATOM 2700 O O . GLU A 1 364 ? -13.497 -6.791 -8.727 1.00 89.38 364 GLU A O 1
ATOM 2705 N N . CYS A 1 365 ? -12.120 -5.841 -10.227 1.00 90.50 365 CYS A N 1
ATOM 2706 C CA . CYS A 1 365 ? -11.825 -4.645 -9.464 1.00 90.50 365 CYS A CA 1
ATOM 2707 C C . CYS A 1 365 ? -12.051 -3.384 -10.312 1.00 90.50 365 CYS A C 1
ATOM 2709 O O . CYS A 1 365 ? -11.579 -3.340 -11.448 1.00 90.50 365 CYS A O 1
ATOM 2711 N N . PRO A 1 366 ? -12.673 -2.323 -9.754 1.00 87.75 366 PRO A N 1
ATOM 2712 C CA . PRO A 1 366 ? -13.025 -1.099 -10.482 1.00 87.75 366 PRO A CA 1
ATOM 2713 C C . PRO A 1 366 ? -11.804 -0.178 -10.693 1.00 87.75 366 PRO A C 1
ATOM 2715 O O . PRO A 1 366 ? -11.760 0.963 -10.220 1.00 87.75 366 PRO A O 1
ATOM 2718 N N . VAL A 1 367 ? -10.756 -0.689 -11.342 1.00 87.44 367 VAL A N 1
ATOM 2719 C CA . VAL A 1 367 ? -9.453 -0.024 -11.525 1.00 87.44 367 VAL A CA 1
ATOM 2720 C C . VAL A 1 367 ? -9.566 1.259 -12.324 1.00 87.44 367 VAL A C 1
ATOM 2722 O O . VAL A 1 367 ? -8.969 2.267 -11.938 1.00 87.44 367 VAL A O 1
ATOM 2725 N N . SER A 1 368 ? -10.378 1.264 -13.381 1.00 85.38 368 SER A N 1
ATOM 2726 C CA . SER A 1 368 ? -10.550 2.448 -14.222 1.00 85.38 368 SER A CA 1
ATOM 2727 C C . SER A 1 368 ? -11.232 3.565 -13.444 1.00 85.38 368 SER A C 1
ATOM 2729 O O . SER A 1 368 ? -10.833 4.728 -13.525 1.00 85.38 368 SER A O 1
ATOM 2731 N N . GLU A 1 369 ? -12.235 3.210 -12.641 1.00 85.00 369 GLU A N 1
ATOM 2732 C CA . GLU A 1 369 ? -12.939 4.168 -11.805 1.00 85.00 369 GLU A CA 1
ATOM 2733 C C . GLU A 1 369 ? -12.009 4.745 -10.731 1.00 85.00 369 GLU A C 1
ATOM 2735 O O . GLU A 1 369 ? -11.895 5.966 -10.609 1.00 85.00 369 GLU A O 1
ATOM 2740 N N . LEU A 1 370 ? -11.299 3.893 -9.981 1.00 83.69 370 LEU A N 1
ATOM 2741 C CA . LEU A 1 370 ? -10.392 4.342 -8.921 1.00 83.69 370 LEU A CA 1
ATOM 2742 C C . LEU A 1 370 ? -9.245 5.206 -9.456 1.00 83.69 370 LEU A C 1
ATOM 2744 O O . LEU A 1 370 ? -8.936 6.238 -8.856 1.00 83.69 370 LEU A O 1
ATOM 2748 N N . ALA A 1 371 ? -8.663 4.854 -10.605 1.00 82.31 371 ALA A N 1
ATOM 2749 C CA . ALA A 1 371 ? -7.615 5.652 -11.239 1.00 82.31 371 ALA A CA 1
ATOM 2750 C C . ALA A 1 371 ? -8.116 7.048 -11.653 1.00 82.31 371 ALA A C 1
ATOM 2752 O O . ALA A 1 371 ? -7.377 8.034 -11.590 1.00 82.31 371 ALA A O 1
ATOM 2753 N N . GLN A 1 372 ? -9.392 7.153 -12.038 1.00 74.50 372 GLN A N 1
ATOM 2754 C CA . GLN A 1 372 ? -10.025 8.405 -12.451 1.00 74.50 372 GLN A CA 1
ATOM 2755 C C . GLN A 1 372 ? -10.541 9.256 -11.287 1.00 74.50 372 GLN A C 1
ATOM 2757 O O . GLN A 1 372 ? -10.754 10.456 -11.486 1.00 74.50 372 GLN A O 1
ATOM 2762 N N . ARG A 1 373 ? -10.716 8.694 -10.077 1.00 65.06 373 ARG A N 1
ATOM 2763 C CA . ARG A 1 373 ? -11.370 9.339 -8.910 1.00 65.06 373 ARG A CA 1
ATOM 2764 C C . ARG A 1 373 ? -10.719 10.634 -8.412 1.00 65.06 373 ARG A C 1
ATOM 2766 O O . ARG A 1 373 ? -11.187 11.238 -7.448 1.00 65.06 373 ARG A O 1
ATOM 2773 N N . THR A 1 374 ? -9.675 11.107 -9.075 1.00 51.81 374 THR A N 1
ATOM 2774 C CA . THR A 1 374 ? -8.840 12.207 -8.607 1.00 51.81 374 THR A CA 1
ATOM 2775 C C . THR A 1 374 ? -8.061 12.955 -9.672 1.00 51.81 374 THR A C 1
ATOM 2777 O O . THR A 1 374 ? -7.243 13.818 -9.347 1.00 51.81 374 THR A O 1
ATOM 2780 N N . ILE A 1 375 ? -8.394 12.764 -10.943 1.00 43.47 375 ILE A N 1
ATOM 2781 C CA . ILE A 1 375 ? -8.309 13.918 -11.826 1.00 43.47 375 ILE A CA 1
ATOM 2782 C C . ILE A 1 375 ? -9.465 14.795 -11.337 1.00 43.47 375 ILE A C 1
ATOM 2784 O O . ILE A 1 375 ? -10.618 14.430 -11.590 1.00 43.47 375 ILE A O 1
ATOM 2788 N N . PRO A 1 376 ? -9.267 15.927 -10.615 1.00 39.72 376 PRO A N 1
ATOM 2789 C CA . PRO A 1 376 ? -10.299 16.938 -10.690 1.00 39.72 376 PRO A CA 1
ATOM 2790 C C . PRO A 1 376 ? -10.431 17.131 -12.183 1.00 39.72 376 PRO A C 1
ATOM 2792 O O . PRO A 1 376 ? -9.446 17.538 -12.801 1.00 39.72 376 PRO A O 1
ATOM 2795 N N . ALA A 1 377 ? -11.575 16.749 -12.770 1.00 34.59 377 ALA A N 1
ATOM 2796 C CA . ALA A 1 377 ? -11.885 17.143 -14.125 1.00 34.59 377 ALA A CA 1
ATOM 2797 C C . ALA A 1 377 ? -11.503 18.606 -14.120 1.00 34.59 377 ALA A C 1
ATOM 2799 O O . ALA A 1 377 ? -12.093 19.395 -13.365 1.00 34.59 377 ALA A O 1
ATOM 2800 N N . ALA A 1 378 ? -10.413 18.935 -14.814 1.00 38.34 378 ALA A N 1
ATOM 2801 C CA . ALA A 1 378 ? -10.047 20.299 -15.002 1.00 38.34 378 ALA A CA 1
ATOM 2802 C C . ALA A 1 378 ? -11.235 20.746 -15.824 1.00 38.34 378 ALA A C 1
ATOM 2804 O O . ALA A 1 378 ? -11.279 20.589 -17.039 1.00 38.34 378 ALA A O 1
ATOM 2805 N N . LYS A 1 379 ? -12.269 21.256 -15.146 1.00 38.16 379 LYS A N 1
ATOM 2806 C CA . LYS A 1 379 ? -13.121 22.256 -15.716 1.00 38.16 379 LYS A CA 1
ATOM 2807 C C . LYS A 1 379 ? -12.073 23.285 -16.046 1.00 38.16 379 LYS A C 1
ATOM 2809 O O . LYS A 1 379 ? -11.684 24.079 -15.191 1.00 38.16 379 LYS A O 1
ATOM 2814 N N . THR A 1 380 ? -11.580 23.223 -17.276 1.00 36.44 380 THR A N 1
ATOM 2815 C CA . THR A 1 380 ? -11.009 24.315 -18.021 1.00 36.44 380 THR A CA 1
ATOM 2816 C C . THR A 1 380 ? -12.115 25.354 -18.034 1.00 36.44 380 THR A C 1
ATOM 2818 O O . THR A 1 380 ? -12.805 25.590 -19.024 1.00 36.44 380 THR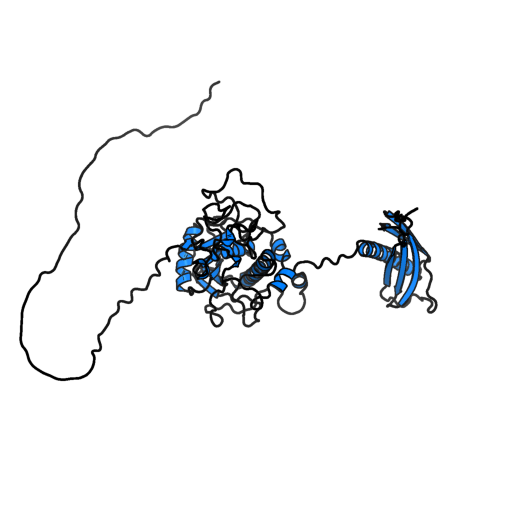 A O 1
ATOM 2821 N N . ARG A 1 381 ? -12.362 25.956 -16.868 1.00 41.62 381 ARG A N 1
ATOM 2822 C CA . ARG A 1 381 ? -13.108 27.174 -16.714 1.00 41.62 381 ARG A CA 1
ATOM 2823 C C . ARG A 1 381 ? -12.181 28.137 -17.403 1.00 41.62 381 ARG A C 1
ATOM 2825 O O . ARG A 1 381 ? -11.215 28.610 -16.809 1.00 41.62 381 ARG A O 1
ATOM 2832 N N . ARG A 1 382 ? -12.437 28.331 -18.702 1.00 51.25 382 ARG A N 1
ATOM 2833 C CA . ARG A 1 382 ? -11.739 29.296 -19.546 1.00 51.25 382 ARG A CA 1
ATOM 2834 C C . ARG A 1 382 ? -11.453 30.520 -18.674 1.00 51.25 382 ARG A C 1
ATOM 2836 O O . ARG A 1 382 ? -12.406 30.975 -18.029 1.00 51.25 382 ARG A O 1
ATOM 2843 N N . PRO A 1 383 ? -10.226 31.068 -18.639 1.00 54.62 383 PRO A N 1
ATOM 2844 C CA . PRO A 1 383 ? -9.860 32.221 -17.802 1.00 54.62 383 PRO A CA 1
ATOM 2845 C C . PRO A 1 383 ? -10.896 33.362 -17.843 1.00 54.62 383 PRO A C 1
ATOM 2847 O O . PRO A 1 383 ? -11.152 34.051 -16.856 1.00 54.62 383 PRO A O 1
ATOM 2850 N N . GLN A 1 384 ? -11.585 33.477 -18.980 1.00 57.44 384 GLN A N 1
ATOM 2851 C CA . GLN A 1 384 ? -12.728 34.349 -19.235 1.00 57.44 384 GLN A CA 1
ATOM 2852 C C . GLN A 1 384 ? -13.889 34.189 -18.223 1.00 57.44 384 GLN A C 1
ATOM 2854 O O . GLN A 1 384 ? -14.411 35.190 -17.743 1.00 57.44 384 GLN A O 1
ATOM 2859 N N . THR A 1 385 ? -14.269 32.961 -17.851 1.00 60.16 385 THR A N 1
ATOM 2860 C CA . THR A 1 385 ? -15.372 32.658 -16.911 1.00 60.16 385 THR A CA 1
ATOM 2861 C C . THR A 1 385 ? -15.058 33.041 -15.461 1.00 60.16 385 THR A C 1
ATOM 2863 O O . THR A 1 385 ? -15.950 33.468 -14.726 1.00 60.16 385 THR A O 1
ATOM 2866 N N . SER A 1 386 ? -13.790 32.940 -15.048 1.00 67.69 386 SER A N 1
ATOM 2867 C CA . SER A 1 386 ? -13.340 33.365 -13.716 1.00 67.69 386 SER A CA 1
ATOM 2868 C C . SER A 1 386 ? -13.324 34.895 -13.602 1.00 67.69 386 SER A C 1
ATOM 2870 O O . SER A 1 386 ? -13.869 35.467 -12.650 1.00 67.69 386 SER A O 1
ATOM 2872 N N . ALA A 1 387 ? -12.800 35.579 -14.627 1.00 76.44 387 ALA A N 1
ATOM 2873 C CA . ALA A 1 387 ? -12.723 37.037 -14.668 1.00 76.44 387 ALA A CA 1
ATOM 2874 C C . ALA A 1 387 ? -14.111 37.711 -14.682 1.00 76.44 387 ALA A C 1
ATOM 2876 O O . ALA A 1 387 ? -14.335 38.682 -13.949 1.00 76.44 387 ALA A O 1
ATOM 2877 N N . THR A 1 388 ? -15.068 37.197 -15.467 1.00 83.25 388 THR A N 1
ATOM 2878 C CA . THR A 1 388 ? -16.441 37.734 -15.494 1.00 83.25 388 THR A CA 1
ATOM 2879 C C . THR A 1 388 ? -17.213 37.422 -14.214 1.00 83.25 388 THR A C 1
ATOM 2881 O O . THR A 1 388 ? -17.967 38.275 -13.744 1.00 83.25 388 THR A O 1
ATOM 2884 N N . GLY A 1 389 ? -16.974 36.266 -13.582 1.00 81.50 389 GLY A N 1
ATOM 2885 C CA . GLY A 1 389 ? -17.546 35.929 -12.276 1.00 81.50 389 GLY A CA 1
ATOM 2886 C C . GLY A 1 389 ? -17.087 36.877 -11.160 1.00 81.50 389 GLY A C 1
ATOM 2887 O O . GLY A 1 389 ? -17.903 37.359 -10.371 1.00 81.50 389 GLY A O 1
ATOM 2888 N N . ALA A 1 390 ? -15.794 37.213 -11.117 1.00 83.06 390 ALA A N 1
ATOM 2889 C CA . ALA A 1 390 ? -15.258 38.185 -10.161 1.00 83.06 390 ALA A CA 1
ATOM 2890 C C . ALA A 1 390 ? -15.812 39.603 -10.391 1.00 83.06 390 ALA A C 1
ATOM 2892 O O . ALA A 1 390 ? -16.133 40.313 -9.433 1.00 83.06 390 ALA A O 1
ATOM 2893 N N . LEU A 1 391 ? -15.962 40.006 -11.657 1.00 88.38 391 LEU A N 1
ATOM 2894 C CA . LEU A 1 391 ? -16.595 41.270 -12.026 1.00 88.38 391 LEU A CA 1
ATOM 2895 C C . LEU A 1 391 ? -18.067 41.311 -11.585 1.00 88.38 391 LEU A C 1
ATOM 2897 O O . LEU A 1 391 ? -18.473 42.272 -10.933 1.00 88.38 391 LEU A O 1
ATOM 2901 N N . ALA A 1 392 ? -18.838 40.254 -11.855 1.00 88.31 392 ALA A N 1
ATOM 2902 C CA . ALA A 1 392 ? -20.245 40.154 -11.475 1.00 88.31 392 ALA A CA 1
ATOM 2903 C C . ALA A 1 392 ? -20.458 40.312 -9.959 1.00 88.31 392 ALA A C 1
ATOM 2905 O O . ALA A 1 392 ? -21.320 41.084 -9.546 1.00 88.31 392 ALA A O 1
ATOM 2906 N N . ARG A 1 393 ? -19.619 39.681 -9.121 1.00 88.50 393 ARG A N 1
ATOM 2907 C CA . ARG A 1 393 ? -19.681 39.833 -7.652 1.00 88.50 393 ARG A CA 1
ATOM 2908 C C . ARG A 1 393 ? -19.421 41.267 -7.187 1.00 88.50 393 ARG A C 1
ATOM 2910 O O . ARG A 1 393 ? -20.103 41.758 -6.289 1.00 88.50 393 ARG A O 1
ATOM 2917 N N . ARG A 1 394 ? -18.446 41.959 -7.790 1.00 90.31 394 ARG A N 1
ATOM 2918 C CA . ARG A 1 394 ? -18.156 43.368 -7.463 1.00 90.31 394 ARG A CA 1
ATOM 2919 C C . ARG A 1 394 ? -19.329 44.280 -7.819 1.00 90.31 394 ARG A C 1
ATOM 2921 O O . ARG A 1 394 ? -19.680 45.144 -7.020 1.00 90.31 394 ARG A O 1
ATOM 2928 N N . LEU A 1 395 ? -19.943 44.063 -8.981 1.00 90.88 395 LEU A N 1
ATOM 2929 C CA . LEU A 1 395 ? -21.110 44.827 -9.422 1.00 90.88 395 LEU A CA 1
ATOM 2930 C C . LEU A 1 395 ? -22.347 44.513 -8.569 1.00 90.88 395 LEU A C 1
ATOM 2932 O O . LEU A 1 395 ? -23.037 45.444 -8.170 1.00 90.88 395 LEU A O 1
ATOM 2936 N N . ALA A 1 396 ? -22.576 43.249 -8.198 1.00 87.94 396 ALA A N 1
ATOM 2937 C CA . ALA A 1 396 ? -23.662 42.853 -7.295 1.00 87.94 396 ALA A CA 1
ATOM 2938 C C . ALA A 1 396 ? -23.610 43.610 -5.965 1.00 87.94 396 ALA A C 1
ATOM 2940 O O . ALA A 1 396 ? -24.619 44.158 -5.536 1.00 87.94 396 ALA A O 1
ATOM 2941 N N . ARG A 1 397 ? -22.422 43.733 -5.357 1.00 89.12 397 ARG A N 1
ATOM 2942 C CA . ARG A 1 397 ? -22.245 44.517 -4.124 1.00 89.12 397 ARG A CA 1
ATOM 2943 C C . ARG A 1 397 ? -22.570 45.999 -4.309 1.00 89.12 397 ARG A C 1
ATOM 2945 O O . ARG A 1 397 ? -23.160 46.601 -3.420 1.00 89.12 397 ARG A O 1
ATOM 2952 N N . GLN A 1 398 ? -22.197 46.596 -5.442 1.00 90.44 398 GLN A N 1
ATOM 2953 C CA . GLN A 1 398 ? -22.546 47.993 -5.733 1.00 90.44 398 GLN A CA 1
ATOM 2954 C C . GLN A 1 398 ? -24.053 48.179 -5.917 1.00 90.44 398 GLN A C 1
ATOM 2956 O O . GLN A 1 398 ? -24.613 49.134 -5.388 1.00 90.44 398 GLN A O 1
ATOM 2961 N N . VAL A 1 399 ? -24.704 47.259 -6.633 1.00 86.69 399 VAL A N 1
ATOM 2962 C CA . VAL A 1 399 ? -26.153 47.284 -6.864 1.00 86.69 399 VAL A CA 1
ATOM 2963 C C . VAL A 1 399 ? -26.911 47.097 -5.551 1.00 86.69 399 VAL A C 1
ATOM 2965 O O . VAL A 1 399 ? -27.768 47.917 -5.245 1.00 86.69 399 VAL A O 1
ATOM 2968 N N . ALA A 1 400 ? -26.545 46.101 -4.739 1.00 85.38 400 ALA A N 1
ATOM 2969 C CA . ALA A 1 400 ? -27.152 45.861 -3.430 1.00 85.38 400 ALA A CA 1
ATOM 2970 C C . ALA A 1 400 ? -27.048 47.094 -2.518 1.00 85.38 400 ALA A C 1
ATOM 2972 O O . ALA A 1 400 ? -28.045 47.529 -1.954 1.00 85.38 400 ALA A O 1
ATOM 2973 N N . ARG A 1 401 ? -25.864 47.723 -2.443 1.00 86.81 401 ARG A N 1
ATOM 2974 C CA . ARG A 1 401 ? -25.663 48.959 -1.666 1.00 86.81 401 ARG A CA 1
ATOM 2975 C C . ARG A 1 401 ? -26.499 50.129 -2.186 1.00 86.81 401 ARG A C 1
ATOM 2977 O O . ARG A 1 401 ? -26.978 50.929 -1.391 1.00 86.81 401 ARG A O 1
ATOM 2984 N N . ALA A 1 402 ? -26.650 50.264 -3.502 1.00 83.88 402 ALA A N 1
ATOM 2985 C CA . ALA A 1 402 ? -27.452 51.331 -4.094 1.00 83.88 402 ALA A CA 1
ATOM 2986 C C . ALA A 1 402 ? -28.952 51.139 -3.825 1.00 83.88 402 ALA A C 1
ATOM 2988 O O . ALA A 1 402 ? -29.613 52.109 -3.461 1.00 83.88 402 ALA A O 1
ATOM 2989 N N . ILE A 1 403 ? -29.457 49.904 -3.937 1.00 82.75 403 ILE A N 1
ATOM 2990 C CA . ILE A 1 403 ? -30.844 49.563 -3.591 1.00 82.75 403 ILE A CA 1
ATOM 2991 C C . ILE A 1 403 ? -31.083 49.821 -2.101 1.00 82.75 403 ILE A C 1
ATOM 2993 O O . ILE A 1 403 ? -32.006 50.553 -1.772 1.00 82.75 403 ILE A O 1
ATOM 2997 N N . ALA A 1 404 ? -30.212 49.322 -1.217 1.00 80.06 404 ALA A N 1
ATOM 2998 C CA . ALA A 1 404 ? -30.351 49.512 0.228 1.00 80.06 404 ALA A CA 1
ATOM 2999 C C . ALA A 1 404 ? -30.370 50.994 0.643 1.00 80.06 404 ALA A C 1
ATOM 3001 O O . ALA A 1 404 ? -31.087 51.367 1.559 1.00 80.06 404 ALA A O 1
ATOM 3002 N N . ARG A 1 405 ? -29.600 51.857 -0.037 1.00 85.38 405 ARG A N 1
ATOM 3003 C CA . ARG A 1 405 ? -29.521 53.291 0.296 1.00 85.38 405 ARG A CA 1
ATOM 3004 C C . ARG A 1 405 ? -30.596 54.159 -0.349 1.00 85.38 405 ARG A C 1
ATOM 3006 O O . ARG A 1 405 ? -30.895 55.221 0.174 1.00 85.38 405 ARG A O 1
ATOM 3013 N N . ARG A 1 406 ? -31.064 53.807 -1.550 1.00 83.94 406 ARG A N 1
ATOM 3014 C CA . ARG A 1 406 ? -31.897 54.693 -2.391 1.00 83.94 406 ARG A CA 1
ATOM 3015 C C . ARG A 1 406 ? -33.232 54.073 -2.795 1.00 83.94 406 ARG A C 1
ATOM 3017 O O . ARG A 1 406 ? -33.953 54.691 -3.570 1.00 83.94 406 ARG A O 1
ATOM 3024 N N . GLY A 1 407 ? -33.503 52.835 -2.386 1.00 78.81 407 GLY A N 1
ATOM 3025 C CA . GLY A 1 407 ? -34.701 52.082 -2.762 1.00 78.81 407 GLY A CA 1
ATOM 3026 C C . GLY A 1 407 ? -34.813 51.766 -4.257 1.00 78.81 407 GLY A C 1
ATOM 3027 O O . GLY A 1 407 ? -35.874 51.370 -4.717 1.00 78.81 407 GLY A O 1
ATOM 3028 N N . ARG A 1 408 ? -33.755 51.963 -5.057 1.00 82.12 408 ARG A N 1
ATOM 3029 C CA . ARG A 1 408 ? -33.806 51.778 -6.518 1.00 82.12 408 ARG A CA 1
ATOM 3030 C C . ARG A 1 408 ? -32.478 51.338 -7.116 1.00 82.12 408 ARG A C 1
ATOM 3032 O O . ARG A 1 408 ? -31.407 51.582 -6.555 1.00 82.12 408 ARG A O 1
ATOM 3039 N N . LEU A 1 409 ? -32.548 50.740 -8.306 1.00 83.69 409 LEU A N 1
ATOM 3040 C CA . LEU A 1 409 ? -31.366 50.373 -9.085 1.00 83.69 409 LEU A CA 1
ATOM 3041 C C . LEU A 1 409 ? -30.536 51.616 -9.465 1.00 83.69 409 LEU A C 1
ATOM 3043 O O . LEU A 1 409 ? -31.094 52.657 -9.827 1.00 83.69 409 LEU A O 1
ATOM 3047 N N . PRO A 1 410 ? -29.193 51.532 -9.422 1.00 88.06 410 PRO A N 1
ATOM 3048 C CA . PRO A 1 410 ? -28.340 52.617 -9.888 1.00 88.06 410 PRO A CA 1
ATOM 3049 C C . PRO A 1 410 ? -28.444 52.777 -11.413 1.00 88.06 410 PRO A C 1
ATOM 3051 O O . PRO A 1 410 ? -28.588 51.800 -12.138 1.00 88.06 410 PRO A O 1
ATOM 3054 N N . ARG A 1 411 ? -28.298 54.005 -11.930 1.00 88.62 411 ARG A N 1
ATOM 3055 C CA . ARG A 1 411 ? -28.250 54.254 -13.389 1.00 88.62 411 ARG A CA 1
ATOM 3056 C C . ARG A 1 411 ? -26.960 53.741 -14.034 1.00 88.62 411 ARG A C 1
ATOM 3058 O O . ARG A 1 411 ? -26.948 53.370 -15.204 1.00 88.62 411 ARG A O 1
ATOM 3065 N N . THR A 1 412 ? -25.862 53.716 -13.280 1.00 91.44 412 THR A N 1
ATOM 3066 C CA . THR A 1 412 ? -24.563 53.235 -13.761 1.00 91.44 412 THR A CA 1
ATOM 3067 C C . THR A 1 412 ? -23.824 52.459 -12.686 1.00 91.44 412 THR A C 1
ATOM 3069 O O . THR A 1 412 ? -23.861 52.844 -11.518 1.00 91.44 412 THR A O 1
ATOM 3072 N N . VAL A 1 413 ? -23.084 51.429 -13.090 1.00 92.69 413 VAL A N 1
ATOM 3073 C CA . VAL A 1 413 ? -22.171 50.672 -12.220 1.00 92.69 413 VAL A CA 1
ATOM 3074 C C . VAL A 1 413 ? -20.808 50.541 -12.885 1.00 92.69 413 VAL A C 1
ATOM 3076 O O . VAL A 1 413 ? -20.713 50.490 -14.112 1.00 92.69 413 VAL A O 1
ATOM 3079 N N . SER A 1 414 ? -19.731 50.512 -12.100 1.00 92.81 414 SER A N 1
ATOM 3080 C CA . SER A 1 414 ? -18.384 50.382 -12.663 1.00 92.81 414 SER A CA 1
ATOM 3081 C C . SER A 1 414 ? -17.451 49.594 -11.762 1.00 92.81 414 SER A C 1
ATOM 3083 O O . SER A 1 414 ? -17.491 49.721 -10.542 1.00 92.81 414 SER A O 1
ATOM 3085 N N . ALA A 1 415 ? -16.566 48.794 -12.345 1.00 90.88 415 ALA A N 1
ATOM 3086 C CA . ALA A 1 415 ? -15.597 48.023 -11.576 1.00 90.88 415 ALA A CA 1
ATOM 3087 C C . ALA A 1 415 ? -14.330 47.744 -12.385 1.00 90.88 415 ALA A C 1
ATOM 3089 O O . ALA A 1 415 ? -14.327 47.803 -13.615 1.00 90.88 415 ALA A O 1
ATOM 3090 N N . ARG A 1 416 ? -13.240 47.432 -11.676 1.00 89.50 416 ARG A N 1
ATOM 3091 C CA . ARG A 1 416 ? -12.010 46.937 -12.302 1.00 89.50 416 ARG A CA 1
ATOM 3092 C C . ARG A 1 416 ? -12.247 45.537 -12.884 1.00 89.50 416 ARG A C 1
ATOM 3094 O O . ARG A 1 416 ? -12.847 44.670 -12.233 1.00 89.50 416 ARG A O 1
ATOM 3101 N N . PHE A 1 417 ? -11.745 45.327 -14.091 1.00 87.88 417 PHE A N 1
ATOM 3102 C CA . PHE A 1 417 ? -11.799 44.085 -14.850 1.00 87.88 417 PHE A CA 1
ATOM 3103 C C . PHE A 1 417 ? -10.450 43.864 -15.533 1.00 87.88 417 PHE A C 1
ATOM 3105 O O . PHE A 1 417 ? -9.871 44.807 -16.061 1.00 87.88 417 PHE A O 1
ATOM 3112 N N . VAL A 1 418 ? -9.947 42.632 -15.510 1.00 85.56 418 VAL A N 1
ATOM 3113 C CA . VAL A 1 418 ? -8.751 42.251 -16.266 1.00 85.56 418 VAL A CA 1
ATOM 3114 C C . VAL A 1 418 ? -9.240 41.551 -17.522 1.00 85.56 418 VAL A C 1
ATOM 3116 O O . VAL A 1 418 ? -9.740 40.429 -17.459 1.00 85.56 418 VAL A O 1
ATOM 3119 N N . ALA A 1 419 ? -9.181 42.254 -18.648 1.00 83.81 419 ALA A N 1
ATOM 3120 C CA . ALA A 1 419 ? -9.712 41.760 -19.901 1.00 83.81 419 ALA A CA 1
ATOM 3121 C C . ALA A 1 419 ? -8.786 40.727 -20.548 1.00 83.81 419 ALA A C 1
ATOM 3123 O O . ALA A 1 419 ? -7.586 40.984 -20.672 1.00 83.81 419 ALA A O 1
ATOM 3124 N N . PRO A 1 420 ? -9.334 39.605 -21.045 1.00 77.38 420 PRO A N 1
ATOM 3125 C CA . PRO A 1 420 ? -8.569 38.612 -21.795 1.00 77.38 420 PRO A CA 1
ATOM 3126 C C . PRO A 1 420 ? -8.273 39.058 -23.241 1.00 77.38 420 PRO A C 1
ATOM 3128 O O . PRO A 1 420 ? -7.372 38.519 -23.871 1.00 77.38 420 PRO A O 1
ATOM 3131 N N . GLY A 1 421 ? -8.999 40.050 -23.768 1.00 83.88 421 GLY A N 1
ATOM 3132 C CA . GLY A 1 421 ? -8.875 40.553 -25.139 1.00 83.88 421 GLY A CA 1
ATOM 3133 C C . GLY A 1 421 ? -9.865 41.687 -25.421 1.00 83.88 421 GLY A C 1
ATOM 3134 O O . GLY A 1 421 ? -10.556 42.143 -24.509 1.00 83.88 421 GLY A O 1
ATOM 3135 N N . ARG A 1 422 ? -9.947 42.141 -26.678 1.00 86.94 422 ARG A N 1
ATOM 3136 C CA . ARG A 1 422 ? -10.972 43.102 -27.129 1.00 86.94 422 ARG A CA 1
ATOM 3137 C C . ARG A 1 422 ? -12.340 42.420 -27.233 1.00 86.94 422 ARG A C 1
ATOM 3139 O O . ARG A 1 422 ? -12.408 41.249 -27.596 1.00 86.94 422 ARG A O 1
ATOM 3146 N N . GLY A 1 423 ? -13.422 43.132 -26.929 1.00 89.38 423 GLY A N 1
ATOM 3147 C CA . GLY A 1 423 ? -14.773 42.562 -26.973 1.00 89.38 423 GLY A CA 1
ATOM 3148 C C . GLY A 1 423 ? -15.836 43.428 -26.306 1.00 89.38 423 GLY A C 1
ATOM 3149 O O . GLY A 1 423 ? -15.623 44.617 -26.061 1.00 89.38 423 GLY A O 1
ATOM 3150 N N . VAL A 1 424 ? -16.982 42.832 -25.989 1.00 90.38 424 VAL A N 1
ATOM 3151 C CA . VAL A 1 424 ? -18.104 43.480 -25.298 1.00 90.38 424 VAL A CA 1
ATOM 3152 C C . VAL A 1 424 ? -18.487 42.661 -24.069 1.00 90.38 424 VAL A C 1
ATOM 3154 O O . VAL A 1 424 ? -18.641 41.447 -24.128 1.00 90.38 424 VAL A O 1
ATOM 3157 N N . LEU A 1 425 ? -18.642 43.323 -22.927 1.00 90.62 425 LEU A N 1
ATOM 3158 C CA . LEU A 1 425 ? -19.237 42.733 -21.733 1.00 90.62 425 LEU A CA 1
ATOM 3159 C C . LEU A 1 425 ? -20.738 43.000 -21.739 1.00 90.62 425 LEU A C 1
ATOM 3161 O O . LEU A 1 425 ? -21.143 44.156 -21.853 1.00 90.62 425 LEU A O 1
ATOM 3165 N N . ARG A 1 426 ? -21.547 41.961 -21.530 1.00 91.81 426 ARG A N 1
ATOM 3166 C CA . ARG A 1 426 ? -22.988 42.073 -21.278 1.00 91.81 426 ARG A CA 1
ATOM 3167 C C . ARG A 1 426 ? -23.288 41.782 -19.818 1.00 91.81 426 ARG A C 1
ATOM 3169 O O . ARG A 1 426 ? -22.846 40.773 -19.275 1.00 91.81 426 ARG A O 1
ATOM 3176 N N . LEU A 1 427 ? -24.034 42.677 -19.189 1.00 92.19 427 LEU A N 1
ATOM 3177 C CA . LEU A 1 427 ? -24.447 42.636 -17.793 1.00 92.19 427 LEU A CA 1
ATOM 3178 C C . LEU A 1 427 ? -25.957 42.412 -17.725 1.00 92.19 427 LEU A C 1
ATOM 3180 O O . LEU A 1 427 ? -26.715 43.120 -18.384 1.00 92.19 427 LEU A O 1
ATOM 3184 N N . ARG A 1 428 ? -26.383 41.465 -16.889 1.00 91.75 428 ARG A N 1
ATOM 3185 C CA . ARG A 1 428 ? -27.787 41.204 -16.563 1.00 91.75 428 ARG A CA 1
ATOM 3186 C C . ARG A 1 428 ? -27.974 41.222 -15.052 1.00 91.75 428 ARG A C 1
ATOM 3188 O O . ARG A 1 428 ? -27.228 40.550 -14.336 1.00 91.75 428 ARG A O 1
ATOM 3195 N N . ILE A 1 429 ? -28.962 41.973 -14.583 1.00 87.38 429 ILE A N 1
ATOM 3196 C CA . ILE A 1 429 ? -29.361 42.063 -13.178 1.00 87.38 429 ILE A CA 1
ATOM 3197 C C . ILE A 1 429 ? -30.752 41.457 -13.050 1.00 87.38 429 ILE A C 1
ATOM 3199 O O . ILE A 1 429 ? -31.660 41.832 -13.792 1.00 87.38 429 ILE A O 1
ATOM 3203 N N . ALA A 1 430 ? -30.904 40.527 -12.115 1.00 85.31 430 ALA A N 1
ATOM 3204 C CA . ALA A 1 430 ? -32.160 39.869 -11.819 1.00 85.31 43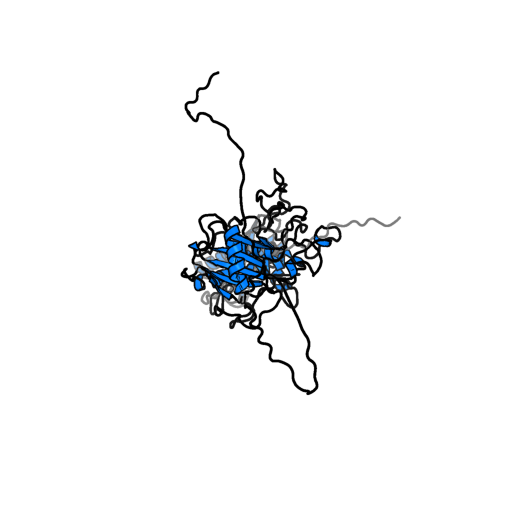0 ALA A CA 1
ATOM 3205 C C . ALA A 1 430 ? -32.492 39.912 -10.324 1.00 85.31 430 ALA A C 1
ATOM 3207 O O . ALA A 1 430 ? -31.593 39.826 -9.488 1.00 85.31 430 ALA A O 1
ATOM 3208 N N . LEU A 1 431 ? -33.781 40.010 -10.013 1.00 80.94 431 LEU A N 1
ATOM 3209 C CA . LEU A 1 431 ? -34.363 39.921 -8.672 1.00 80.94 431 LEU A CA 1
ATOM 3210 C C . LEU A 1 431 ? -35.418 38.812 -8.705 1.00 80.94 431 LEU A C 1
ATOM 3212 O O . LEU A 1 431 ? -36.180 38.755 -9.666 1.00 80.94 431 LEU A O 1
ATOM 3216 N N . ALA A 1 432 ? -35.427 37.906 -7.719 1.00 72.06 432 ALA A N 1
ATOM 3217 C CA . ALA A 1 432 ? -36.370 36.773 -7.674 1.00 72.06 432 ALA A CA 1
ATOM 3218 C C . ALA A 1 432 ? -36.494 36.033 -9.029 1.00 72.06 432 ALA A C 1
ATOM 3220 O O . ALA A 1 432 ? -37.581 35.746 -9.516 1.00 72.06 432 ALA A O 1
ATOM 3221 N N . SER A 1 433 ? -35.353 35.789 -9.685 1.00 67.94 433 SER A N 1
ATOM 3222 C CA . SER A 1 433 ? -35.236 35.160 -11.016 1.00 67.94 433 SER A CA 1
ATOM 3223 C C . SER A 1 433 ? -35.697 35.984 -12.234 1.00 67.94 433 SER A C 1
ATOM 3225 O O . SER A 1 433 ? -35.368 35.597 -13.357 1.00 67.94 433 SER A O 1
ATOM 3227 N N . ARG A 1 434 ? -36.323 37.156 -12.064 1.00 79.56 434 ARG A N 1
ATOM 3228 C CA . ARG A 1 434 ? -36.727 38.050 -13.167 1.00 79.56 434 ARG A CA 1
ATOM 3229 C C . ARG A 1 434 ? -35.639 39.056 -13.522 1.00 79.56 434 ARG A C 1
ATOM 3231 O O . ARG A 1 434 ? -35.020 39.638 -12.637 1.00 79.56 434 ARG A O 1
ATOM 3238 N N . THR A 1 435 ? -35.383 39.273 -14.814 1.00 84.50 435 THR A N 1
ATOM 3239 C CA . THR A 1 435 ? -34.407 40.280 -15.270 1.00 84.50 435 THR A CA 1
ATOM 3240 C C . THR A 1 435 ? -35.003 41.674 -15.168 1.00 84.50 435 THR A C 1
ATOM 3242 O O . THR A 1 435 ? -35.959 41.973 -15.866 1.00 84.50 435 THR A O 1
ATOM 3245 N N . VAL A 1 436 ? -34.383 42.540 -14.373 1.00 83.56 436 VAL A N 1
ATOM 3246 C CA . VAL A 1 436 ? -34.877 43.902 -14.114 1.00 83.56 436 VAL A CA 1
ATOM 3247 C C . VAL A 1 436 ? -34.046 44.977 -14.810 1.00 83.56 436 VAL A C 1
ATOM 3249 O O . VAL A 1 436 ? -34.543 46.059 -15.110 1.00 83.56 436 VAL A O 1
ATOM 3252 N N . ALA A 1 437 ? -32.773 44.694 -15.105 1.00 88.62 437 ALA A N 1
ATOM 3253 C CA . ALA A 1 437 ? -31.921 45.613 -15.849 1.00 88.62 437 ALA A CA 1
ATOM 3254 C C . ALA A 1 437 ? -30.828 44.891 -16.633 1.00 88.62 437 ALA A C 1
ATOM 3256 O O . ALA A 1 437 ? -30.306 43.849 -16.223 1.00 88.62 437 ALA A O 1
ATOM 3257 N N . ILE A 1 438 ? -30.438 45.506 -17.743 1.00 91.31 438 ILE A N 1
ATOM 3258 C CA . ILE A 1 438 ? -29.331 45.068 -18.589 1.00 91.31 438 ILE A CA 1
ATOM 3259 C C . ILE A 1 438 ? -28.360 46.219 -18.840 1.00 91.31 438 ILE A C 1
ATOM 3261 O O . ILE A 1 438 ? -28.718 47.390 -18.747 1.00 91.31 438 ILE A O 1
ATOM 3265 N N . GLY A 1 439 ? -27.116 45.899 -19.169 1.00 91.38 439 GLY A N 1
ATOM 3266 C CA . GLY A 1 439 ? -26.125 46.889 -19.575 1.00 91.38 439 GLY A CA 1
ATOM 3267 C C . GLY A 1 439 ? -25.029 46.266 -20.421 1.00 91.38 439 GLY A C 1
ATOM 3268 O O . GLY A 1 439 ? -24.822 45.054 -20.401 1.00 91.38 439 GLY A O 1
ATOM 3269 N N . SER A 1 440 ? -24.290 47.098 -21.144 1.00 92.56 440 SER A N 1
ATOM 3270 C CA . SER A 1 440 ? -23.138 46.660 -21.932 1.00 92.56 440 SER A CA 1
ATOM 3271 C C . SER A 1 440 ? -21.952 47.598 -21.749 1.00 92.56 440 SER A C 1
ATOM 3273 O O . SER A 1 440 ? -22.139 48.799 -21.561 1.00 92.56 440 SER A O 1
ATOM 3275 N N . ALA A 1 441 ? -20.738 47.058 -21.832 1.00 91.88 441 ALA A N 1
ATOM 3276 C CA . ALA A 1 441 ? -19.500 47.833 -21.798 1.00 91.88 441 ALA A CA 1
ATOM 3277 C C . ALA A 1 441 ? -18.513 47.303 -22.843 1.00 91.88 441 ALA A C 1
ATOM 3279 O O . ALA A 1 441 ? -18.259 46.100 -22.907 1.00 91.88 441 ALA A O 1
ATOM 3280 N N . ARG A 1 442 ? -17.932 48.191 -23.655 1.00 90.94 442 ARG A N 1
ATOM 3281 C CA . ARG A 1 442 ? -16.909 47.817 -24.640 1.00 90.94 442 ARG A CA 1
ATOM 3282 C C . ARG A 1 442 ? -15.546 47.674 -23.960 1.00 90.94 442 ARG A C 1
ATOM 3284 O O . ARG A 1 442 ? -15.165 48.493 -23.128 1.00 90.94 442 ARG A O 1
ATOM 3291 N N . VAL A 1 443 ? -14.802 46.645 -24.343 1.00 89.75 443 VAL A N 1
ATOM 3292 C CA . VAL A 1 443 ? -13.441 46.362 -23.890 1.00 89.75 443 VAL A CA 1
ATOM 3293 C C . VAL A 1 443 ? -12.489 46.600 -25.058 1.00 89.75 443 VAL A C 1
ATOM 3295 O O . VAL A 1 443 ? -12.490 45.859 -26.039 1.00 89.75 443 VAL A O 1
ATOM 3298 N N . VAL A 1 444 ? -11.681 47.654 -24.957 1.00 86.69 444 VAL A N 1
ATOM 3299 C CA . VAL A 1 444 ? -10.832 48.145 -26.060 1.00 86.69 444 VAL A CA 1
ATOM 3300 C C . VAL A 1 444 ? -9.430 47.529 -26.095 1.00 86.69 444 VAL A C 1
ATOM 3302 O O . VAL A 1 444 ? -8.732 47.639 -27.103 1.00 86.69 444 VAL A O 1
ATOM 3305 N N . ARG A 1 445 ? -9.001 46.856 -25.019 1.00 84.44 445 ARG A N 1
ATOM 3306 C CA . ARG A 1 445 ? -7.679 46.218 -24.913 1.00 84.44 445 ARG A CA 1
ATOM 3307 C C . ARG A 1 445 ? -7.672 45.061 -23.914 1.00 84.44 445 ARG A C 1
ATOM 3309 O O . ARG A 1 445 ? -8.528 45.004 -23.033 1.00 84.44 445 ARG A O 1
ATOM 3316 N N . ARG A 1 446 ? -6.678 44.179 -24.044 1.00 85.38 446 ARG A N 1
ATOM 3317 C CA . ARG A 1 446 ? -6.313 43.169 -23.037 1.00 85.38 446 ARG A CA 1
ATOM 3318 C C . ARG A 1 446 ? -5.666 43.854 -21.820 1.00 85.38 446 ARG A C 1
ATOM 3320 O O . ARG A 1 446 ? -5.057 44.909 -21.971 1.00 85.38 446 ARG A O 1
ATOM 3327 N N . GLY A 1 447 ? -5.784 43.254 -20.636 1.00 80.75 447 GLY A N 1
ATOM 3328 C CA . GLY A 1 447 ? -5.179 43.754 -19.393 1.00 80.75 447 GLY A CA 1
ATOM 3329 C C . GLY A 1 447 ? -6.161 44.490 -18.470 1.00 80.75 447 GLY A C 1
ATOM 3330 O O . GLY A 1 447 ? -7.372 44.449 -18.700 1.00 80.75 447 GLY A O 1
ATOM 3331 N N . PRO A 1 448 ? -5.684 45.117 -17.380 1.00 85.81 448 PRO A N 1
ATOM 3332 C CA . PRO A 1 448 ? -6.539 45.782 -16.402 1.00 85.81 448 PRO A CA 1
ATOM 3333 C C . PRO A 1 448 ? -7.175 47.062 -16.966 1.00 85.81 448 PRO A C 1
ATOM 3335 O O . PRO A 1 448 ? -6.507 47.927 -17.534 1.00 85.81 448 PRO A O 1
ATOM 3338 N N . LEU A 1 449 ? -8.485 47.204 -16.771 1.00 89.75 449 LEU A N 1
ATOM 3339 C CA . LEU A 1 449 ? -9.246 48.411 -17.081 1.00 89.75 449 LEU A CA 1
ATOM 3340 C C . LEU A 1 449 ? -10.427 48.583 -16.118 1.00 89.75 449 LEU A C 1
ATOM 3342 O O . LEU A 1 449 ? -10.878 47.636 -15.469 1.00 89.75 449 LEU A O 1
ATOM 3346 N N . ARG A 1 450 ? -10.963 49.800 -16.033 1.00 91.31 450 ARG A N 1
ATOM 3347 C CA . ARG A 1 450 ? -12.248 50.056 -15.376 1.00 91.31 450 ARG A CA 1
ATOM 3348 C C . ARG A 1 450 ? -13.344 50.034 -16.434 1.00 91.31 450 ARG A C 1
ATOM 3350 O O . ARG A 1 450 ? -13.324 50.838 -17.356 1.00 91.31 450 ARG A O 1
ATOM 3357 N N . VAL A 1 451 ? -14.299 49.122 -16.287 1.00 91.44 451 VAL A N 1
ATOM 3358 C CA . VAL A 1 451 ? -15.467 49.032 -17.171 1.00 91.44 451 VAL A CA 1
ATOM 3359 C C . VAL A 1 451 ? -16.660 49.699 -16.502 1.00 91.44 451 VAL A C 1
ATOM 3361 O O . VAL A 1 451 ? -16.896 49.496 -15.308 1.00 91.44 451 VAL A O 1
ATOM 3364 N N . ARG A 1 452 ? -17.395 50.514 -17.261 1.00 93.81 452 ARG A N 1
ATOM 3365 C CA . ARG A 1 452 ? -18.611 51.204 -16.820 1.00 93.81 452 ARG A CA 1
ATOM 3366 C C . ARG A 1 452 ? -19.795 50.681 -17.625 1.00 93.81 452 ARG A C 1
ATOM 3368 O O . ARG A 1 452 ? -19.732 50.647 -18.847 1.00 93.81 452 ARG A O 1
ATOM 3375 N N . PHE A 1 453 ? -20.858 50.299 -16.929 1.00 94.62 453 PHE A N 1
ATOM 3376 C CA . PHE A 1 453 ? -22.127 49.888 -17.515 1.00 94.62 453 PHE A CA 1
ATOM 3377 C C . PHE A 1 453 ? -23.172 50.960 -17.233 1.00 94.62 453 PHE A C 1
ATOM 3379 O O . PHE A 1 453 ? -23.339 51.373 -16.081 1.00 94.62 453 PHE A O 1
ATOM 3386 N N . THR A 1 454 ? -23.896 51.366 -18.270 1.00 93.12 454 THR A N 1
ATOM 3387 C CA . THR A 1 454 ? -25.143 52.121 -18.128 1.00 93.12 454 THR A CA 1
ATOM 3388 C C . THR A 1 454 ? -26.289 51.124 -18.100 1.00 93.12 454 THR A C 1
ATOM 3390 O O . THR A 1 454 ? -26.426 50.317 -19.020 1.00 93.12 454 THR A O 1
ATOM 3393 N N . LEU A 1 455 ? -27.058 51.135 -17.013 1.00 91.25 455 LEU A N 1
ATOM 3394 C CA . LEU A 1 455 ? -28.133 50.182 -16.777 1.00 91.25 455 LEU A CA 1
ATOM 3395 C C . LEU A 1 455 ? -29.417 50.688 -17.423 1.00 91.25 455 LEU A C 1
ATOM 3397 O O . LEU A 1 455 ? -29.873 51.796 -17.142 1.00 91.25 455 LEU A O 1
ATOM 3401 N N . ARG A 1 456 ? -29.990 49.857 -18.288 1.00 88.81 456 ARG A N 1
ATOM 3402 C CA . ARG A 1 456 ? -31.291 50.075 -18.909 1.00 88.81 456 ARG A CA 1
ATOM 3403 C C . ARG A 1 456 ? -32.307 49.152 -18.235 1.00 88.81 456 ARG A C 1
ATOM 3405 O O . ARG A 1 456 ? -32.057 47.942 -18.197 1.00 88.81 456 ARG A O 1
ATOM 3412 N N . PRO A 1 457 ? -33.404 49.689 -17.680 1.00 82.62 457 PRO A N 1
ATOM 3413 C CA . PRO A 1 457 ? -34.485 48.860 -17.167 1.00 82.62 457 PRO A CA 1
ATOM 3414 C C . PRO A 1 457 ? -35.147 48.100 -18.321 1.00 82.62 457 PRO A C 1
ATOM 3416 O O . PRO A 1 457 ? -35.231 48.613 -19.439 1.00 82.62 457 PRO A O 1
ATOM 3419 N N . VAL A 1 458 ? -35.604 46.881 -18.054 1.00 81.19 458 VAL A N 1
ATOM 3420 C CA . VAL A 1 458 ? -36.412 46.095 -18.999 1.00 81.19 458 VAL A CA 1
ATOM 3421 C C . VAL A 1 458 ? -37.885 46.406 -18.685 1.00 81.19 458 VAL A C 1
ATOM 3423 O O . VAL A 1 458 ? -38.278 46.298 -17.529 1.00 81.19 458 VAL A O 1
ATOM 3426 N N . ARG A 1 459 ? -38.670 46.919 -19.648 1.00 56.56 459 ARG A N 1
ATOM 3427 C CA . ARG A 1 459 ? -40.019 47.473 -19.387 1.00 56.56 459 ARG A CA 1
ATOM 3428 C C . ARG A 1 459 ? -41.078 46.390 -19.127 1.00 56.56 459 ARG A C 1
ATOM 3430 O O . ARG A 1 459 ? -41.406 45.638 -20.033 1.00 56.56 459 ARG A O 1
ATOM 3437 N N . HIS A 1 460 ? -41.598 46.416 -17.904 1.00 49.41 460 HIS A N 1
ATOM 3438 C CA . HIS A 1 460 ? -42.931 46.127 -17.342 1.00 49.41 460 HIS A CA 1
ATOM 3439 C C . HIS A 1 460 ? -42.625 45.669 -15.912 1.00 49.41 460 HIS A C 1
ATOM 3441 O O . HIS A 1 460 ? -41.791 44.793 -15.734 1.00 49.41 460 HIS A O 1
ATOM 3447 N N . GLU A 1 461 ? -43.244 46.302 -14.918 1.00 48.75 461 GLU A N 1
ATOM 3448 C CA . GLU A 1 461 ? -42.880 46.290 -13.489 1.00 48.75 461 GLU A CA 1
ATOM 3449 C C . GLU A 1 461 ? -41.867 47.378 -13.102 1.00 48.75 461 GLU A C 1
ATOM 3451 O O . GLU A 1 461 ? -40.645 47.220 -13.094 1.00 48.75 461 GLU A O 1
ATOM 3456 N N . SER A 1 462 ? -42.425 48.528 -12.725 1.00 47.28 462 SER A N 1
ATOM 3457 C CA . SER A 1 462 ? -41.835 49.440 -11.752 1.00 47.28 462 SER A CA 1
ATOM 3458 C C . SER A 1 462 ? -41.323 48.609 -10.573 1.00 47.28 462 SER A C 1
ATOM 3460 O O . SER A 1 462 ? -42.114 48.026 -9.836 1.00 47.28 462 SER A O 1
ATOM 3462 N N . ALA A 1 463 ? -40.005 48.513 -10.402 1.00 49.06 463 ALA A N 1
ATOM 3463 C CA . ALA A 1 463 ? -39.414 47.835 -9.255 1.00 49.06 463 ALA A CA 1
ATOM 3464 C C . ALA A 1 463 ? -39.672 48.664 -7.986 1.00 49.06 463 ALA A C 1
ATOM 3466 O O . ALA A 1 463 ? -38.810 49.429 -7.553 1.00 49.06 463 ALA A O 1
ATOM 3467 N N . HIS A 1 464 ? -40.868 48.544 -7.407 1.00 48.28 464 HIS A N 1
ATOM 3468 C CA . HIS A 1 464 ? -41.103 48.952 -6.030 1.00 48.28 464 HIS A CA 1
ATOM 3469 C C . HIS A 1 464 ? -40.351 47.979 -5.119 1.00 48.28 464 HIS A C 1
ATOM 3471 O O . HIS A 1 464 ? -40.464 46.760 -5.239 1.00 48.28 464 HIS A O 1
ATOM 3477 N N . ALA A 1 465 ? -39.521 48.537 -4.242 1.00 47.81 465 ALA A N 1
ATOM 3478 C CA . ALA A 1 465 ? -38.506 47.849 -3.447 1.00 47.81 465 ALA A CA 1
ATOM 3479 C C . ALA A 1 465 ? -39.047 46.946 -2.317 1.00 47.81 465 ALA A C 1
ATOM 3481 O O . ALA A 1 465 ? -38.337 46.706 -1.346 1.00 47.81 465 ALA A O 1
ATOM 3482 N N . ALA A 1 466 ? -40.277 46.440 -2.424 1.00 46.62 466 ALA A N 1
ATOM 3483 C CA . ALA A 1 466 ? -40.950 45.712 -1.348 1.00 46.62 466 ALA A CA 1
ATOM 3484 C C . ALA A 1 466 ? -40.864 44.174 -1.447 1.00 46.62 466 ALA A C 1
ATOM 3486 O O . ALA A 1 466 ? -41.353 43.488 -0.560 1.00 46.62 466 ALA A O 1
ATOM 3487 N N . ALA A 1 467 ? -40.202 43.604 -2.459 1.00 47.62 467 ALA A N 1
ATOM 3488 C CA . ALA A 1 467 ? -39.958 42.159 -2.526 1.00 47.62 467 ALA A CA 1
ATOM 3489 C C . ALA A 1 467 ? -38.449 41.872 -2.571 1.00 47.62 467 ALA A C 1
ATOM 3491 O O . ALA A 1 467 ? -37.830 41.857 -3.639 1.00 47.62 467 ALA A O 1
ATOM 3492 N N . PHE A 1 468 ? -37.832 41.654 -1.405 1.00 51.69 468 PHE A N 1
ATOM 3493 C CA . PHE A 1 468 ? -36.438 41.206 -1.293 1.00 51.69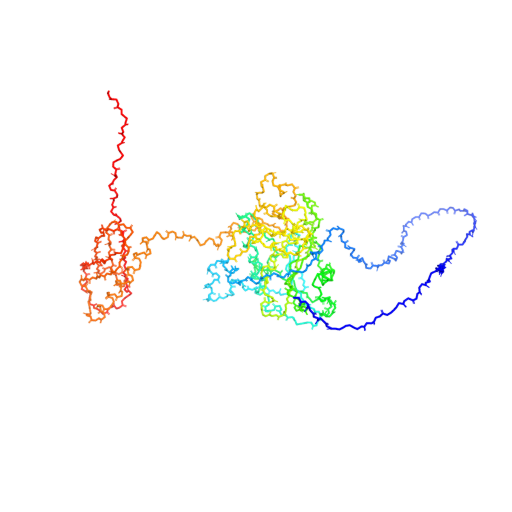 468 PHE A CA 1
ATOM 3494 C C . PHE A 1 468 ? -36.295 39.747 -1.754 1.00 51.69 468 PHE A C 1
ATOM 3496 O O . PHE A 1 468 ? -36.140 38.822 -0.966 1.00 51.69 468 PHE A O 1
ATOM 3503 N N . GLY A 1 469 ? -36.326 39.538 -3.068 1.00 59.09 469 GLY A N 1
ATOM 3504 C CA . GLY A 1 469 ? -35.850 38.310 -3.691 1.00 59.09 469 GLY A CA 1
ATOM 3505 C C . GLY A 1 469 ? -34.326 38.284 -3.833 1.00 59.09 469 GLY A C 1
ATOM 3506 O O . GLY A 1 469 ? -33.639 39.301 -3.732 1.00 59.09 469 GLY A O 1
ATOM 3507 N N . THR A 1 470 ? -33.771 37.114 -4.147 1.00 75.56 470 THR A N 1
ATOM 3508 C CA . THR A 1 470 ? -32.324 36.929 -4.331 1.00 75.56 470 THR A CA 1
ATOM 3509 C C . THR A 1 470 ? -31.794 37.786 -5.496 1.00 75.56 470 THR A C 1
ATOM 3511 O O . THR A 1 470 ? -32.150 37.553 -6.655 1.00 75.56 470 THR A O 1
ATOM 3514 N N . LEU A 1 471 ? -30.915 38.760 -5.215 1.00 82.50 471 LEU A N 1
ATOM 3515 C CA . LEU A 1 471 ? -30.218 39.550 -6.241 1.00 82.50 471 LEU A CA 1
ATOM 3516 C C . LEU A 1 471 ? -29.198 38.679 -6.980 1.00 82.50 471 LEU A C 1
ATOM 3518 O O . LEU A 1 471 ? -28.236 38.181 -6.394 1.00 82.50 471 LEU A O 1
ATOM 3522 N N . ARG A 1 472 ? -29.354 38.557 -8.298 1.00 87.12 472 ARG A N 1
ATOM 3523 C CA . ARG A 1 472 ? -28.409 37.860 -9.174 1.00 87.12 472 ARG A CA 1
ATOM 3524 C C . ARG A 1 472 ? -27.848 38.818 -10.211 1.00 87.12 472 ARG A C 1
ATOM 3526 O O . ARG A 1 472 ? -28.583 39.438 -10.973 1.00 87.12 472 ARG A O 1
ATOM 3533 N N . VAL A 1 473 ? -26.524 38.894 -10.281 1.00 87.75 473 VAL A N 1
ATOM 3534 C CA . VAL A 1 473 ? -25.812 39.640 -11.320 1.00 87.75 473 VAL A CA 1
ATOM 3535 C C . VAL A 1 473 ? -24.997 38.668 -12.155 1.00 87.75 473 VAL A C 1
ATOM 3537 O O . VAL A 1 473 ? -24.194 37.906 -11.619 1.00 87.75 473 VAL A O 1
ATOM 3540 N N . ARG A 1 474 ? -25.185 38.702 -13.475 1.00 89.81 474 ARG A N 1
ATOM 3541 C CA . ARG A 1 474 ? -24.432 37.891 -14.435 1.00 89.81 474 ARG A CA 1
ATOM 3542 C C . ARG A 1 474 ? -23.703 38.799 -15.411 1.00 89.81 474 ARG A C 1
ATOM 3544 O O . ARG A 1 474 ? -24.284 39.752 -15.921 1.00 89.81 474 ARG A O 1
ATOM 3551 N N . VAL A 1 475 ? -22.443 38.471 -15.684 1.00 89.06 475 VAL A N 1
ATOM 3552 C CA . VAL A 1 475 ? -21.640 39.136 -16.712 1.00 89.06 475 VAL A CA 1
ATOM 3553 C C . VAL A 1 475 ? -21.118 38.096 -17.692 1.00 89.06 475 VAL A C 1
ATOM 3555 O O . VAL A 1 475 ? -20.597 37.060 -17.279 1.00 89.06 475 VAL A O 1
ATOM 3558 N N . VAL A 1 476 ? -21.255 38.376 -18.983 1.00 85.88 476 VAL A N 1
ATOM 3559 C CA . VAL A 1 476 ? -20.735 37.558 -20.085 1.00 85.88 476 VAL A CA 1
ATOM 3560 C C . VAL A 1 476 ? -19.781 38.418 -20.909 1.00 85.88 476 VAL A C 1
ATOM 3562 O O . VAL A 1 476 ? -20.048 39.599 -21.107 1.00 85.88 476 VAL A O 1
ATOM 3565 N N . PHE A 1 477 ? -18.657 37.849 -21.344 1.00 84.94 477 PHE A N 1
ATOM 3566 C CA . PHE A 1 477 ? -17.700 38.507 -22.232 1.00 84.94 477 PHE A CA 1
ATOM 3567 C C . PHE A 1 477 ? -17.800 37.892 -23.626 1.00 84.94 477 PHE A C 1
ATOM 3569 O O . PHE A 1 477 ? -17.571 36.696 -23.784 1.00 84.94 477 PHE A O 1
ATOM 3576 N N . GLU A 1 478 ? -18.128 38.716 -24.613 1.00 85.62 478 GLU A N 1
ATOM 3577 C CA . GLU A 1 478 ? -18.187 38.366 -26.029 1.00 85.62 478 GLU A CA 1
ATOM 3578 C C . GLU A 1 478 ? -16.922 38.915 -26.706 1.00 85.62 478 GLU A C 1
ATOM 3580 O O . GLU A 1 478 ? -16.772 40.139 -26.799 1.00 85.62 478 GLU A O 1
ATOM 3585 N N . PRO A 1 479 ? -15.962 38.065 -27.115 1.00 82.00 479 PRO A N 1
ATOM 3586 C CA . PRO A 1 479 ? -14.753 38.533 -27.784 1.00 82.00 479 PRO A CA 1
ATOM 3587 C C . PRO A 1 479 ? -15.102 39.173 -29.133 1.00 82.00 479 PRO A C 1
ATOM 3589 O O . PRO A 1 479 ? -16.006 38.718 -29.830 1.00 82.00 479 PRO A O 1
ATOM 3592 N N . ALA A 1 480 ? -14.378 40.226 -29.515 1.00 79.81 480 ALA A N 1
ATOM 3593 C CA . ALA A 1 480 ? -14.485 40.764 -30.867 1.00 79.81 480 ALA A CA 1
ATOM 3594 C C . ALA A 1 480 ? -13.982 39.702 -31.856 1.00 79.81 480 ALA A C 1
ATOM 3596 O O . ALA A 1 480 ? -12.915 39.127 -31.628 1.00 79.81 480 ALA A O 1
ATOM 3597 N N . ALA A 1 481 ? -14.738 39.440 -32.926 1.00 64.62 481 ALA A N 1
ATOM 3598 C CA . ALA A 1 481 ? -14.306 38.530 -33.980 1.00 64.62 481 ALA A CA 1
ATOM 3599 C C . ALA A 1 481 ? -12.918 38.959 -34.481 1.00 64.62 481 ALA A C 1
ATOM 3601 O O . ALA A 1 481 ? -12.695 40.130 -34.806 1.00 64.62 481 ALA A O 1
ATOM 3602 N N . LEU A 1 482 ? -11.970 38.022 -34.495 1.00 49.88 482 LEU A N 1
ATOM 3603 C CA . LEU A 1 482 ? -10.684 38.226 -35.145 1.00 49.88 482 LEU A CA 1
ATOM 3604 C C . LEU A 1 482 ? -10.987 38.447 -36.629 1.00 49.88 482 LEU A C 1
ATOM 3606 O O . LEU A 1 482 ? -11.409 37.513 -37.303 1.00 49.88 482 LEU A O 1
ATOM 3610 N N . ARG A 1 483 ? -10.801 39.667 -37.152 1.00 40.91 483 ARG A N 1
ATOM 3611 C CA . ARG A 1 483 ? -10.638 39.809 -38.603 1.00 40.91 483 ARG A CA 1
ATOM 3612 C C . ARG A 1 483 ? -9.409 38.967 -38.961 1.00 40.91 483 ARG A C 1
ATOM 3614 O O . ARG A 1 483 ? -8.355 39.232 -38.372 1.00 40.91 483 ARG A O 1
ATOM 3621 N N . PRO A 1 484 ? -9.520 37.951 -39.831 1.00 36.06 484 PRO A N 1
ATOM 3622 C CA . PRO A 1 484 ? -8.358 37.176 -40.224 1.00 36.06 484 PRO A CA 1
ATOM 3623 C C . PRO A 1 484 ? -7.336 38.143 -40.824 1.00 36.06 484 PRO A C 1
ATOM 3625 O O . PRO A 1 484 ? -7.646 38.909 -41.738 1.00 36.06 484 PRO A O 1
ATOM 3628 N N . ARG A 1 485 ? -6.126 38.169 -40.255 1.00 38.97 485 ARG A N 1
ATOM 3629 C CA . ARG A 1 485 ? -4.975 38.754 -40.943 1.00 38.97 485 ARG A CA 1
ATOM 3630 C C . ARG A 1 485 ? -4.813 37.938 -42.220 1.00 38.97 485 ARG A C 1
ATOM 3632 O O . ARG A 1 485 ? -4.735 36.716 -42.133 1.00 38.97 485 ARG A O 1
ATOM 3639 N N . GLY A 1 486 ? -4.863 38.611 -43.367 1.00 32.50 486 GLY A N 1
ATOM 3640 C CA . GLY A 1 486 ? -4.842 37.976 -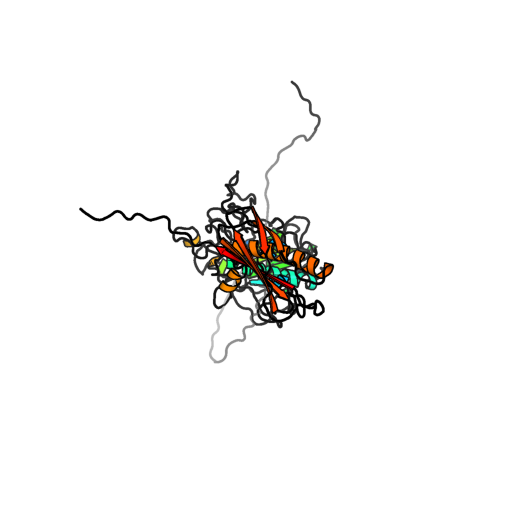44.677 1.00 32.50 486 GLY A CA 1
ATOM 3641 C C . GLY A 1 486 ? -3.696 36.979 -44.793 1.00 32.50 486 GLY A C 1
ATOM 3642 O O . GLY A 1 486 ? -2.530 37.361 -44.758 1.00 32.50 486 GLY A O 1
ATOM 3643 N N . PHE A 1 487 ? -4.049 35.707 -44.950 1.00 34.06 487 PHE A N 1
ATOM 3644 C CA . PHE A 1 487 ? -3.199 34.755 -45.639 1.00 34.06 487 PHE A CA 1
ATOM 3645 C C . PHE A 1 487 ? -3.205 35.179 -47.109 1.00 34.06 487 PHE A C 1
ATOM 3647 O O . PHE A 1 487 ? -4.195 34.979 -47.810 1.00 34.06 487 PHE A O 1
ATOM 3654 N N . ARG A 1 488 ? -2.126 35.822 -47.569 1.00 30.06 488 ARG A N 1
ATOM 3655 C CA . ARG A 1 488 ? -1.822 35.832 -49.001 1.00 30.06 488 ARG A CA 1
ATOM 3656 C C . ARG A 1 488 ? -1.370 34.417 -49.346 1.00 30.06 488 ARG A C 1
ATOM 3658 O O . ARG A 1 488 ? -0.247 34.042 -49.034 1.00 30.06 488 ARG A O 1
ATOM 3665 N N . TYR A 1 489 ? -2.258 33.643 -49.956 1.00 30.73 489 TYR A N 1
ATOM 3666 C CA . TYR A 1 489 ? -1.832 32.592 -50.868 1.00 30.73 489 TYR A CA 1
ATOM 3667 C C . TYR A 1 489 ? -1.306 33.297 -52.119 1.00 30.73 489 TYR A C 1
ATOM 3669 O O . TYR A 1 489 ? -2.065 33.977 -52.804 1.00 30.73 489 TYR A O 1
ATOM 3677 N N . SER A 1 490 ? -0.011 33.180 -52.395 1.00 33.69 490 SER A N 1
ATOM 3678 C CA . SER A 1 490 ? 0.511 33.392 -53.741 1.00 33.69 490 SER A CA 1
ATOM 3679 C C . SER A 1 490 ? 0.997 32.049 -54.259 1.00 33.69 490 SER A C 1
ATOM 3681 O O . SER A 1 490 ? 2.104 31.622 -53.952 1.00 33.69 490 SER A O 1
ATOM 3683 N N . ASN A 1 491 ? 0.129 31.386 -55.010 1.00 30.55 491 ASN A N 1
ATOM 3684 C CA . ASN A 1 491 ? 0.514 30.575 -56.150 1.00 30.55 491 ASN A CA 1
ATOM 3685 C C . ASN A 1 491 ? -0.685 30.556 -57.095 1.00 30.55 491 ASN A C 1
ATOM 3687 O O . ASN A 1 491 ? -1.701 29.959 -56.766 1.00 30.55 491 ASN A O 1
ATOM 3691 N N . GLU A 1 492 ? -0.583 31.287 -58.207 1.00 31.34 492 GLU A N 1
ATOM 3692 C CA . GLU A 1 492 ? -0.673 30.718 -59.558 1.00 31.34 492 GLU A CA 1
ATOM 3693 C C . GLU A 1 492 ? -0.487 31.799 -60.640 1.00 31.34 492 GLU A C 1
ATOM 3695 O O . GLU A 1 492 ? -1.238 32.765 -60.723 1.00 31.34 492 GLU A O 1
ATOM 3700 N N . ARG A 1 493 ? 0.560 31.581 -61.449 1.00 35.44 493 ARG A N 1
ATOM 3701 C CA . ARG A 1 493 ? 0.658 31.755 -62.910 1.00 35.44 493 ARG A CA 1
ATOM 3702 C C . ARG A 1 493 ? 0.128 33.054 -63.544 1.00 35.44 493 ARG A C 1
ATOM 3704 O O . ARG A 1 493 ? -1.062 33.190 -63.813 1.00 35.44 493 ARG A O 1
ATOM 3711 N N . ARG A 1 494 ? 1.068 33.875 -64.015 1.00 34.16 494 ARG A N 1
ATOM 3712 C CA . ARG A 1 494 ? 1.333 34.057 -65.454 1.00 34.16 494 ARG A CA 1
ATOM 3713 C C . ARG A 1 494 ? 2.825 34.225 -65.677 1.00 34.16 494 ARG A C 1
ATOM 3715 O O . ARG A 1 494 ? 3.457 34.837 -64.789 1.00 34.16 494 ARG A O 1
#